Protein AF-0000000085126526 (afdb_homodimer)

Solvent-accessible surface area (backbone atoms only — not comparable to full-atom values): 27287 Å² total; per-residue (Å²): 122,74,72,61,59,59,47,51,52,52,48,44,52,49,48,51,52,45,8,57,72,58,48,49,35,45,37,68,60,49,13,65,73,69,71,46,51,54,66,55,38,50,50,44,50,48,51,34,29,74,71,35,51,24,44,75,53,95,70,28,30,23,40,29,60,59,55,62,46,70,43,78,54,63,91,76,66,72,54,81,79,45,44,65,54,34,48,38,26,20,53,54,52,51,72,74,61,58,66,60,30,27,36,34,47,40,66,52,75,41,51,51,56,30,49,64,60,50,54,80,50,48,67,41,34,38,36,35,37,24,55,67,52,49,56,52,37,66,71,57,42,94,55,51,41,32,35,16,15,15,33,48,54,85,90,45,57,43,32,22,55,72,48,15,44,50,39,51,68,72,45,83,29,49,30,28,40,38,57,38,42,20,45,46,97,84,44,24,34,13,18,78,48,64,55,50,13,58,44,49,29,52,40,47,72,59,20,77,34,21,33,40,34,34,62,56,61,38,62,82,55,88,54,24,68,36,44,51,58,78,67,40,43,29,37,24,23,30,65,80,41,51,67,70,57,53,54,53,37,47,73,58,45,26,47,75,42,80,45,79,91,40,20,29,35,23,35,57,118,124,73,73,61,60,60,47,52,54,52,47,43,51,48,49,51,51,43,8,56,72,58,50,49,36,43,38,68,60,50,14,66,73,69,70,45,52,54,64,56,40,49,50,44,49,49,51,35,30,74,69,31,50,24,43,74,53,96,70,28,30,24,41,28,60,56,51,63,44,70,41,77,52,61,92,75,64,72,48,83,79,43,44,64,56,36,47,37,24,20,54,54,51,51,74,75,60,58,66,58,31,28,35,34,46,41,68,50,75,42,52,52,57,30,50,64,59,50,54,81,49,48,67,42,34,38,37,36,38,25,56,65,51,50,56,51,37,65,73,56,42,93,54,53,41,32,36,17,16,16,33,48,55,84,88,45,57,43,33,23,54,71,48,15,44,50,39,51,67,73,45,82,29,51,31,28,40,37,56,39,43,22,45,46,99,83,45,24,34,12,19,78,48,62,56,52,14,57,42,48,29,50,39,45,73,60,20,76,35,20,34,40,33,34,63,57,60,39,64,82,55,86,55,26,69,36,44,52,59,78,68,40,42,29,36,24,23,31,63,80,40,51,66,67,57,53,55,55,37,48,74,59,46,25,47,75,41,82,43,79,91,41,20,29,34,24,35,58,118

Structure (mmCIF, N/CA/C/O backbone):
data_AF-0000000085126526-model_v1
#
loop_
_entity.id
_entity.type
_entity.pdbx_description
1 polymer 'Transcriptional regulator, DeoR family'
#
loop_
_atom_site.group_PDB
_atom_site.id
_atom_site.type_symbol
_atom_site.label_atom_id
_atom_site.label_alt_id
_atom_site.label_comp_id
_atom_site.label_asym_id
_atom_site.label_entity_id
_atom_site.label_seq_id
_atom_site.pdbx_PDB_ins_code
_atom_site.Cartn_x
_atom_site.Cartn_y
_atom_site.Cartn_z
_atom_site.occupancy
_atom_site.B_iso_or_equiv
_atom_site.auth_seq_id
_atom_site.auth_comp_id
_atom_site.auth_asym_id
_atom_site.auth_atom_id
_atom_site.pdbx_PDB_model_num
ATOM 1 N N . MET A 1 1 ? 32.844 -8.203 0.486 1 24.31 1 MET A N 1
ATOM 2 C CA . MET A 1 1 ? 32 -7.805 1.613 1 24.31 1 MET A CA 1
ATOM 3 C C . MET A 1 1 ? 30.531 -7.953 1.274 1 24.31 1 MET A C 1
ATOM 5 O O . MET A 1 1 ? 29.688 -7.988 2.17 1 24.31 1 MET A O 1
ATOM 9 N N . GLN A 1 2 ? 30.094 -7.852 0.016 1 31.05 2 GLN A N 1
ATOM 10 C CA . GLN A 1 2 ? 28.781 -7.949 -0.604 1 31.05 2 GLN A CA 1
ATOM 11 C C . GLN A 1 2 ? 28.25 -9.375 -0.544 1 31.05 2 GLN A C 1
ATOM 13 O O . GLN A 1 2 ? 27.031 -9.594 -0.431 1 31.05 2 GLN A O 1
ATOM 18 N N . ASP A 1 3 ? 29.031 -10.336 -0.645 1 39.25 3 ASP A N 1
ATOM 19 C CA . ASP A 1 3 ? 28.797 -11.773 -0.696 1 39.25 3 ASP A CA 1
ATOM 20 C C . ASP A 1 3 ? 28.297 -12.297 0.651 1 39.25 3 ASP A C 1
ATOM 22 O O . ASP A 1 3 ? 27.469 -13.211 0.702 1 39.25 3 ASP A O 1
ATOM 26 N N . GLN A 1 4 ? 28.766 -11.727 1.764 1 40.75 4 GLN A N 1
ATOM 27 C CA . GLN A 1 4 ? 28.516 -12.156 3.139 1 40.75 4 GLN A CA 1
ATOM 28 C C . GLN A 1 4 ? 27.125 -11.75 3.607 1 40.75 4 GLN A C 1
ATOM 30 O O . GLN A 1 4 ? 26.531 -12.414 4.465 1 40.75 4 GLN A O 1
ATOM 35 N N . GLY A 1 5 ? 26.562 -10.625 3.238 1 40.97 5 GLY A N 1
ATOM 36 C CA . GLY A 1 5 ? 25.281 -10.031 3.559 1 40.97 5 GLY A CA 1
ATOM 37 C C . GLY A 1 5 ? 24.109 -10.836 3.027 1 40.97 5 GLY A C 1
ATOM 38 O O . GLY A 1 5 ? 23.078 -10.969 3.703 1 40.97 5 GLY A O 1
ATOM 39 N N . ASN A 1 6 ? 24.203 -11.359 1.768 1 45.81 6 ASN A N 1
ATOM 40 C CA . ASN A 1 6 ? 23.281 -12.281 1.109 1 45.81 6 ASN A CA 1
ATOM 41 C C . ASN A 1 6 ? 23.188 -13.609 1.852 1 45.81 6 ASN A C 1
ATOM 43 O O . ASN A 1 6 ? 22.125 -14.227 1.898 1 45.81 6 ASN A O 1
ATOM 47 N N . SER A 1 7 ? 24.266 -13.891 2.578 1 58.59 7 SER A N 1
ATOM 48 C CA . SER A 1 7 ? 24.328 -15.188 3.246 1 58.59 7 SER A CA 1
ATOM 49 C C . SER A 1 7 ? 23.547 -15.18 4.551 1 58.59 7 SER A C 1
ATOM 51 O O . SER A 1 7 ? 22.844 -16.141 4.863 1 58.59 7 SER A O 1
ATOM 53 N N . SER A 1 8 ? 23.594 -14.031 5.215 1 60.97 8 SER A N 1
ATOM 54 C CA . SER A 1 8 ? 22.906 -13.953 6.5 1 60.97 8 SER A CA 1
ATOM 55 C C . SER A 1 8 ? 21.391 -13.891 6.312 1 60.97 8 SER A C 1
ATOM 57 O O . SER A 1 8 ? 20.641 -14.555 7.031 1 60.97 8 SER A O 1
ATOM 59 N N . LEU A 1 9 ? 20.984 -13.195 5.344 1 53.06 9 LEU A N 1
ATOM 60 C CA . LEU A 1 9 ? 19.547 -13.109 5.082 1 53.06 9 LEU A CA 1
ATOM 61 C C . LEU A 1 9 ? 19 -14.445 4.613 1 53.06 9 LEU A C 1
ATOM 63 O O . LEU A 1 9 ? 17.922 -14.867 5.047 1 53.06 9 LEU A O 1
ATOM 67 N N . LYS A 1 10 ? 19.734 -15.055 3.729 1 58.5 10 LYS A N 1
ATOM 68 C CA . LYS A 1 10 ? 19.359 -16.406 3.303 1 58.5 10 LYS A CA 1
ATOM 69 C C . LYS A 1 10 ? 19.266 -17.344 4.492 1 58.5 10 LYS A C 1
ATOM 71 O O . LYS A 1 10 ? 18.328 -18.141 4.594 1 58.5 10 LYS A O 1
ATOM 76 N N . ARG A 1 11 ? 20.281 -17.281 5.352 1 68.81 11 ARG A N 1
ATOM 77 C CA . ARG A 1 11 ? 20.297 -18.125 6.543 1 68.81 11 ARG A CA 1
ATOM 78 C C . ARG A 1 11 ? 19.109 -17.812 7.453 1 68.81 11 ARG A C 1
ATOM 80 O O . ARG A 1 11 ? 18.438 -18.719 7.934 1 68.81 11 ARG A O 1
ATOM 87 N N . ARG A 1 12 ? 18.781 -16.609 7.582 1 64.75 12 ARG A N 1
ATOM 88 C CA . ARG A 1 12 ? 17.672 -16.219 8.445 1 64.75 12 ARG A CA 1
ATOM 89 C C . ARG A 1 12 ? 16.344 -16.719 7.883 1 64.75 12 ARG A C 1
ATOM 91 O O . ARG A 1 12 ? 15.484 -17.203 8.633 1 64.75 12 ARG A O 1
ATOM 98 N N . LEU A 1 13 ? 16.281 -16.656 6.668 1 56.81 13 LEU A N 1
ATOM 99 C CA . LEU A 1 13 ? 15.062 -17.156 6.035 1 56.81 13 LEU A CA 1
ATOM 100 C C . LEU A 1 13 ? 14.961 -18.672 6.199 1 56.81 13 LEU A C 1
ATOM 102 O O . LEU A 1 13 ? 13.875 -19.203 6.453 1 56.81 13 LEU A O 1
ATOM 106 N N . GLN A 1 14 ? 16.062 -19.297 6.098 1 63.78 14 GLN A N 1
ATOM 107 C CA . GLN A 1 14 ? 16.094 -20.75 6.297 1 63.78 14 GLN A CA 1
ATOM 108 C C . GLN A 1 14 ? 15.781 -21.109 7.746 1 63.78 14 GLN A C 1
ATOM 110 O O . GLN A 1 14 ? 15.102 -22.109 8.008 1 63.78 14 GLN A O 1
ATOM 115 N N . ILE A 1 15 ? 16.219 -20.344 8.664 1 69.81 15 ILE A N 1
ATOM 116 C CA . ILE A 1 15 ? 15.977 -20.578 10.086 1 69.81 15 ILE A CA 1
ATOM 117 C C . ILE A 1 15 ? 14.477 -20.453 10.367 1 69.81 15 ILE A C 1
ATOM 119 O O . ILE A 1 15 ? 13.906 -21.297 11.078 1 69.81 15 ILE A O 1
ATOM 123 N N . VAL A 1 16 ? 13.914 -19.422 9.766 1 61.84 16 VAL A N 1
ATOM 124 C CA . VAL A 1 16 ? 12.484 -19.234 9.977 1 61.84 16 VAL A CA 1
ATOM 125 C C . VAL A 1 16 ? 11.719 -20.438 9.406 1 61.84 16 VAL A C 1
ATOM 127 O O . VAL A 1 16 ? 10.797 -20.938 10.039 1 61.84 16 VAL A O 1
ATOM 130 N N . GLU A 1 17 ? 12.133 -20.844 8.266 1 59.5 17 GLU A N 1
ATOM 131 C CA . GLU A 1 17 ? 11.492 -22 7.648 1 59.5 17 GLU A CA 1
ATOM 132 C C . GLU A 1 17 ? 11.664 -23.25 8.508 1 59.5 17 GLU A C 1
ATOM 134 O O . GLU A 1 17 ? 10.734 -24.031 8.664 1 59.5 17 GLU A O 1
ATOM 139 N N . LEU A 1 18 ? 12.82 -23.375 9.047 1 64.31 18 LEU A N 1
ATOM 140 C CA . LEU A 1 18 ? 13.102 -24.531 9.906 1 64.31 18 LEU A CA 1
ATOM 141 C C . LEU A 1 18 ? 12.289 -24.453 11.195 1 64.31 18 LEU A C 1
ATOM 143 O O . LEU A 1 18 ? 11.758 -25.453 11.656 1 64.31 18 LEU A O 1
ATOM 147 N N . ALA A 1 19 ? 12.172 -23.266 11.727 1 64.94 19 ALA A N 1
ATOM 148 C CA . ALA A 1 19 ? 11.398 -23.078 12.953 1 64.94 19 ALA A CA 1
ATOM 149 C C . ALA A 1 19 ? 9.914 -23.359 12.719 1 64.94 19 ALA A C 1
ATOM 151 O O . ALA A 1 19 ? 9.25 -23.953 13.578 1 64.94 19 ALA A O 1
ATOM 152 N N . ARG A 1 20 ? 9.508 -22.906 11.609 1 56.38 20 ARG A N 1
ATOM 153 C CA . ARG A 1 20 ? 8.125 -23.141 11.227 1 56.38 20 ARG A CA 1
ATOM 154 C C . ARG A 1 20 ? 7.855 -24.625 11.031 1 56.38 20 ARG A C 1
ATOM 156 O O . ARG A 1 20 ? 6.832 -25.156 11.484 1 56.38 20 ARG A O 1
ATOM 163 N N . LYS A 1 21 ? 8.68 -25.25 10.438 1 56.81 21 LYS A N 1
ATOM 164 C CA . LYS A 1 21 ? 8.539 -26.672 10.133 1 56.81 21 LYS A CA 1
ATOM 165 C C . LYS A 1 21 ? 8.711 -27.531 11.391 1 56.81 21 LYS A C 1
ATOM 167 O O . LYS A 1 21 ? 8.016 -28.516 11.578 1 56.81 21 LYS A O 1
ATOM 172 N N . THR A 1 22 ? 9.602 -27.141 12.195 1 62.28 22 THR A N 1
ATOM 173 C CA . THR A 1 22 ? 9.969 -28.016 13.305 1 62.28 22 THR A CA 1
ATOM 174 C C . THR A 1 22 ? 9.43 -27.469 14.625 1 62.28 22 THR A C 1
ATOM 176 O O . THR A 1 22 ? 9.625 -28.094 15.68 1 62.28 22 THR A O 1
ATOM 179 N N . ASP A 1 23 ? 8.602 -26.297 14.461 1 57.25 23 ASP A N 1
ATOM 180 C CA . ASP A 1 23 ? 8.023 -25.594 15.602 1 57.25 23 ASP A CA 1
ATOM 181 C C . ASP A 1 23 ? 9.109 -25.031 16.516 1 57.25 23 ASP A C 1
ATOM 183 O O . ASP A 1 23 ? 8.898 -24.016 17.188 1 57.25 23 ASP A O 1
ATOM 187 N N . GLU A 1 24 ? 10.219 -25.766 16.547 1 64.62 24 GLU A N 1
ATOM 188 C CA . GLU A 1 24 ? 11.305 -25.328 17.422 1 64.62 24 GLU A CA 1
ATOM 189 C C . GLU A 1 24 ? 12.664 -25.562 16.766 1 64.62 24 GLU A C 1
ATOM 191 O O . GLU A 1 24 ? 12.859 -26.562 16.062 1 64.62 24 GLU A O 1
ATOM 196 N N . VAL A 1 25 ? 13.508 -24.438 16.75 1 75.69 25 VAL A N 1
ATOM 197 C CA . VAL A 1 25 ? 14.875 -24.578 16.266 1 75.69 25 VAL A CA 1
ATOM 198 C C . VAL A 1 25 ? 15.852 -24.312 17.422 1 75.69 25 VAL A C 1
ATOM 200 O O . VAL A 1 25 ? 15.57 -23.516 18.312 1 75.69 25 VAL A O 1
ATOM 203 N N . ARG A 1 26 ? 16.969 -25.125 17.484 1 76.69 26 ARG A N 1
ATOM 204 C CA . ARG A 1 26 ? 17.984 -25.016 18.516 1 76.69 26 ARG A CA 1
ATOM 205 C C . ARG A 1 26 ? 19.234 -24.328 17.969 1 76.69 26 ARG A C 1
ATOM 207 O O . ARG A 1 26 ? 19.656 -24.609 16.844 1 76.69 26 ARG A O 1
ATOM 214 N N . VAL A 1 27 ? 19.734 -23.438 18.719 1 78.56 27 VAL A N 1
ATOM 215 C CA . VAL A 1 27 ? 20.906 -22.641 18.359 1 78.56 27 VAL A CA 1
ATOM 216 C C . VAL A 1 27 ? 22.047 -23.547 17.922 1 78.56 27 VAL A C 1
ATOM 218 O O . VAL A 1 27 ? 22.656 -23.312 16.875 1 78.56 27 VAL A O 1
ATOM 221 N N . GLU A 1 28 ? 22.312 -24.625 18.656 1 78.62 28 GLU A N 1
ATOM 222 C CA . GLU A 1 28 ? 23.422 -25.531 18.344 1 78.62 28 GLU A CA 1
ATOM 223 C C . GLU A 1 28 ? 23.188 -26.25 17.016 1 78.62 28 GLU A C 1
ATOM 225 O O . GLU A 1 28 ? 24.094 -26.391 16.203 1 78.62 28 GLU A O 1
ATOM 230 N N . ALA A 1 29 ? 21.984 -26.734 16.766 1 79.69 29 ALA A N 1
ATOM 231 C CA . ALA A 1 29 ? 21.641 -27.422 15.531 1 79.69 29 ALA A CA 1
ATOM 232 C C . ALA A 1 29 ? 21.766 -26.5 14.328 1 79.69 29 ALA A C 1
ATOM 234 O O . ALA A 1 29 ? 22.266 -26.906 13.273 1 79.69 29 ALA A O 1
ATOM 235 N N . LEU A 1 30 ? 21.375 -25.328 14.453 1 79.69 30 LEU A N 1
ATOM 236 C CA . LEU A 1 30 ? 21.469 -24.344 13.383 1 79.69 30 LEU A CA 1
ATOM 237 C C . LEU A 1 30 ? 22.922 -24 13.07 1 79.69 30 LEU A C 1
ATOM 239 O O . LEU A 1 30 ? 23.281 -23.812 11.906 1 79.69 30 LEU A O 1
ATOM 243 N N . SER A 1 31 ? 23.688 -23.891 14.148 1 82.06 31 SER A N 1
ATOM 244 C CA . SER A 1 31 ? 25.109 -23.625 13.984 1 82.06 31 SER A CA 1
ATOM 245 C C . SER A 1 31 ? 25.781 -24.688 13.133 1 82.06 31 SER A C 1
ATOM 247 O O . SER A 1 31 ? 26.562 -24.391 12.234 1 82.06 31 SER A O 1
ATOM 249 N N . VAL A 1 32 ? 25.469 -25.938 13.352 1 80.88 32 VAL A N 1
ATOM 250 C CA . VAL A 1 32 ? 26 -27.062 12.602 1 80.88 32 VAL A CA 1
ATOM 251 C C . VAL A 1 32 ? 25.469 -27.031 11.172 1 80.88 32 VAL A C 1
ATOM 253 O O . VAL A 1 32 ? 26.219 -27.203 10.211 1 80.88 32 VAL A O 1
ATOM 256 N N . LEU A 1 33 ? 24.203 -26.781 11.102 1 79.69 33 LEU A N 1
ATOM 257 C CA . LEU A 1 33 ? 23.531 -26.859 9.812 1 79.69 33 LEU A CA 1
ATOM 258 C C . LEU A 1 33 ? 24.062 -25.797 8.859 1 79.69 33 LEU A C 1
ATOM 260 O O . LEU A 1 33 ? 24.234 -26.062 7.668 1 79.69 33 LEU A O 1
ATOM 264 N N . PHE A 1 34 ? 24.359 -24.609 9.352 1 79.19 34 PHE A N 1
ATOM 265 C CA . PHE A 1 34 ? 24.703 -23.5 8.484 1 79.19 34 PHE A CA 1
ATOM 266 C C . PHE A 1 34 ? 26.219 -23.234 8.523 1 79.19 34 PHE A C 1
ATOM 268 O O . PHE A 1 34 ? 26.719 -22.375 7.809 1 79.19 34 PHE A O 1
ATOM 275 N N . GLY A 1 35 ? 26.875 -23.969 9.352 1 81.38 35 GLY A N 1
ATOM 276 C CA . GLY A 1 35 ? 28.312 -23.859 9.445 1 81.38 35 GLY A CA 1
ATOM 277 C C . GLY A 1 35 ? 28.781 -22.516 9.977 1 81.38 35 GLY A C 1
ATOM 278 O O . GLY A 1 35 ? 29.766 -21.953 9.492 1 81.38 35 GLY A O 1
ATOM 279 N N . VAL A 1 36 ? 27.984 -21.984 10.828 1 81.56 36 VAL A N 1
ATOM 280 C CA . VAL A 1 36 ? 28.359 -20.703 11.422 1 81.56 36 VAL A CA 1
ATOM 281 C C . VAL A 1 36 ? 28.375 -20.828 12.945 1 81.56 36 VAL A C 1
ATOM 283 O O . VAL A 1 36 ? 27.906 -21.828 13.492 1 81.56 36 VAL A O 1
ATOM 286 N N . SER A 1 37 ? 28.938 -19.828 13.633 1 80.5 37 SER A N 1
ATOM 287 C CA . SER A 1 37 ? 29.047 -19.859 15.086 1 80.5 37 SER A CA 1
ATOM 288 C C . SER A 1 37 ? 27.688 -19.734 15.758 1 80.5 37 SER A C 1
ATOM 290 O O . SER A 1 37 ? 26.734 -19.219 15.164 1 80.5 37 SER A O 1
ATOM 292 N N . THR A 1 38 ? 27.719 -20.266 16.969 1 80.12 38 THR A N 1
ATOM 293 C CA . THR A 1 38 ? 26.484 -20.109 17.75 1 80.12 38 THR A CA 1
ATOM 294 C C . THR A 1 38 ? 26.188 -18.641 18 1 80.12 38 THR A C 1
ATOM 296 O O . THR A 1 38 ? 25.031 -18.25 18.156 1 80.12 38 THR A O 1
ATOM 299 N N . VAL A 1 39 ? 27.172 -17.797 17.938 1 78.06 39 VAL A N 1
ATOM 300 C CA . VAL A 1 39 ? 26.984 -16.375 18.141 1 78.06 39 VAL A CA 1
ATOM 301 C C . VAL A 1 39 ? 26.25 -15.773 16.938 1 78.06 39 VAL A C 1
ATOM 303 O O . VAL A 1 39 ? 25.312 -14.984 17.109 1 78.06 39 VAL A O 1
ATOM 306 N N . THR A 1 40 ? 26.562 -16.281 15.758 1 75.19 40 THR A N 1
ATOM 307 C CA . THR A 1 40 ? 25.922 -15.82 14.531 1 75.19 40 THR A CA 1
ATOM 308 C C . THR A 1 40 ? 24.453 -16.234 14.5 1 75.19 40 THR A C 1
ATOM 310 O O . THR A 1 40 ? 23.594 -15.453 14.125 1 75.19 40 THR A O 1
ATOM 313 N N . ILE A 1 41 ? 24.219 -17.516 14.922 1 77.94 41 ILE A N 1
ATOM 314 C CA . ILE A 1 41 ? 22.859 -18.016 14.938 1 77.94 41 ILE A CA 1
ATOM 315 C C . ILE A 1 41 ? 22.031 -17.25 15.969 1 77.94 41 ILE A C 1
ATOM 317 O O . ILE A 1 41 ? 20.891 -16.875 15.703 1 77.94 41 ILE A O 1
ATOM 321 N N . ARG A 1 42 ? 22.641 -16.938 17.125 1 71.88 42 ARG A N 1
ATOM 322 C CA . ARG A 1 42 ? 21.922 -16.203 18.156 1 71.88 42 ARG A CA 1
ATOM 323 C C . ARG A 1 42 ? 21.594 -14.789 17.688 1 71.88 42 ARG A C 1
ATOM 325 O O . ARG A 1 42 ? 20.516 -14.273 17.969 1 71.88 42 ARG A O 1
ATOM 332 N N . ASN A 1 43 ? 22.484 -14.289 16.891 1 71.44 43 ASN A N 1
ATOM 333 C CA . ASN A 1 43 ? 22.219 -12.969 16.328 1 71.44 43 ASN A CA 1
ATOM 334 C C . ASN A 1 43 ? 21.094 -13.016 15.305 1 71.44 43 ASN A C 1
ATOM 336 O O . ASN A 1 43 ? 20.234 -12.125 15.266 1 71.44 43 ASN A O 1
ATOM 340 N N . ASP A 1 44 ? 21.156 -14.117 14.523 1 71.06 44 ASP A N 1
ATOM 341 C CA . ASP A 1 44 ? 20.078 -14.305 13.555 1 71.06 44 ASP A CA 1
ATOM 342 C C . ASP A 1 44 ? 18.734 -14.492 14.242 1 71.06 44 ASP A C 1
ATOM 344 O O . ASP A 1 44 ? 17.734 -13.875 13.859 1 71.06 44 ASP A O 1
ATOM 348 N N . LEU A 1 45 ? 18.719 -15.312 15.305 1 71.44 45 LEU A N 1
ATOM 349 C CA . LEU A 1 45 ? 17.469 -15.602 16.016 1 71.44 45 LEU A CA 1
ATOM 350 C C . LEU A 1 45 ? 16.984 -14.367 16.766 1 71.44 45 LEU A C 1
ATOM 352 O O . LEU A 1 45 ? 15.773 -14.133 16.859 1 71.44 45 LEU A O 1
ATOM 356 N N . HIS A 1 46 ? 17.906 -13.547 17.234 1 66.12 46 HIS A N 1
ATOM 357 C CA . HIS A 1 46 ? 17.531 -12.289 17.875 1 66.12 46 HIS A CA 1
ATOM 358 C C . HIS A 1 46 ? 16.859 -11.336 16.875 1 66.12 46 HIS A C 1
ATOM 360 O O . HIS A 1 46 ? 15.844 -10.727 17.188 1 66.12 46 HIS A O 1
ATOM 366 N N . TYR A 1 47 ? 17.516 -11.32 15.797 1 60.53 47 TYR A N 1
ATOM 367 C CA . TYR A 1 47 ? 16.938 -10.539 14.719 1 60.53 47 TYR A CA 1
ATOM 368 C C . TYR A 1 47 ? 15.539 -11.047 14.375 1 60.53 47 TYR A C 1
ATOM 370 O O . TYR A 1 47 ? 14.594 -10.258 14.281 1 60.53 47 TYR A O 1
ATOM 378 N N . LEU A 1 48 ? 15.398 -12.352 14.234 1 62.78 48 LEU A N 1
ATOM 379 C CA . LEU A 1 48 ? 14.133 -12.969 13.844 1 62.78 48 LEU A CA 1
ATOM 380 C C . LEU A 1 48 ? 13.078 -12.789 14.938 1 62.78 48 LEU A C 1
ATOM 382 O O . LEU A 1 48 ? 11.891 -12.633 14.648 1 62.78 48 LEU A O 1
ATOM 386 N N . GLU A 1 49 ? 13.539 -12.758 16.172 1 61.47 49 GLU A N 1
ATOM 387 C CA . GLU A 1 49 ? 12.625 -12.539 17.281 1 61.47 49 GLU A CA 1
ATOM 388 C C . GLU A 1 49 ? 12.133 -11.094 17.328 1 61.47 49 GLU A C 1
ATOM 390 O O . GLU A 1 49 ? 10.945 -10.844 17.531 1 61.47 49 GLU A O 1
ATOM 395 N N . GLN A 1 50 ? 13 -10.312 17.047 1 57.72 50 GLN A N 1
ATOM 396 C CA . GLN A 1 50 ? 12.641 -8.898 17.016 1 57.72 50 GLN A CA 1
ATOM 397 C C . GLN A 1 50 ? 1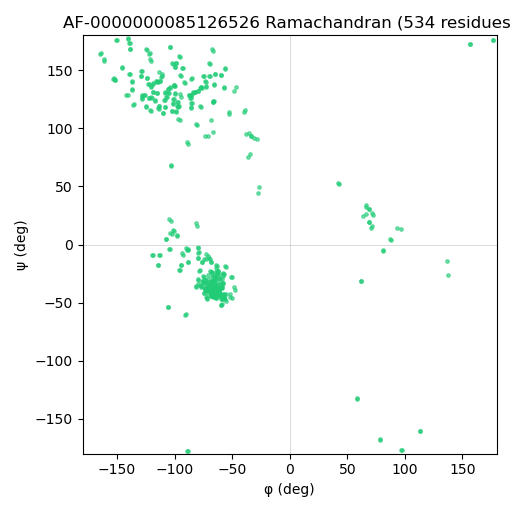1.633 -8.617 15.906 1 57.72 50 GLN A C 1
ATOM 399 O O . GLN A 1 50 ? 10.758 -7.762 16.047 1 57.72 50 GLN A O 1
ATOM 404 N N . GLN A 1 51 ? 11.805 -9.469 14.93 1 50.81 51 GLN A N 1
ATOM 405 C CA . GLN A 1 51 ? 10.898 -9.336 13.789 1 50.81 51 GLN A CA 1
ATOM 406 C C . GLN A 1 51 ? 9.625 -10.141 14 1 50.81 51 GLN A C 1
ATOM 408 O O . GLN A 1 51 ? 8.703 -10.086 13.18 1 50.81 51 GLN A O 1
ATOM 413 N N . GLY A 1 52 ? 9.57 -10.82 15.008 1 51.38 52 GLY A N 1
ATOM 414 C CA . GLY A 1 52 ? 8.383 -11.555 15.414 1 51.38 52 GLY A CA 1
ATOM 415 C C . GLY A 1 52 ? 8.305 -12.945 14.82 1 51.38 52 GLY A C 1
ATOM 416 O O . GLY A 1 52 ? 7.281 -13.625 14.945 1 51.38 52 GLY A O 1
ATOM 417 N N . TYR A 1 53 ? 9.219 -13.336 14.148 1 56.34 53 TYR A N 1
ATOM 418 C CA . TYR A 1 53 ? 9.133 -14.625 13.469 1 56.34 53 TYR A CA 1
ATOM 419 C C . TYR A 1 53 ? 9.305 -15.773 14.453 1 56.34 53 TYR A C 1
ATOM 421 O O . TYR A 1 53 ? 8.742 -16.859 14.258 1 56.34 53 TYR A O 1
ATOM 429 N N . VAL A 1 54 ? 10.148 -15.516 15.5 1 60.03 54 VAL A N 1
ATOM 430 C CA . VAL A 1 54 ? 10.445 -16.578 16.453 1 60.03 54 VAL A CA 1
ATOM 431 C C . VAL A 1 54 ? 10.406 -16.016 17.875 1 60.03 54 VAL A C 1
ATOM 433 O O . VAL A 1 54 ? 10.531 -14.805 18.078 1 60.03 54 VAL A O 1
ATOM 436 N N . VAL A 1 55 ? 9.914 -16.719 18.734 1 57.88 55 VAL A N 1
ATOM 437 C CA . VAL A 1 55 ? 10.055 -16.453 20.156 1 57.88 55 VAL A CA 1
ATOM 438 C C . VAL A 1 55 ? 11.203 -17.297 20.719 1 57.88 55 VAL A C 1
ATOM 440 O O . VAL A 1 55 ? 11.25 -18.516 20.516 1 57.88 55 VAL A O 1
ATOM 443 N N . ARG A 1 56 ? 12.156 -16.453 21.219 1 60.5 56 ARG A N 1
ATOM 444 C CA . ARG A 1 56 ? 13.328 -17.156 21.734 1 60.5 56 ARG A CA 1
ATOM 445 C C . ARG A 1 56 ? 13.109 -17.578 23.172 1 60.5 56 ARG A C 1
ATOM 447 O O . ARG A 1 56 ? 12.477 -16.859 23.953 1 60.5 56 ARG A O 1
ATOM 454 N N . ALA A 1 57 ? 13.344 -18.875 23.469 1 54.62 57 ALA A N 1
ATOM 455 C CA . ALA A 1 57 ? 13.359 -19.406 24.828 1 54.62 57 ALA A CA 1
ATOM 456 C C . ALA A 1 57 ? 14.523 -20.375 25.016 1 54.62 57 ALA A C 1
ATOM 458 O O . ALA A 1 57 ? 14.625 -21.391 24.312 1 54.62 57 ALA A O 1
ATOM 459 N N . PHE A 1 58 ? 15.312 -20.25 26.172 1 50.84 58 PHE A N 1
ATOM 460 C CA . PHE A 1 58 ? 16.312 -21.172 26.672 1 50.84 58 PHE A CA 1
ATOM 461 C C . PHE A 1 58 ? 17.172 -21.703 25.531 1 50.84 58 PHE A C 1
ATOM 463 O O . PHE A 1 58 ? 17.312 -22.922 25.359 1 50.84 58 PHE A O 1
ATOM 470 N N . GLY A 1 59 ? 17.812 -20.953 24.641 1 51.12 59 GLY A N 1
ATOM 471 C CA . GLY A 1 59 ? 18.703 -21.422 23.578 1 51.12 59 GLY A CA 1
ATOM 472 C C . GLY A 1 59 ? 17.953 -21.922 22.359 1 51.12 59 GLY A C 1
ATOM 473 O O . GLY A 1 59 ? 18.562 -22.453 21.422 1 51.12 59 GLY A O 1
ATOM 474 N N . LYS A 1 60 ? 16.578 -21.984 22.406 1 51.5 60 LYS A N 1
ATOM 475 C CA . LYS A 1 60 ? 15.703 -22.406 21.312 1 51.5 60 LYS A CA 1
ATOM 476 C C . LYS A 1 60 ? 14.859 -21.25 20.812 1 51.5 60 LYS A C 1
ATOM 478 O O . LYS A 1 60 ? 14.773 -20.203 21.453 1 51.5 60 LYS A O 1
ATOM 483 N N . ALA A 1 61 ? 14.602 -21.344 19.547 1 53.81 61 ALA A N 1
ATOM 484 C CA . ALA A 1 61 ? 13.633 -20.391 19 1 53.81 61 ALA A CA 1
ATOM 485 C C . ALA A 1 61 ? 12.445 -21.125 18.375 1 53.81 61 ALA A C 1
ATOM 487 O O . ALA A 1 61 ? 12.609 -22.172 17.766 1 53.81 61 ALA A O 1
ATOM 488 N N . ARG A 1 62 ? 11.188 -20.75 18.812 1 50.25 62 ARG A N 1
ATOM 489 C CA . ARG A 1 62 ? 9.945 -21.281 18.266 1 50.25 62 ARG A CA 1
ATOM 490 C C . ARG A 1 62 ? 9.312 -20.297 17.281 1 50.25 62 ARG A C 1
ATOM 492 O O . ARG A 1 62 ? 9.445 -19.078 17.453 1 50.25 62 ARG A O 1
ATOM 499 N N . TYR A 1 63 ? 8.922 -21 16.281 1 46.25 63 TYR A N 1
ATOM 500 C CA . TYR A 1 63 ? 8.172 -20.172 15.344 1 46.25 63 TYR A CA 1
ATOM 501 C C . TYR A 1 63 ? 7.039 -19.422 16.047 1 46.25 63 TYR A C 1
ATOM 503 O O . TYR A 1 63 ? 6.352 -20 16.906 1 46.25 63 TYR A O 1
ATOM 511 N N . ASN A 1 64 ? 7.094 -18.156 16.125 1 42.34 64 ASN A N 1
ATOM 512 C CA . ASN A 1 64 ? 6.016 -17.359 16.688 1 42.34 64 ASN A CA 1
ATOM 513 C C . ASN A 1 64 ? 4.816 -17.281 15.75 1 42.34 64 ASN A C 1
ATOM 515 O O . ASN A 1 64 ? 4.867 -16.609 14.719 1 42.34 64 ASN A O 1
ATOM 519 N N . PRO A 1 65 ? 3.857 -18.188 15.93 1 36.31 65 PRO A N 1
ATOM 520 C CA . PRO A 1 65 ? 2.678 -18.141 15.062 1 36.31 65 PRO A CA 1
ATOM 521 C C . PRO A 1 65 ? 1.952 -16.797 15.125 1 36.31 65 PRO A C 1
ATOM 523 O O . PRO A 1 65 ? 1.113 -16.5 14.273 1 36.31 65 PRO A O 1
ATOM 526 N N . ALA A 1 66 ? 2.086 -16.156 16.141 1 35.16 66 ALA A N 1
ATOM 527 C CA . ALA A 1 66 ? 1.272 -14.961 16.359 1 35.16 66 ALA A CA 1
ATOM 528 C C . ALA A 1 66 ? 1.556 -13.898 15.297 1 35.16 66 ALA A C 1
ATOM 530 O O . ALA A 1 66 ? 0.68 -13.094 14.969 1 35.16 66 ALA A O 1
ATOM 531 N N . LEU A 1 67 ? 2.76 -13.75 14.969 1 33.53 67 LEU A N 1
ATOM 532 C CA . LEU A 1 67 ? 2.975 -12.758 13.922 1 33.53 67 LEU A CA 1
ATOM 533 C C . LEU A 1 67 ? 2.225 -13.141 12.648 1 33.53 67 LEU A C 1
ATOM 535 O O . LEU A 1 67 ? 1.774 -12.266 11.898 1 33.53 67 LEU A O 1
ATOM 539 N N . LEU A 1 68 ? 2.355 -14.383 12.258 1 30.27 68 LEU A N 1
ATOM 540 C CA . LEU A 1 68 ? 1.532 -14.859 11.148 1 30.27 68 LEU A CA 1
ATOM 541 C C . LEU A 1 68 ? 0.05 -14.75 11.492 1 30.27 68 LEU A C 1
ATOM 543 O O . LEU A 1 68 ? -0.8 -14.773 10.594 1 30.27 68 LEU A O 1
ATOM 547 N N . LYS A 1 69 ? -0.254 -14.891 12.688 1 29 69 LYS A N 1
ATOM 548 C CA . LYS A 1 69 ? -1.672 -14.844 13.039 1 29 69 LYS A CA 1
ATOM 549 C C . LYS A 1 69 ? -2.23 -13.43 12.898 1 29 69 LYS A C 1
ATOM 551 O O . LYS A 1 69 ? -3.447 -13.242 12.836 1 29 69 LYS A O 1
ATOM 556 N N . THR A 1 70 ? -1.515 -12.492 13.328 1 28.33 70 THR A N 1
ATOM 557 C CA . THR A 1 70 ? -2.129 -11.188 13.109 1 28.33 70 THR A CA 1
ATOM 558 C C . THR A 1 70 ? -2.105 -10.82 11.633 1 28.33 70 THR A C 1
ATOM 560 O O . THR A 1 70 ? -2.459 -9.703 11.258 1 28.33 70 THR A O 1
ATOM 563 N N . ALA A 1 71 ? -1.183 -11.289 10.758 1 30.19 71 ALA A N 1
ATOM 564 C CA . ALA A 1 71 ? -1.779 -11.281 9.422 1 30.19 71 ALA A CA 1
ATOM 565 C C . ALA A 1 71 ? -3.164 -11.922 9.438 1 30.19 71 ALA A C 1
ATOM 567 O O . ALA A 1 71 ? -3.389 -12.914 10.141 1 30.19 71 ALA A O 1
ATOM 568 N N . ALA A 1 72 ? -4.215 -11.32 8.852 1 29.03 72 ALA A N 1
ATOM 569 C CA . ALA A 1 72 ? -5.578 -11.836 8.867 1 29.03 72 ALA A CA 1
ATOM 570 C C . ALA A 1 72 ? -5.59 -13.359 8.781 1 29.03 72 ALA A C 1
ATOM 572 O O . ALA A 1 72 ? -5.223 -13.93 7.746 1 29.03 72 ALA A O 1
ATOM 573 N N . GLU A 1 73 ? -5.312 -14.094 9.719 1 28.41 73 GLU A N 1
ATOM 574 C CA . GLU A 1 73 ? -6.016 -15.367 9.633 1 28.41 73 GLU A CA 1
ATOM 575 C C . GLU A 1 73 ? -7.371 -15.203 8.953 1 28.41 73 GLU A C 1
ATOM 577 O O . GLU A 1 73 ? -8.172 -14.359 9.344 1 28.41 73 GLU A O 1
ATOM 582 N N . ILE A 1 74 ? -7.422 -15.375 7.707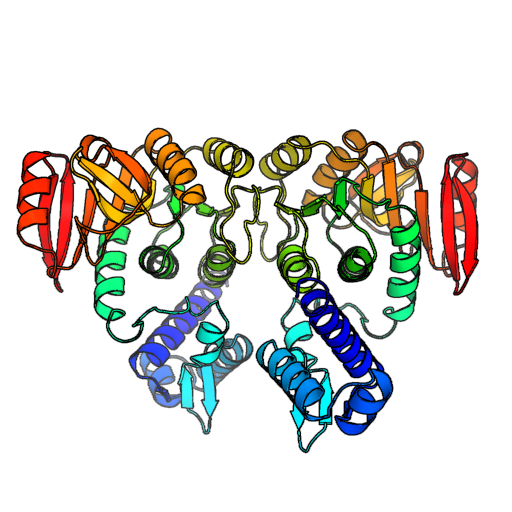 1 27.08 74 ILE A N 1
ATOM 583 C CA . ILE A 1 74 ? -8.797 -15.531 7.25 1 27.08 74 ILE A CA 1
ATOM 584 C C . ILE A 1 74 ? -9.609 -16.281 8.312 1 27.08 74 ILE A C 1
ATOM 586 O O . ILE A 1 74 ? -9.25 -17.391 8.711 1 27.08 74 ILE A O 1
ATOM 590 N N . PRO A 1 75 ? -10.328 -15.711 9.203 1 28.67 75 PRO A N 1
ATOM 591 C CA . PRO A 1 75 ? -11.422 -16.406 9.898 1 28.67 75 PRO A CA 1
ATOM 592 C C . PRO A 1 75 ? -12.188 -17.344 8.977 1 28.67 75 PRO A C 1
ATOM 594 O O . PRO A 1 75 ? -12.648 -16.938 7.91 1 28.67 75 PRO A O 1
ATOM 597 N N . GLY A 1 76 ? -11.828 -18.797 8.922 1 29.42 76 GLY A N 1
ATOM 598 C CA . GLY A 1 76 ? -12.375 -20.047 8.406 1 29.42 76 GLY A CA 1
ATOM 599 C C . GLY A 1 76 ? -11.336 -20.922 7.727 1 29.42 76 GLY A C 1
ATOM 600 O O . GLY A 1 76 ? -11.656 -21.984 7.184 1 29.42 76 GLY A O 1
ATOM 601 N N . ALA A 1 77 ? -10.25 -20.359 7.184 1 31.94 77 ALA A N 1
ATOM 602 C CA . ALA A 1 77 ? -9.539 -21.344 6.367 1 31.94 77 ALA A CA 1
ATOM 603 C C . ALA A 1 77 ? -8.906 -22.438 7.238 1 31.94 77 ALA A C 1
ATOM 605 O O . ALA A 1 77 ? -8.273 -22.141 8.25 1 31.94 77 ALA A O 1
ATOM 606 N N . PRO A 1 78 ? -9.328 -23.578 7.297 1 33.16 78 PRO A N 1
ATOM 607 C CA . PRO A 1 78 ? -8.602 -24.812 7.59 1 33.16 78 PRO A CA 1
ATOM 608 C C . PRO A 1 78 ? -7.121 -24.719 7.215 1 33.16 78 PRO A C 1
ATOM 610 O O . PRO A 1 78 ? -6.762 -24.953 6.059 1 33.16 78 PRO A O 1
ATOM 613 N N . ALA A 1 79 ? -6.352 -23.844 7.5 1 37.69 79 ALA A N 1
ATOM 614 C CA . ALA A 1 79 ? -5.016 -23.469 7.047 1 37.69 79 ALA A CA 1
ATOM 615 C C . ALA A 1 79 ? -4.035 -24.625 7.176 1 37.69 79 ALA A C 1
ATOM 617 O O . ALA A 1 79 ? -3.189 -24.828 6.305 1 37.69 79 ALA A O 1
ATOM 618 N N . ALA A 1 80 ? -4.008 -25.266 8.32 1 39.53 80 ALA A N 1
ATOM 619 C CA . ALA A 1 80 ? -2.994 -26.297 8.547 1 39.53 80 ALA A CA 1
ATOM 620 C C . ALA A 1 80 ? -3.039 -27.359 7.461 1 39.53 80 ALA A C 1
ATOM 622 O O . ALA A 1 80 ? -1.996 -27.859 7.023 1 39.53 80 ALA A O 1
ATOM 623 N N . ALA A 1 81 ? -4.215 -27.766 7.086 1 43.69 81 ALA A N 1
ATOM 624 C CA . ALA A 1 81 ? -4.355 -28.969 6.254 1 43.69 81 ALA A CA 1
ATOM 625 C C . ALA A 1 81 ? -4.031 -28.656 4.793 1 43.69 81 ALA A C 1
ATOM 627 O O . ALA A 1 81 ? -3.59 -29.531 4.051 1 43.69 81 ALA A O 1
ATOM 628 N N . GLN A 1 82 ? -4.141 -27.438 4.398 1 57.41 82 GLN A N 1
ATOM 629 C CA . GLN A 1 82 ? -3.93 -27.156 2.982 1 57.41 82 GLN A CA 1
ATOM 630 C C . GLN A 1 82 ? -2.553 -26.547 2.738 1 57.41 82 GLN A C 1
ATOM 632 O O . GLN A 1 82 ? -2.18 -26.281 1.593 1 57.41 82 GLN A O 1
ATOM 637 N N . GLY A 1 83 ? -1.795 -26.578 3.781 1 66.25 83 GLY A N 1
ATOM 638 C CA . GLY A 1 83 ? -0.478 -25.969 3.754 1 66.25 83 GLY A CA 1
ATOM 639 C C . GLY A 1 83 ? 0.473 -26.641 2.779 1 66.25 83 GLY A C 1
ATOM 640 O O . GLY A 1 83 ? 0.97 -26 1.851 1 66.25 83 GLY A O 1
ATOM 641 N N . PRO A 1 84 ? 0.489 -27.984 2.834 1 66.75 84 PRO A N 1
ATOM 642 C CA . PRO A 1 84 ? 1.414 -28.672 1.931 1 66.75 84 PRO A CA 1
ATOM 643 C C . PRO A 1 84 ? 0.976 -28.594 0.47 1 66.75 84 PRO A C 1
ATOM 645 O O . PRO A 1 84 ? 1.812 -28.438 -0.421 1 66.75 84 PRO A O 1
ATOM 648 N N . ALA A 1 85 ? -0.322 -28.703 0.279 1 78 85 ALA A N 1
ATOM 649 C CA . ALA A 1 85 ? -0.835 -28.625 -1.087 1 78 85 ALA A CA 1
ATOM 650 C C . ALA A 1 85 ? -0.6 -27.25 -1.682 1 78 85 ALA A C 1
ATOM 652 O O . ALA A 1 85 ? -0.213 -27.125 -2.846 1 78 85 ALA A O 1
ATOM 653 N N . GLN A 1 86 ? -0.792 -26.203 -0.849 1 81.5 86 GLN A N 1
ATOM 654 C CA . GLN A 1 86 ? -0.557 -24.844 -1.313 1 81.5 86 GLN A CA 1
ATOM 655 C C . GLN A 1 86 ? 0.915 -24.625 -1.648 1 81.5 86 GLN A C 1
ATOM 657 O O . GLN A 1 86 ? 1.239 -23.969 -2.646 1 81.5 86 GLN A O 1
ATOM 662 N N . ALA A 1 87 ? 1.735 -25.219 -0.89 1 79.38 87 ALA A N 1
ATOM 663 C CA . ALA A 1 87 ? 3.172 -25.062 -1.105 1 79.38 87 ALA A CA 1
ATOM 664 C C . ALA A 1 87 ? 3.604 -25.734 -2.408 1 79.38 87 ALA A C 1
ATOM 666 O O . ALA A 1 87 ? 4.449 -25.203 -3.133 1 79.38 87 ALA A O 1
ATOM 667 N N . GLN A 1 88 ? 3.045 -26.859 -2.678 1 79.75 88 GLN A N 1
ATOM 668 C CA . GLN A 1 88 ? 3.377 -27.578 -3.9 1 79.75 88 GLN A CA 1
ATOM 669 C C . GLN A 1 88 ? 2.932 -26.812 -5.137 1 79.75 88 GLN A C 1
ATOM 671 O O . GLN A 1 88 ? 3.678 -26.703 -6.113 1 79.75 88 GLN A O 1
ATOM 676 N N . VAL A 1 89 ? 1.754 -26.281 -5.051 1 86.75 89 VAL A N 1
ATOM 677 C CA . VAL A 1 89 ? 1.247 -25.484 -6.168 1 86.75 89 VAL A CA 1
ATOM 678 C C . VAL A 1 89 ? 2.115 -24.25 -6.355 1 86.75 89 VAL A C 1
ATOM 680 O O . VAL A 1 89 ? 2.451 -23.875 -7.484 1 86.75 89 VAL A O 1
ATOM 683 N N . ALA A 1 90 ? 2.523 -23.656 -5.23 1 88.19 90 ALA A N 1
ATOM 684 C CA . ALA A 1 90 ? 3.381 -22.469 -5.281 1 88.19 90 ALA A CA 1
ATOM 685 C C . ALA A 1 90 ? 4.719 -22.797 -5.938 1 88.19 90 ALA A C 1
ATOM 687 O O . ALA A 1 90 ? 5.242 -22 -6.719 1 88.19 90 ALA A O 1
ATOM 688 N N . GLN A 1 91 ? 5.238 -23.953 -5.652 1 83.62 91 GLN A N 1
ATOM 689 C CA . GLN A 1 91 ? 6.492 -24.375 -6.258 1 83.62 91 GLN A CA 1
ATOM 690 C C . GLN A 1 91 ? 6.344 -24.531 -7.77 1 83.62 91 GLN A C 1
ATOM 692 O O . GLN A 1 91 ? 7.25 -24.188 -8.531 1 83.62 91 GLN A O 1
ATOM 697 N N . GLY A 1 92 ? 5.258 -25.125 -8.156 1 86.81 92 GLY A N 1
ATOM 698 C CA . GLY A 1 92 ? 4.977 -25.234 -9.578 1 86.81 92 GLY A CA 1
ATOM 699 C C . GLY A 1 92 ? 4.914 -23.875 -10.273 1 86.81 92 GLY A C 1
ATOM 700 O O . GLY A 1 92 ? 5.438 -23.719 -11.375 1 86.81 92 GLY A O 1
ATOM 701 N N . ALA A 1 93 ? 4.266 -22.953 -9.609 1 92 93 ALA A N 1
ATOM 702 C CA . ALA A 1 93 ? 4.141 -21.594 -10.148 1 92 93 ALA A CA 1
ATOM 703 C C . ALA A 1 93 ? 5.508 -20.953 -10.336 1 92 93 ALA A C 1
ATOM 705 O O . ALA A 1 93 ? 5.738 -20.234 -11.312 1 92 93 ALA A O 1
ATOM 706 N N . LEU A 1 94 ? 6.445 -21.219 -9.391 1 89.06 94 LEU A N 1
ATOM 707 C CA . LEU A 1 94 ? 7.789 -20.672 -9.461 1 89.06 94 LEU A CA 1
ATOM 708 C C . LEU A 1 94 ? 8.477 -21.078 -10.766 1 89.06 94 LEU A C 1
ATOM 710 O O . LEU A 1 94 ? 9.25 -20.297 -11.328 1 89.06 94 LEU A O 1
ATOM 714 N N . GLY A 1 95 ? 8.164 -22.25 -11.242 1 90.5 95 GLY A N 1
ATOM 715 C CA . GLY A 1 95 ? 8.766 -22.766 -12.461 1 90.5 95 GLY A CA 1
ATOM 716 C C . GLY A 1 95 ? 8.445 -21.938 -13.688 1 90.5 95 GLY A C 1
ATOM 717 O O . GLY A 1 95 ? 9.172 -21.984 -14.68 1 90.5 95 GLY A O 1
ATOM 718 N N . TRP A 1 96 ? 7.414 -21.125 -13.617 1 93.06 96 TRP A N 1
ATOM 719 C CA . TRP A 1 96 ? 6.988 -20.297 -14.734 1 93.06 96 TRP A CA 1
ATOM 720 C C . TRP A 1 96 ? 7.715 -18.953 -14.727 1 93.06 96 TRP A C 1
ATOM 722 O O . TRP A 1 96 ? 7.672 -18.219 -15.719 1 93.06 96 TRP A O 1
ATOM 732 N N . ILE A 1 97 ? 8.359 -18.594 -13.617 1 95.69 97 ILE A N 1
ATOM 733 C CA . ILE A 1 97 ? 8.953 -17.266 -13.453 1 95.69 97 ILE A CA 1
ATOM 734 C C . ILE A 1 97 ? 10.445 -17.328 -13.789 1 95.69 97 ILE A C 1
ATOM 736 O O . ILE A 1 97 ? 11.203 -18.047 -13.133 1 95.69 97 ILE A O 1
ATOM 740 N N . GLU A 1 98 ? 10.875 -16.547 -14.727 1 95.81 98 GLU A N 1
ATOM 741 C CA . GLU A 1 98 ? 12.273 -16.484 -15.148 1 95.81 98 GLU A CA 1
ATOM 742 C C . GLU A 1 98 ? 13.016 -15.352 -14.445 1 95.81 98 GLU A C 1
ATOM 744 O O . GLU A 1 98 ? 12.391 -14.438 -13.898 1 95.81 98 GLU A O 1
ATOM 749 N N . ASP A 1 99 ? 14.367 -15.469 -14.477 1 93.81 99 ASP A N 1
ATOM 750 C CA . ASP A 1 99 ? 15.164 -14.344 -14.008 1 93.81 99 ASP A CA 1
ATOM 751 C C . ASP A 1 99 ? 14.883 -13.086 -14.82 1 93.81 99 ASP A C 1
ATOM 753 O O . ASP A 1 99 ? 14.508 -13.172 -15.992 1 93.81 99 ASP A O 1
ATOM 757 N N . ASP A 1 100 ? 14.945 -11.93 -14.148 1 96 100 ASP A N 1
ATOM 758 C CA . ASP A 1 100 ? 14.805 -10.602 -14.75 1 96 100 ASP A CA 1
ATOM 759 C C . ASP A 1 100 ? 13.375 -10.375 -15.234 1 96 100 ASP A C 1
ATOM 761 O O . ASP A 1 100 ? 13.141 -9.547 -16.125 1 96 100 ASP A O 1
ATOM 765 N N . ALA A 1 101 ? 12.43 -11.195 -14.672 1 97.44 101 ALA A N 1
ATOM 766 C CA . ALA A 1 101 ? 11.039 -11.078 -15.102 1 97.44 101 ALA A CA 1
ATOM 767 C C . ALA A 1 101 ? 10.305 -10 -14.312 1 97.44 101 ALA A C 1
ATOM 769 O O . ALA A 1 101 ? 10.555 -9.82 -13.117 1 97.44 101 ALA A O 1
ATOM 770 N N . SER A 1 102 ? 9.438 -9.289 -14.984 1 98.25 102 SER A N 1
ATOM 771 C CA . SER A 1 102 ? 8.422 -8.477 -14.336 1 98.25 102 SER A CA 1
ATOM 772 C C . SER A 1 102 ? 7.18 -9.297 -14 1 98.25 102 SER A C 1
ATOM 774 O O . SER A 1 102 ? 6.512 -9.812 -14.898 1 98.25 102 SER A O 1
ATOM 776 N N . VAL A 1 103 ? 6.883 -9.383 -12.711 1 98.62 103 VAL A N 1
ATOM 777 C CA . VAL A 1 103 ? 5.895 -10.344 -12.234 1 98.62 103 VAL A CA 1
ATOM 778 C C . VAL A 1 103 ? 4.777 -9.617 -11.492 1 98.62 103 VAL A C 1
ATOM 780 O O . VAL A 1 103 ? 5.039 -8.781 -10.625 1 98.62 103 VAL A O 1
ATOM 783 N N . PHE A 1 104 ? 3.58 -9.883 -11.93 1 98.69 104 PHE A N 1
ATOM 784 C CA . PHE A 1 104 ? 2.434 -9.508 -11.117 1 98.69 104 PHE A CA 1
ATOM 785 C C . PHE A 1 104 ? 1.903 -10.703 -10.336 1 98.69 104 PHE A C 1
ATOM 787 O O . PHE A 1 104 ? 1.678 -11.773 -10.906 1 98.69 104 PHE A O 1
ATOM 794 N N . LEU A 1 105 ? 1.694 -10.562 -8.977 1 98.19 105 LEU A N 1
ATOM 795 C CA . LEU A 1 105 ? 1.057 -11.578 -8.148 1 98.19 105 LEU A CA 1
ATOM 796 C C . LEU A 1 105 ? -0.282 -11.086 -7.609 1 98.19 105 LEU A C 1
ATOM 798 O O . LEU A 1 105 ? -0.334 -10.086 -6.887 1 98.19 105 LEU A O 1
ATOM 802 N N . GLY A 1 106 ? -1.343 -11.766 -8.008 1 97.69 106 GLY A N 1
ATOM 803 C CA . GLY A 1 106 ? -2.635 -11.492 -7.402 1 97.69 106 GLY A CA 1
ATOM 804 C C . GLY A 1 106 ? -2.705 -11.883 -5.938 1 97.69 106 GLY A C 1
ATOM 805 O O . GLY A 1 106 ? -1.83 -12.586 -5.438 1 97.69 106 GLY A O 1
ATOM 806 N N . SER A 1 107 ? -3.707 -11.422 -5.328 1 94.69 107 SER A N 1
ATOM 807 C CA . SER A 1 107 ? -3.906 -11.734 -3.916 1 94.69 107 SER A CA 1
ATOM 808 C C . SER A 1 107 ? -4.383 -13.172 -3.73 1 94.69 107 SER A C 1
ATOM 810 O O . SER A 1 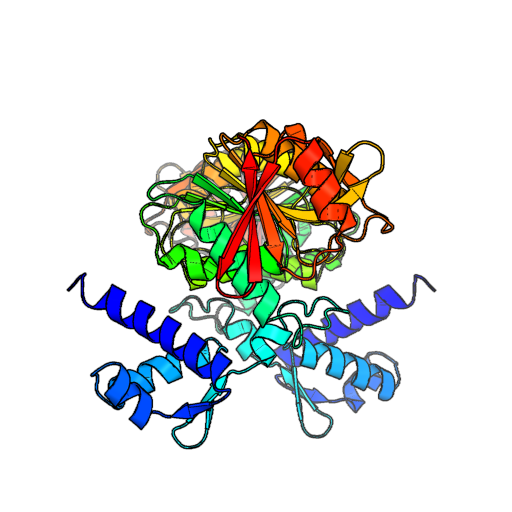107 ? -5.102 -13.711 -4.578 1 94.69 107 SER A O 1
ATOM 812 N N . GLY A 1 108 ? -3.912 -13.789 -2.592 1 90.88 108 GLY A N 1
ATOM 813 C CA . GLY A 1 108 ? -4.387 -15.125 -2.27 1 90.88 108 GLY A CA 1
ATOM 814 C C . GLY A 1 108 ? -3.428 -15.898 -1.384 1 90.88 108 GLY A C 1
ATOM 815 O O . GLY A 1 108 ? -2.283 -15.484 -1.187 1 90.88 108 GLY A O 1
ATOM 816 N N . ARG A 1 109 ? -3.895 -17.031 -0.958 1 86.75 109 ARG A N 1
ATOM 817 C CA . ARG A 1 109 ? -3.096 -17.859 -0.062 1 86.75 109 ARG A CA 1
ATOM 818 C C . ARG A 1 109 ? -1.966 -18.547 -0.817 1 86.75 109 ARG A C 1
ATOM 820 O O . ARG A 1 109 ? -0.836 -18.625 -0.328 1 86.75 109 ARG A O 1
ATOM 827 N N . ILE A 1 110 ? -2.244 -19.031 -1.969 1 89.06 110 ILE A N 1
ATOM 828 C CA . ILE A 1 110 ? -1.242 -19.75 -2.746 1 89.06 110 ILE A CA 1
ATOM 829 C C . ILE A 1 110 ? -0.196 -18.781 -3.275 1 89.06 110 ILE A C 1
ATOM 831 O O . ILE A 1 110 ? 1.007 -19.016 -3.154 1 89.06 110 ILE A O 1
ATOM 835 N N . THR A 1 111 ? -0.677 -17.672 -3.824 1 94.12 111 THR A N 1
ATOM 836 C CA . THR A 1 111 ? 0.248 -16.672 -4.367 1 94.12 111 THR A CA 1
ATOM 837 C C . THR A 1 111 ? 1.14 -16.109 -3.266 1 94.12 111 THR A C 1
ATOM 839 O O . THR A 1 111 ? 2.305 -15.789 -3.508 1 94.12 111 THR A O 1
ATOM 842 N N . HIS A 1 112 ? 0.581 -15.984 -2.076 1 91.31 112 HIS A N 1
ATOM 843 C CA . HIS A 1 112 ? 1.38 -15.523 -0.947 1 91.31 112 HIS A CA 1
ATOM 844 C C . HIS A 1 112 ? 2.562 -16.453 -0.69 1 91.31 112 HIS A C 1
ATOM 846 O O . HIS A 1 112 ? 3.66 -15.984 -0.368 1 91.31 112 HIS A O 1
ATOM 852 N N . ARG A 1 113 ? 2.375 -17.672 -0.906 1 86.81 113 ARG A N 1
ATOM 853 C CA . ARG A 1 113 ? 3.416 -18.672 -0.673 1 86.81 113 ARG A CA 1
ATOM 854 C C . ARG A 1 113 ? 4.461 -18.641 -1.784 1 86.81 113 ARG A C 1
ATOM 856 O O . ARG A 1 113 ? 5.555 -19.188 -1.632 1 86.81 113 ARG A O 1
ATOM 863 N N . VAL A 1 114 ? 4.145 -18 -2.871 1 90.44 114 VAL A N 1
ATOM 864 C CA . VAL A 1 114 ? 5.094 -17.859 -3.971 1 90.44 114 VAL A CA 1
ATOM 865 C C . VAL A 1 114 ? 6.152 -16.812 -3.609 1 90.44 114 VAL A C 1
ATOM 867 O O . VAL A 1 114 ? 7.293 -16.891 -4.074 1 90.44 114 VAL A O 1
ATOM 870 N N . LEU A 1 115 ? 5.832 -15.82 -2.738 1 89.19 115 LEU A N 1
ATOM 871 C CA . LEU A 1 115 ? 6.66 -14.656 -2.471 1 89.19 115 LEU A CA 1
ATOM 872 C C . LEU A 1 115 ? 8.031 -15.07 -1.946 1 89.19 115 LEU A C 1
ATOM 874 O O . LEU A 1 115 ? 9.055 -14.711 -2.527 1 89.19 115 LEU A O 1
ATOM 878 N N . PRO A 1 116 ? 8.094 -15.914 -0.923 1 80.75 116 PRO A N 1
ATOM 879 C CA . PRO A 1 116 ? 9.422 -16.297 -0.436 1 80.75 116 PRO A CA 1
ATOM 880 C C . PRO A 1 116 ? 10.227 -17.078 -1.469 1 80.75 116 PRO A C 1
ATOM 882 O O . PRO A 1 116 ? 11.461 -17 -1.487 1 80.75 116 PRO A O 1
ATOM 885 N N . LEU A 1 117 ? 9.547 -17.828 -2.338 1 83.06 117 LEU A N 1
ATOM 886 C CA . LEU A 1 117 ? 10.211 -18.656 -3.34 1 83.06 117 LEU A CA 1
ATOM 887 C C . LEU A 1 117 ? 10.883 -17.797 -4.398 1 83.06 117 LEU A C 1
ATOM 889 O O . LEU A 1 117 ? 11.859 -18.219 -5.02 1 83.06 117 LEU A O 1
ATOM 893 N N . LEU A 1 118 ? 10.414 -16.547 -4.551 1 88.81 118 LEU A N 1
ATOM 894 C CA . LEU A 1 118 ? 10.961 -15.641 -5.555 1 88.81 118 LEU A CA 1
ATOM 895 C C . LEU A 1 118 ? 12.383 -15.234 -5.199 1 88.81 118 LEU A C 1
ATOM 897 O O . LEU A 1 118 ? 13.109 -14.695 -6.043 1 88.81 118 LEU A O 1
ATOM 901 N N . ALA A 1 119 ? 12.766 -15.484 -3.979 1 79.25 119 ALA A N 1
ATOM 902 C CA . ALA A 1 119 ? 14.117 -15.141 -3.547 1 79.25 119 ALA A CA 1
ATOM 903 C C . ALA A 1 119 ? 15.164 -15.922 -4.336 1 79.25 119 ALA A C 1
ATOM 905 O O . ALA A 1 119 ? 16.328 -15.523 -4.398 1 79.25 119 ALA A O 1
ATOM 906 N N . SER A 1 120 ? 14.719 -17.062 -4.891 1 79.75 120 SER A N 1
ATOM 907 C CA . SER A 1 120 ? 15.633 -17.906 -5.656 1 79.75 120 SER A CA 1
ATOM 908 C C . SER A 1 120 ? 15.836 -17.359 -7.062 1 79.75 120 SER A C 1
ATOM 910 O O . SER A 1 120 ? 16.703 -17.828 -7.801 1 79.75 120 SER A O 1
ATOM 912 N N . ARG A 1 121 ? 15.086 -16.328 -7.449 1 84.38 121 ARG A N 1
ATOM 913 C CA . ARG A 1 121 ? 15.211 -15.688 -8.758 1 84.38 121 ARG A CA 1
ATOM 914 C C . ARG A 1 121 ? 15.992 -14.383 -8.656 1 84.38 121 ARG A C 1
ATOM 916 O O . ARG A 1 121 ? 16.031 -13.758 -7.598 1 84.38 121 ARG A O 1
ATOM 923 N N . GLN A 1 122 ? 16.578 -14.031 -9.773 1 86.81 122 GLN A N 1
ATOM 924 C CA . GLN A 1 122 ? 17.359 -12.797 -9.836 1 86.81 122 GLN A CA 1
ATOM 925 C C . GLN A 1 122 ? 16.672 -11.75 -10.703 1 86.81 122 GLN A C 1
ATOM 927 O O . GLN A 1 122 ? 15.992 -12.094 -11.68 1 86.81 122 GLN A O 1
ATOM 932 N N . GLY A 1 123 ? 16.797 -10.516 -10.336 1 91 123 GLY A N 1
ATOM 933 C CA . GLY A 1 123 ? 16.375 -9.406 -11.18 1 91 123 GLY A CA 1
ATOM 934 C C . GLY A 1 123 ? 14.875 -9.273 -11.305 1 91 123 GLY A C 1
ATOM 935 O O . GLY A 1 123 ? 14.367 -8.773 -12.312 1 91 123 GLY A O 1
ATOM 936 N N . ILE A 1 124 ? 14.164 -9.727 -10.32 1 94.75 124 ILE A N 1
ATOM 937 C CA . ILE A 1 124 ? 12.703 -9.703 -10.383 1 94.75 124 ILE A CA 1
ATOM 938 C C . ILE A 1 124 ? 12.203 -8.289 -10.102 1 94.75 124 ILE A C 1
ATOM 940 O O . ILE A 1 124 ? 12.711 -7.605 -9.211 1 94.75 124 ILE A O 1
ATOM 944 N N . ALA A 1 125 ? 11.273 -7.879 -10.906 1 96.94 125 ALA A N 1
ATOM 945 C CA . ALA A 1 125 ? 10.445 -6.715 -10.594 1 96.94 125 ALA A CA 1
ATOM 946 C C . ALA A 1 125 ? 9.023 -7.137 -10.234 1 96.94 125 ALA A C 1
ATOM 948 O O . ALA A 1 125 ? 8.305 -7.695 -11.07 1 96.94 125 ALA A O 1
ATOM 949 N N . LEU A 1 126 ? 8.641 -6.832 -9.062 1 97.5 126 LEU A N 1
ATOM 950 C CA . LEU A 1 126 ? 7.398 -7.371 -8.523 1 97.5 126 LEU A CA 1
ATOM 951 C C . LEU A 1 126 ? 6.324 -6.289 -8.461 1 97.5 126 LEU A C 1
ATOM 953 O O . LEU A 1 126 ? 6.574 -5.184 -7.973 1 97.5 126 LEU A O 1
ATOM 957 N N . THR A 1 127 ? 5.191 -6.551 -9.031 1 98.5 127 THR A N 1
ATOM 958 C CA . THR A 1 127 ? 4.012 -5.703 -8.906 1 98.5 127 THR A CA 1
ATOM 959 C C . THR A 1 127 ? 2.953 -6.367 -8.039 1 98.5 127 THR A C 1
ATOM 961 O O . THR A 1 127 ? 2.559 -7.508 -8.289 1 98.5 127 THR A O 1
ATOM 964 N N . LEU A 1 128 ? 2.527 -5.656 -6.977 1 97.94 128 LEU A N 1
ATOM 965 C CA . LEU A 1 128 ? 1.557 -6.18 -6.02 1 97.94 128 LEU A CA 1
ATOM 966 C C . LEU A 1 128 ? 0.41 -5.195 -5.816 1 97.94 128 LEU A C 1
ATOM 968 O O . LEU A 1 128 ? 0.59 -3.984 -5.969 1 97.94 128 LEU A O 1
ATOM 972 N N . HIS A 1 129 ? -0.771 -5.82 -5.523 1 97.69 129 HIS A N 1
ATOM 973 C CA . HIS A 1 129 ? -1.901 -4.973 -5.16 1 97.69 129 HIS A CA 1
ATOM 974 C C . HIS A 1 129 ? -2.387 -5.277 -3.748 1 97.69 129 HIS A C 1
ATOM 976 O O . HIS A 1 129 ? -3.256 -4.578 -3.223 1 97.69 129 HIS A O 1
ATOM 982 N N . ASP A 1 130 ? -1.899 -6.305 -3.137 1 96.19 130 ASP A N 1
ATOM 983 C CA . ASP A 1 130 ? -2.266 -6.723 -1.786 1 96.19 130 ASP A CA 1
ATOM 984 C C . ASP A 1 130 ? -1.231 -6.254 -0.766 1 96.19 130 ASP A C 1
ATOM 986 O O . ASP A 1 130 ? -0.092 -6.723 -0.769 1 96.19 130 ASP A O 1
ATOM 990 N N . LEU A 1 131 ? -1.663 -5.371 0.104 1 92.88 131 LEU A N 1
ATOM 991 C CA . LEU A 1 131 ? -0.738 -4.723 1.029 1 92.88 131 LEU A CA 1
ATOM 992 C C . LEU A 1 131 ? -0.135 -5.738 1.994 1 92.88 131 LEU A C 1
ATOM 994 O O . LEU A 1 131 ? 0.989 -5.559 2.469 1 92.88 131 LEU A O 1
ATOM 998 N N . ALA A 1 132 ? -0.812 -6.809 2.293 1 87.56 132 ALA A N 1
ATOM 999 C CA . ALA A 1 132 ? -0.251 -7.871 3.123 1 87.56 132 ALA A CA 1
ATOM 1000 C C . ALA A 1 132 ? 0.889 -8.586 2.404 1 87.56 132 ALA A C 1
ATOM 1002 O O . ALA A 1 132 ? 1.883 -8.969 3.027 1 87.56 132 ALA A O 1
ATOM 1003 N N . MET A 1 133 ? 0.729 -8.719 1.169 1 92.75 133 MET A N 1
ATOM 1004 C CA . MET A 1 133 ? 1.774 -9.359 0.374 1 92.75 133 MET A CA 1
ATOM 1005 C C . MET A 1 133 ? 2.98 -8.438 0.22 1 92.75 133 MET A C 1
ATOM 1007 O O . MET A 1 133 ? 4.117 -8.906 0.146 1 92.75 133 MET A O 1
ATOM 1011 N N . VAL A 1 134 ? 2.715 -7.102 0.166 1 93.12 134 VAL A N 1
ATOM 1012 C CA . VAL A 1 134 ? 3.807 -6.137 0.107 1 93.12 134 VAL A CA 1
ATOM 1013 C C . VAL A 1 134 ? 4.684 -6.27 1.35 1 93.12 134 VAL A C 1
ATOM 1015 O O . VAL A 1 134 ? 5.914 -6.293 1.251 1 93.12 134 VAL A O 1
ATOM 1018 N N . ALA A 1 135 ? 4.059 -6.398 2.469 1 82.38 135 ALA A N 1
ATOM 1019 C CA . ALA A 1 135 ? 4.789 -6.543 3.727 1 82.38 135 ALA A CA 1
ATOM 1020 C C . ALA A 1 135 ? 5.66 -7.797 3.713 1 82.38 135 ALA A C 1
ATOM 1022 O O . ALA A 1 135 ? 6.832 -7.75 4.098 1 82.38 135 ALA A O 1
ATOM 1023 N N . THR A 1 136 ? 5.102 -8.859 3.209 1 81.5 136 THR A N 1
ATOM 1024 C CA . THR A 1 136 ? 5.832 -10.117 3.115 1 81.5 136 THR A CA 1
ATOM 1025 C C . THR A 1 136 ? 6.98 -10 2.119 1 81.5 136 THR A C 1
ATOM 1027 O O . THR A 1 136 ? 8.102 -10.438 2.402 1 81.5 136 THR A O 1
ATOM 1030 N N . ALA A 1 137 ? 6.695 -9.406 0.985 1 88.12 137 ALA A N 1
ATOM 1031 C CA . ALA A 1 137 ? 7.711 -9.258 -0.055 1 88.12 137 ALA A CA 1
ATOM 1032 C C . ALA A 1 137 ? 8.914 -8.484 0.464 1 88.12 137 ALA A C 1
ATOM 1034 O O . ALA A 1 137 ? 10.062 -8.859 0.209 1 88.12 137 ALA A O 1
ATOM 1035 N N . ARG A 1 138 ? 8.641 -7.383 1.181 1 80.12 138 ARG A N 1
ATOM 1036 C CA . ARG A 1 138 ? 9.703 -6.531 1.69 1 80.12 138 ARG A CA 1
ATOM 1037 C C . ARG A 1 138 ? 10.586 -7.289 2.68 1 80.12 138 ARG A C 1
ATOM 1039 O O . ARG A 1 138 ? 11.773 -6.98 2.828 1 80.12 138 ARG A O 1
ATOM 1046 N N . GLN A 1 139 ? 9.992 -8.219 3.219 1 70 139 GLN A N 1
ATOM 1047 C CA . GLN A 1 139 ? 10.703 -9.008 4.223 1 70 139 GLN A CA 1
ATOM 1048 C C . GLN A 1 139 ? 11.633 -10.023 3.568 1 70 139 GLN A C 1
ATOM 1050 O O . GLN A 1 139 ? 12.711 -10.312 4.086 1 70 139 GLN A O 1
ATOM 1055 N N . PHE A 1 140 ? 11.258 -10.5 2.377 1 68.88 140 PHE A N 1
ATOM 1056 C CA . PHE A 1 140 ? 11.938 -11.672 1.854 1 68.88 140 PHE A CA 1
ATOM 1057 C C . PHE A 1 140 ? 12.719 -11.328 0.59 1 68.88 140 PHE A C 1
ATOM 1059 O O . PHE A 1 140 ? 13.602 -12.086 0.173 1 68.88 140 PHE A O 1
ATOM 1066 N N . LEU A 1 141 ? 12.359 -10.227 0.036 1 77.5 141 LEU A N 1
ATOM 1067 C CA . LEU A 1 141 ? 12.883 -10 -1.306 1 77.5 141 LEU A CA 1
ATOM 1068 C C . LEU A 1 141 ? 13.672 -8.695 -1.366 1 77.5 141 LEU A C 1
ATOM 1070 O O . LEU A 1 141 ? 13.32 -7.719 -0.7 1 77.5 141 LEU A O 1
ATOM 1074 N N . ASP A 1 142 ? 14.734 -8.773 -2.02 1 77.62 142 ASP A N 1
ATOM 1075 C CA . ASP A 1 142 ? 15.492 -7.574 -2.387 1 77.62 142 ASP A CA 1
ATOM 1076 C C . ASP A 1 142 ? 15.281 -7.223 -3.857 1 77.62 142 ASP A C 1
ATOM 1078 O O . ASP A 1 142 ? 16.172 -7.41 -4.68 1 77.62 142 ASP A O 1
ATOM 1082 N N . CYS A 1 143 ? 14.148 -6.828 -4.195 1 83.81 143 CYS A N 1
ATOM 1083 C CA . CYS A 1 143 ? 13.805 -6.496 -5.574 1 83.81 143 CYS A CA 1
ATOM 1084 C C . CYS A 1 143 ? 12.945 -5.242 -5.637 1 83.81 143 CYS A C 1
ATOM 1086 O O . CYS A 1 143 ? 12.516 -4.723 -4.605 1 83.81 143 CYS A O 1
ATOM 1088 N N . ALA A 1 144 ? 12.82 -4.789 -6.816 1 90.12 144 ALA A N 1
ATOM 1089 C CA . ALA A 1 144 ? 11.914 -3.666 -7.039 1 90.12 144 ALA A CA 1
ATOM 1090 C C . ALA A 1 144 ? 10.469 -4.078 -6.797 1 90.12 144 ALA A C 1
ATOM 1092 O O . ALA A 1 144 ? 10.008 -5.086 -7.332 1 90.12 144 ALA A O 1
ATOM 1093 N N . ILE A 1 145 ? 9.828 -3.348 -5.871 1 95.62 145 ILE A N 1
ATOM 1094 C CA . ILE A 1 145 ? 8.43 -3.629 -5.578 1 95.62 145 ILE A CA 1
ATOM 1095 C C . ILE A 1 145 ? 7.562 -2.447 -6.016 1 95.62 145 ILE A C 1
ATOM 1097 O O . ILE A 1 145 ? 7.773 -1.317 -5.566 1 95.62 145 ILE A O 1
ATOM 1101 N N . HIS A 1 146 ? 6.68 -2.748 -6.918 1 97.69 146 HIS A N 1
ATOM 1102 C CA . HIS A 1 146 ? 5.676 -1.798 -7.383 1 97.69 146 HIS A CA 1
ATOM 1103 C C . HIS A 1 146 ? 4.297 -2.129 -6.816 1 97.69 146 HIS A C 1
ATOM 1105 O O . HIS A 1 146 ? 3.865 -3.283 -6.859 1 97.69 146 HIS A O 1
ATOM 1111 N N . VAL A 1 147 ? 3.652 -1.106 -6.258 1 98.12 147 VAL A N 1
ATOM 1112 C CA . VAL A 1 147 ? 2.287 -1.263 -5.77 1 98.12 147 VAL A CA 1
ATOM 1113 C C . VAL A 1 147 ? 1.314 -0.567 -6.719 1 98.12 147 VAL A C 1
ATOM 1115 O O . VAL A 1 147 ? 1.534 0.581 -7.113 1 98.12 147 VAL A O 1
ATOM 1118 N N . THR A 1 148 ? 0.253 -1.217 -7.055 1 98.12 148 THR A N 1
ATOM 1119 C CA . THR A 1 148 ? -0.638 -0.75 -8.109 1 98.12 148 THR A CA 1
ATOM 1120 C C . THR A 1 148 ? -1.339 0.542 -7.695 1 98.12 148 THR A C 1
ATOM 1122 O O . THR A 1 148 ? -1.696 1.36 -8.547 1 98.12 148 THR A O 1
ATOM 1125 N N . GLY A 1 149 ? -1.543 0.775 -6.492 1 97.88 149 GLY A N 1
ATOM 1126 C CA . GLY A 1 149 ? -2.484 1.782 -6.031 1 97.88 149 GLY A CA 1
ATOM 1127 C C . GLY A 1 149 ? -3.928 1.32 -6.086 1 97.88 149 GLY A C 1
ATOM 1128 O O . GLY A 1 149 ? -4.199 0.126 -6.234 1 97.88 149 GLY A O 1
ATOM 1129 N N . GLY A 1 150 ? -4.809 2.367 -5.91 1 97.5 150 GLY A N 1
ATOM 1130 C CA . GLY A 1 150 ? -6.227 2.045 -5.934 1 97.5 150 GLY A CA 1
ATOM 1131 C C . GLY A 1 150 ? -6.902 2.244 -4.59 1 97.5 150 GLY A C 1
ATOM 1132 O O . GLY A 1 150 ? -6.434 3.029 -3.764 1 97.5 150 GLY A O 1
ATOM 1133 N N . THR A 1 151 ? -8.055 1.574 -4.5 1 96 151 THR A N 1
ATOM 1134 C CA . THR A 1 151 ? -8.891 1.787 -3.326 1 96 151 THR A CA 1
ATOM 1135 C C . THR A 1 151 ? -8.945 0.528 -2.463 1 96 151 THR A C 1
ATOM 1137 O O . THR A 1 151 ? -8.969 -0.588 -2.986 1 96 151 THR A O 1
ATOM 1140 N N . LEU A 1 152 ? -8.914 0.803 -1.132 1 92.44 152 LEU A N 1
ATOM 1141 C CA . LEU A 1 152 ? -9.148 -0.292 -0.196 1 92.44 152 LEU A CA 1
ATOM 1142 C C . LEU A 1 152 ? -10.641 -0.483 0.056 1 92.44 152 LEU A C 1
ATOM 1144 O O . LEU A 1 152 ? -11.359 0.483 0.323 1 92.44 152 LEU A O 1
ATOM 1148 N N . ALA A 1 153 ? -11.047 -1.705 -0.162 1 78.88 153 ALA A N 1
ATOM 1149 C CA . ALA A 1 153 ? -12.453 -2.014 0.084 1 78.88 153 ALA A CA 1
ATOM 1150 C C . ALA A 1 153 ? -12.625 -2.762 1.403 1 78.88 153 ALA A C 1
ATOM 1152 O O . ALA A 1 153 ? -12.172 -3.898 1.544 1 78.88 153 ALA A O 1
ATOM 1153 N N . GLY A 1 154 ? -13.32 -2.068 2.307 1 75.75 154 GLY A N 1
ATOM 1154 C CA . GLY A 1 154 ? -13.547 -2.725 3.582 1 75.75 154 GLY A CA 1
ATOM 1155 C C . GLY A 1 154 ? -12.266 -3.119 4.293 1 75.75 154 GLY A C 1
ATOM 1156 O O . GLY A 1 154 ? -11.336 -2.316 4.398 1 75.75 154 GLY A O 1
ATOM 1157 N N . ASP A 1 155 ? -12.234 -4.309 4.758 1 70.19 155 ASP A N 1
ATOM 1158 C CA . ASP A 1 155 ? -11.094 -4.793 5.527 1 70.19 155 ASP A CA 1
ATOM 1159 C C . ASP A 1 155 ? -10.133 -5.598 4.648 1 70.19 155 ASP A C 1
ATOM 1161 O O . ASP A 1 155 ? -9.141 -6.141 5.137 1 70.19 155 ASP A O 1
ATOM 1165 N N . GLU A 1 156 ? -10.461 -5.543 3.387 1 80.38 156 GLU A N 1
ATOM 1166 C CA . GLU A 1 156 ? -9.602 -6.293 2.475 1 80.38 156 GLU A CA 1
ATOM 1167 C C . GLU A 1 156 ? -8.297 -5.551 2.207 1 80.38 156 GLU A C 1
ATOM 1169 O O . GLU A 1 156 ? -8.305 -4.344 1.954 1 80.38 156 GLU A O 1
ATOM 1174 N N . PRO A 1 157 ? -7.195 -6.281 2.242 1 85.56 157 PRO A N 1
ATOM 1175 C CA . PRO A 1 157 ? -5.906 -5.621 2.029 1 85.56 157 PRO A CA 1
ATOM 1176 C C . PRO A 1 157 ? -5.613 -5.367 0.553 1 85.56 157 PRO A C 1
ATOM 1178 O O . PRO A 1 157 ? -4.605 -4.73 0.221 1 85.56 157 PRO A O 1
ATOM 1181 N N . GLY A 1 158 ? -6.465 -5.793 -0.282 1 93.88 158 GLY A N 1
ATOM 1182 C CA . GLY A 1 158 ? -6.234 -5.664 -1.712 1 93.88 158 GLY A CA 1
ATOM 1183 C C . GLY A 1 158 ? -6.711 -4.34 -2.275 1 93.88 158 GLY A C 1
ATOM 1184 O O . GLY A 1 158 ? -7.828 -3.904 -1.995 1 93.88 158 GLY A O 1
ATOM 1185 N N . LEU A 1 159 ? -5.836 -3.717 -2.979 1 97.25 159 LEU A N 1
ATOM 1186 C CA . LEU A 1 159 ? -6.172 -2.508 -3.723 1 97.25 159 LEU A CA 1
ATOM 1187 C C . LEU A 1 159 ? -6.871 -2.854 -5.035 1 97.25 159 LEU A C 1
ATOM 1189 O O . LEU A 1 159 ? -6.398 -3.705 -5.789 1 97.25 159 LEU A O 1
ATOM 1193 N N . ILE A 1 160 ? -7.977 -2.164 -5.273 1 97.19 160 ILE A N 1
ATOM 1194 C CA . ILE A 1 160 ? -8.781 -2.494 -6.445 1 97.19 160 ILE A CA 1
ATOM 1195 C C . ILE A 1 160 ? -9.305 -1.212 -7.09 1 97.19 160 ILE A C 1
ATOM 1197 O O . ILE A 1 160 ? -8.969 -0.109 -6.652 1 97.19 160 ILE A O 1
ATOM 1201 N N . GLY A 1 161 ? -10.031 -1.385 -8.227 1 96.19 161 GLY A N 1
ATOM 1202 C CA . GLY A 1 161 ? -10.648 -0.262 -8.906 1 96.19 161 GLY A CA 1
ATOM 1203 C C . GLY A 1 161 ? -9.812 0.274 -10.055 1 96.19 161 GLY A C 1
ATOM 1204 O O . GLY A 1 161 ? -8.758 -0.273 -10.367 1 96.19 161 GLY A O 1
ATOM 1205 N N . PRO A 1 162 ? -10.305 1.339 -10.656 1 95.56 162 PRO A N 1
ATOM 1206 C CA . PRO A 1 162 ? -9.641 1.889 -11.836 1 95.56 162 PRO A CA 1
ATOM 1207 C C . PRO A 1 162 ? -8.195 2.309 -11.555 1 95.56 162 PRO A C 1
ATOM 1209 O O . PRO A 1 162 ? -7.332 2.172 -12.422 1 95.56 162 PRO A O 1
ATOM 1212 N N . GLY A 1 163 ? -7.973 2.838 -10.383 1 95.88 163 GLY A N 1
ATOM 1213 C CA . GLY A 1 163 ? -6.617 3.213 -10.023 1 95.88 163 GLY A CA 1
ATOM 1214 C C . GLY A 1 163 ? -5.66 2.035 -9.992 1 95.88 163 GLY A C 1
ATOM 1215 O O . GLY A 1 163 ? -4.52 2.143 -10.453 1 95.88 163 GLY A O 1
ATOM 1216 N N . ALA A 1 164 ? -6.105 0.939 -9.477 1 97.69 164 ALA A N 1
ATOM 1217 C CA . ALA A 1 164 ? -5.289 -0.269 -9.438 1 97.69 164 ALA A CA 1
ATOM 1218 C C . ALA A 1 164 ? -5.008 -0.786 -10.844 1 97.69 164 ALA A C 1
ATOM 1220 O O . ALA A 1 164 ? -3.887 -1.202 -11.148 1 97.69 164 ALA A O 1
ATOM 1221 N N . GLU A 1 165 ? -6.035 -0.735 -11.664 1 97.5 165 GLU A N 1
ATOM 1222 C CA . GLU A 1 165 ? -5.867 -1.176 -13.047 1 97.5 165 GLU A CA 1
ATOM 1223 C C . GLU A 1 165 ? -4.863 -0.297 -13.781 1 97.5 165 GLU A C 1
ATOM 1225 O O . GLU A 1 165 ? -4.016 -0.801 -14.523 1 97.5 165 GLU A O 1
ATOM 1230 N N . ALA A 1 166 ? -4.969 0.997 -13.555 1 96.75 166 ALA A N 1
ATOM 1231 C CA . ALA A 1 166 ? -4.035 1.927 -14.18 1 96.75 166 ALA A CA 1
ATOM 1232 C C . ALA A 1 166 ? -2.607 1.681 -13.703 1 96.75 166 ALA A C 1
ATOM 1234 O O . ALA A 1 166 ? -1.667 1.676 -14.5 1 96.75 166 ALA A O 1
ATOM 1235 N N . GLY A 1 167 ? -2.426 1.488 -12.406 1 97.25 167 GLY A N 1
ATOM 1236 C CA . GLY A 1 167 ? -1.116 1.188 -11.852 1 97.25 167 GLY A CA 1
ATOM 1237 C C . GLY A 1 167 ? -0.508 -0.085 -12.406 1 97.25 167 GLY A C 1
ATOM 1238 O O . GLY A 1 167 ? 0.701 -0.154 -12.633 1 97.25 167 GLY A O 1
ATOM 1239 N N . LEU A 1 168 ? -1.328 -1.04 -12.617 1 97.88 168 LEU A N 1
ATOM 1240 C CA . LEU A 1 168 ? -0.907 -2.309 -13.203 1 97.88 168 LEU A CA 1
ATOM 1241 C C . LEU A 1 168 ? -0.412 -2.113 -14.633 1 97.88 168 LEU A C 1
ATOM 1243 O O . LEU A 1 168 ? 0.627 -2.658 -15.016 1 97.88 168 LEU A O 1
ATOM 1247 N N . ARG A 1 169 ? -1.097 -1.298 -15.391 1 97 169 ARG A N 1
ATOM 1248 C CA . ARG A 1 169 ? -0.817 -1.121 -16.812 1 97 169 ARG A CA 1
ATOM 1249 C C . ARG A 1 169 ? 0.366 -0.182 -17.031 1 97 169 ARG A C 1
ATOM 1251 O O . ARG A 1 169 ? 0.891 -0.078 -18.141 1 97 169 ARG A O 1
ATOM 1258 N N . ALA A 1 170 ? 0.761 0.469 -15.953 1 94.69 170 ALA A N 1
ATOM 1259 C CA . ALA A 1 170 ? 1.813 1.478 -16.047 1 94.69 170 ALA A CA 1
ATOM 1260 C C . ALA A 1 170 ? 3.174 0.828 -16.297 1 94.69 170 ALA A C 1
ATOM 1262 O O . ALA A 1 170 ? 4.145 1.512 -16.625 1 94.69 170 ALA A O 1
ATOM 1263 N N . ARG A 1 171 ? 3.238 -0.487 -16.188 1 94 171 ARG A N 1
ATOM 1264 C CA . ARG A 1 171 ? 4.496 -1.197 -16.391 1 94 171 ARG A CA 1
ATOM 1265 C C . ARG A 1 171 ? 4.285 -2.479 -17.188 1 94 171 ARG A C 1
ATOM 1267 O O . ARG A 1 171 ? 3.242 -3.127 -17.062 1 94 171 ARG A O 1
ATOM 1274 N N . PRO A 1 172 ? 5.277 -2.758 -17.938 1 96.5 172 PRO A N 1
ATOM 1275 C CA . PRO A 1 172 ? 5.16 -4.051 -18.609 1 96.5 172 PRO A CA 1
ATOM 1276 C C . PRO A 1 172 ? 5.16 -5.227 -17.641 1 96.5 172 PRO A C 1
ATOM 1278 O O . PRO A 1 172 ? 5.812 -5.168 -16.594 1 96.5 172 PRO A O 1
ATOM 1281 N N . LEU A 1 173 ? 4.426 -6.223 -18.031 1 98.38 173 LEU A N 1
ATOM 1282 C CA . LEU A 1 173 ? 4.355 -7.449 -17.234 1 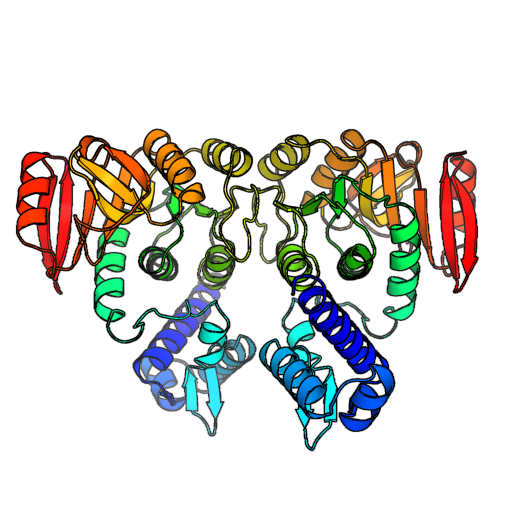98.38 173 LEU A CA 1
ATOM 1283 C C . LEU A 1 173 ? 4.719 -8.664 -18.078 1 98.38 173 LEU A C 1
ATOM 1285 O O . LEU A 1 173 ? 4.062 -8.945 -19.094 1 98.38 173 LEU A O 1
ATOM 1289 N N . ASP A 1 174 ? 5.809 -9.344 -17.641 1 98.5 174 ASP A N 1
ATOM 1290 C CA . ASP A 1 174 ? 6.172 -10.578 -18.328 1 98.5 174 ASP A CA 1
ATOM 1291 C C . ASP A 1 174 ? 5.207 -11.711 -17.984 1 98.5 174 ASP A C 1
ATOM 1293 O O . ASP A 1 174 ? 4.844 -12.516 -18.844 1 98.5 174 ASP A O 1
ATOM 1297 N N . ILE A 1 175 ? 4.793 -11.719 -16.703 1 98.38 175 ILE A N 1
ATOM 1298 C CA . ILE A 1 175 ? 3.943 -12.828 -16.281 1 98.38 175 ILE A CA 1
ATOM 1299 C C . ILE A 1 175 ? 3.035 -12.375 -15.133 1 98.38 175 ILE A C 1
ATOM 1301 O O . ILE A 1 175 ? 3.449 -11.602 -14.273 1 98.38 175 ILE A O 1
ATOM 1305 N N . CYS A 1 176 ? 1.807 -12.844 -15.156 1 98.69 176 CYS A N 1
ATOM 1306 C CA . CYS A 1 176 ? 0.91 -12.664 -14.023 1 98.69 176 CYS A CA 1
ATOM 1307 C C . CYS A 1 176 ? 0.446 -14.008 -13.477 1 98.69 176 CYS A C 1
ATOM 1309 O O . CYS A 1 176 ? 0.219 -14.953 -14.234 1 98.69 176 CYS A O 1
ATOM 1311 N N . LEU A 1 177 ? 0.473 -14.117 -12.117 1 98.38 177 LEU A N 1
ATOM 1312 C CA . LEU A 1 177 ? -0.064 -15.266 -11.391 1 98.38 177 LEU A CA 1
ATOM 1313 C C . LEU A 1 177 ? -1.256 -14.859 -10.531 1 98.38 177 LEU A C 1
ATOM 1315 O O . LEU A 1 177 ? -1.201 -13.852 -9.828 1 98.38 177 LEU A O 1
ATOM 1319 N N . PHE A 1 178 ? -2.336 -15.578 -10.641 1 97.31 178 PHE A N 1
ATOM 1320 C CA . PHE A 1 178 ? -3.512 -15.273 -9.836 1 97.31 178 PHE A CA 1
ATOM 1321 C C . PHE A 1 178 ? -4.258 -16.547 -9.461 1 97.31 178 PHE A C 1
ATOM 1323 O O . PHE A 1 178 ? -4.156 -17.562 -10.148 1 97.31 178 PHE A O 1
ATOM 1330 N N . GLU A 1 179 ? -4.949 -16.516 -8.344 1 93.69 179 GLU A N 1
ATOM 1331 C CA . GLU A 1 179 ? -5.688 -17.656 -7.832 1 93.69 179 GLU A CA 1
ATOM 1332 C C . GLU A 1 179 ? -7.125 -17.656 -8.336 1 93.69 179 GLU A C 1
ATOM 1334 O O . GLU A 1 179 ? -7.77 -16.609 -8.398 1 93.69 179 GLU A O 1
ATOM 1339 N N . ILE A 1 180 ? -7.598 -18.812 -8.688 1 91.44 180 ILE A N 1
ATOM 1340 C CA . ILE A 1 180 ? -8.984 -18.969 -9.125 1 91.44 180 ILE A CA 1
ATOM 1341 C C . ILE A 1 180 ? -9.703 -19.953 -8.211 1 91.44 180 ILE A C 1
ATOM 1343 O O . ILE A 1 180 ? -9.062 -20.75 -7.52 1 91.44 180 ILE A O 1
ATOM 1347 N N . CYS A 1 181 ? -11.008 -19.828 -8.219 1 87.12 181 CYS A N 1
ATOM 1348 C CA . CYS A 1 181 ? -11.797 -20.703 -7.359 1 87.12 181 CYS A CA 1
ATOM 1349 C C . CYS A 1 181 ? -12.633 -21.672 -8.18 1 87.12 181 CYS A C 1
ATOM 1351 O O . CYS A 1 181 ? -13.258 -22.578 -7.633 1 87.12 181 CYS A O 1
ATOM 1353 N N . GLY A 1 182 ? -12.633 -21.422 -9.469 1 85 182 GLY A N 1
ATOM 1354 C CA . GLY A 1 182 ? -13.438 -22.312 -10.297 1 85 182 GLY A CA 1
ATOM 1355 C C . GLY A 1 182 ? -13.445 -21.906 -11.758 1 85 182 GLY A C 1
ATOM 1356 O O . GLY A 1 182 ? -12.789 -20.938 -12.148 1 85 182 GLY A O 1
ATOM 1357 N N . ILE A 1 183 ? -14.109 -22.766 -12.531 1 84.88 183 ILE A N 1
ATOM 1358 C CA . ILE A 1 183 ? -14.375 -22.531 -13.945 1 84.88 183 ILE A CA 1
ATOM 1359 C C . ILE A 1 183 ? -15.867 -22.656 -14.219 1 84.88 183 ILE A C 1
ATOM 1361 O O . ILE A 1 183 ? -16.5 -23.625 -13.781 1 84.88 183 ILE A O 1
ATOM 1365 N N . ASP A 1 184 ? -16.422 -21.625 -14.883 1 86.19 184 ASP A N 1
ATOM 1366 C CA . ASP A 1 184 ? -17.875 -21.703 -15.086 1 86.19 184 ASP A CA 1
ATOM 1367 C C . ASP A 1 184 ? -18.203 -22.422 -16.391 1 86.19 184 ASP A C 1
ATOM 1369 O O . ASP A 1 184 ? -17.297 -22.922 -17.078 1 86.19 184 ASP A O 1
ATOM 1373 N N . ASP A 1 185 ? -19.547 -22.469 -16.656 1 82.56 185 ASP A N 1
ATOM 1374 C CA . ASP A 1 185 ? -20.047 -23.25 -17.797 1 82.56 185 ASP A CA 1
ATOM 1375 C C . ASP A 1 185 ? -19.656 -22.609 -19.125 1 82.56 185 ASP A C 1
ATOM 1377 O O . ASP A 1 185 ? -19.766 -23.234 -20.172 1 82.56 185 ASP A O 1
ATOM 1381 N N . ARG A 1 186 ? -19.203 -21.422 -19.062 1 86.19 186 ARG A N 1
ATOM 1382 C CA . ARG A 1 186 ? -18.766 -20.719 -20.266 1 86.19 186 ARG A CA 1
ATOM 1383 C C . ARG A 1 186 ? -17.25 -20.75 -20.391 1 86.19 186 ARG A C 1
ATOM 1385 O O . ARG A 1 186 ? -16.672 -19.969 -21.156 1 86.19 186 ARG A O 1
ATOM 1392 N N . ASN A 1 187 ? -16.562 -21.594 -19.562 1 83.25 187 ASN A N 1
ATOM 1393 C CA . ASN A 1 187 ? -15.109 -21.797 -19.578 1 83.25 187 ASN A CA 1
ATOM 1394 C C . ASN A 1 187 ? -14.359 -20.578 -19.094 1 83.25 187 ASN A C 1
ATOM 1396 O O . ASN A 1 187 ? -13.25 -20.281 -19.562 1 83.25 187 ASN A O 1
ATOM 1400 N N . ARG A 1 188 ? -14.977 -19.891 -18.25 1 91.31 188 ARG A N 1
ATOM 1401 C CA . ARG A 1 188 ? -14.289 -18.734 -17.688 1 91.31 188 ARG A CA 1
ATOM 1402 C C . ARG A 1 188 ? -13.719 -19.062 -16.297 1 91.31 188 ARG A C 1
ATOM 1404 O O . ARG A 1 188 ? -14.375 -19.734 -15.5 1 91.31 188 ARG A O 1
ATOM 1411 N N . LEU A 1 189 ? -12.516 -18.625 -16.062 1 92.44 189 LEU A N 1
ATOM 1412 C CA . LEU A 1 189 ? -11.906 -18.75 -14.742 1 92.44 189 LEU A CA 1
ATOM 1413 C C . LEU A 1 189 ? -12.547 -17.766 -13.758 1 92.44 189 LEU A C 1
ATOM 1415 O O . LEU A 1 189 ? -12.758 -16.594 -14.086 1 92.44 189 LEU A O 1
ATOM 1419 N N . LEU A 1 190 ? -12.836 -18.266 -12.555 1 92.56 190 LEU A N 1
ATOM 1420 C CA . LEU A 1 190 ? -13.547 -17.469 -11.562 1 92.56 190 LEU A CA 1
ATOM 1421 C C . LEU A 1 190 ? -12.664 -17.203 -10.352 1 92.56 190 LEU A C 1
ATOM 1423 O O . LEU A 1 190 ? -11.891 -18.062 -9.938 1 92.56 190 LEU A O 1
ATOM 1427 N N . CYS A 1 191 ? -12.758 -15.984 -9.836 1 92.81 191 CYS A N 1
ATOM 1428 C CA . CYS A 1 191 ? -12.156 -15.727 -8.531 1 92.81 191 CYS A CA 1
ATOM 1429 C C . CYS A 1 191 ? -13.195 -15.219 -7.539 1 92.81 191 CYS A C 1
ATOM 1431 O O . CYS A 1 191 ? -14.297 -14.836 -7.934 1 92.81 191 CYS A O 1
ATOM 1433 N N . ARG A 1 192 ? -12.93 -15.234 -6.297 1 86.31 192 ARG A N 1
ATOM 1434 C CA . ARG A 1 192 ? -13.906 -15 -5.238 1 86.31 192 ARG A CA 1
ATOM 1435 C C . ARG A 1 192 ? -14.203 -13.516 -5.078 1 86.31 192 ARG A C 1
ATOM 1437 O O . ARG A 1 192 ? -15.336 -13.133 -4.789 1 86.31 192 ARG A O 1
ATOM 1444 N N . ASP A 1 193 ? -13.242 -12.641 -5.273 1 88.25 193 ASP A N 1
ATOM 1445 C CA . ASP A 1 193 ? -13.383 -11.211 -5.027 1 88.25 193 ASP A CA 1
ATOM 1446 C C . ASP A 1 193 ? -13.703 -10.461 -6.32 1 88.25 193 ASP A C 1
ATOM 1448 O O . ASP A 1 193 ? -12.898 -10.453 -7.254 1 88.25 193 ASP A O 1
ATOM 1452 N N . PRO A 1 194 ? -14.914 -9.773 -6.375 1 88.44 194 PRO A N 1
ATOM 1453 C CA . PRO A 1 194 ? -15.289 -9.086 -7.613 1 88.44 194 PRO A CA 1
ATOM 1454 C C . PRO A 1 194 ? -14.344 -7.941 -7.961 1 88.44 194 PRO A C 1
ATOM 1456 O O . PRO A 1 194 ? -14.086 -7.68 -9.141 1 88.44 194 PRO A O 1
ATOM 1459 N N . GLY A 1 195 ? -13.859 -7.227 -6.953 1 88.25 195 GLY A N 1
ATOM 1460 C CA . GLY A 1 195 ? -12.906 -6.164 -7.234 1 88.25 195 GLY A CA 1
ATOM 1461 C C . GLY A 1 195 ? -11.594 -6.672 -7.801 1 88.25 195 GLY A C 1
ATOM 1462 O O . GLY A 1 195 ? -11.031 -6.062 -8.711 1 88.25 195 GLY A O 1
ATOM 1463 N N . ALA A 1 196 ? -11.219 -7.797 -7.367 1 94.69 196 ALA A N 1
ATOM 1464 C CA . ALA A 1 196 ? -9.977 -8.391 -7.859 1 94.69 196 ALA A CA 1
ATOM 1465 C C . ALA A 1 196 ? -10.172 -8.977 -9.258 1 94.69 196 ALA A C 1
ATOM 1467 O O . ALA A 1 196 ? -9.234 -8.984 -10.062 1 94.69 196 ALA A O 1
ATOM 1468 N N . ALA A 1 197 ? -11.375 -9.43 -9.5 1 96.5 197 ALA A N 1
ATOM 1469 C CA . ALA A 1 197 ? -11.625 -10.07 -10.789 1 96.5 197 ALA A CA 1
ATOM 1470 C C . ALA A 1 197 ? -11.297 -9.133 -11.945 1 96.5 197 ALA A C 1
ATOM 1472 O O . ALA A 1 197 ? -10.633 -9.531 -12.906 1 96.5 197 ALA A O 1
ATOM 1473 N N . ARG A 1 198 ? -11.734 -7.934 -11.844 1 96.38 198 ARG A N 1
ATOM 1474 C CA . ARG A 1 198 ? -11.461 -6.961 -12.898 1 96.38 198 ARG A CA 1
ATOM 1475 C C . ARG A 1 198 ? -9.961 -6.688 -13.008 1 96.38 198 ARG A C 1
ATOM 1477 O O . ARG A 1 198 ? -9.43 -6.559 -14.109 1 96.38 198 ARG A O 1
ATOM 1484 N N . LEU A 1 199 ? -9.336 -6.562 -11.93 1 98 199 LEU A N 1
ATOM 1485 C CA . LEU A 1 199 ? -7.898 -6.328 -11.906 1 98 199 LEU A CA 1
ATOM 1486 C C . LEU A 1 199 ? -7.148 -7.5 -12.531 1 98 199 LEU A C 1
ATOM 1488 O O . LEU A 1 199 ? -6.223 -7.301 -13.32 1 98 199 LEU A O 1
ATOM 1492 N N . TYR A 1 200 ? -7.547 -8.734 -12.234 1 98.44 200 TYR A N 1
ATOM 1493 C CA . TYR A 1 200 ? -6.895 -9.914 -12.797 1 98.44 200 TYR A CA 1
ATOM 1494 C C . TYR A 1 200 ? -7.148 -10.016 -14.297 1 98.44 200 TYR A C 1
ATOM 1496 O O . TYR A 1 200 ? -6.27 -10.438 -15.055 1 98.44 200 TYR A O 1
ATOM 1504 N N . SER A 1 201 ? -8.352 -9.625 -14.68 1 98.31 201 SER A N 1
ATOM 1505 C CA . SER A 1 201 ? -8.617 -9.562 -16.109 1 98.31 201 SER A CA 1
ATOM 1506 C C . SER A 1 201 ? -7.648 -8.617 -16.812 1 98.31 201 SER A C 1
ATOM 1508 O O . SER A 1 201 ? -7.086 -8.961 -17.859 1 98.31 201 SER A O 1
ATOM 1510 N N . ALA A 1 202 ? -7.445 -7.473 -16.219 1 98.25 202 ALA A N 1
ATOM 1511 C CA . ALA A 1 202 ? -6.5 -6.508 -16.766 1 98.25 202 ALA A CA 1
ATOM 1512 C C . ALA A 1 202 ? -5.082 -7.078 -16.781 1 98.25 202 ALA A C 1
ATOM 1514 O O . ALA A 1 202 ? -4.328 -6.848 -17.734 1 98.25 202 ALA A O 1
ATOM 1515 N N . ALA A 1 203 ? -4.699 -7.824 -15.781 1 98.69 203 ALA A N 1
ATOM 1516 C CA . ALA A 1 203 ? -3.373 -8.43 -15.703 1 98.69 203 ALA A CA 1
ATOM 1517 C C . ALA A 1 203 ? -3.17 -9.453 -16.812 1 98.69 203 ALA A C 1
ATOM 1519 O O . ALA A 1 203 ? -2.117 -9.484 -17.453 1 98.69 203 ALA A O 1
ATOM 1520 N N . VAL A 1 204 ? -4.195 -10.25 -16.984 1 98.31 204 VAL A N 1
ATOM 1521 C CA . VAL A 1 204 ? -4.137 -11.273 -18.016 1 98.31 204 VAL A CA 1
ATOM 1522 C C . VAL A 1 204 ? -3.947 -10.625 -19.391 1 98.31 204 VAL A C 1
ATOM 1524 O O . VAL A 1 204 ? -3.115 -11.062 -20.188 1 98.31 204 VAL A O 1
ATOM 1527 N N . GLU A 1 205 ? -4.664 -9.555 -19.641 1 97.88 205 GLU A N 1
ATOM 1528 C CA . GLU A 1 205 ? -4.605 -8.844 -20.922 1 97.88 205 GLU A CA 1
ATOM 1529 C C . GLU A 1 205 ? -3.254 -8.164 -21.109 1 97.88 205 GLU A C 1
ATOM 1531 O O . GLU A 1 205 ? -2.752 -8.062 -22.234 1 97.88 205 GLU A O 1
ATOM 1536 N N . HIS A 1 206 ? -2.662 -7.75 -20.047 1 98.38 206 HIS A N 1
ATOM 1537 C CA . HIS A 1 206 ? -1.499 -6.871 -20.094 1 98.38 206 HIS A CA 1
ATOM 1538 C C . HIS A 1 206 ? -0.202 -7.668 -20.031 1 98.38 206 HIS A C 1
ATOM 1540 O O . HIS A 1 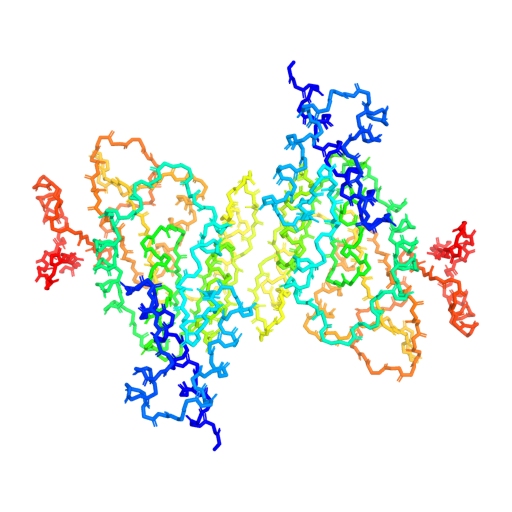206 ? 0.861 -7.168 -20.406 1 98.38 206 HIS A O 1
ATOM 1546 N N . SER A 1 207 ? -0.242 -8.914 -19.594 1 98.31 207 SER A N 1
ATOM 1547 C CA . SER A 1 207 ? 0.966 -9.711 -19.375 1 98.31 207 SER A CA 1
ATOM 1548 C C . SER A 1 207 ? 1.3 -10.539 -20.609 1 98.31 207 SER A C 1
ATOM 1550 O O . SER A 1 207 ? 0.412 -10.891 -21.391 1 98.31 207 SER A O 1
ATOM 1552 N N . THR A 1 208 ? 2.586 -10.828 -20.797 1 97.69 208 THR A N 1
ATOM 1553 C CA . THR A 1 208 ? 3.016 -11.742 -21.844 1 97.69 208 THR A CA 1
ATOM 1554 C C . THR A 1 208 ? 2.529 -13.156 -21.578 1 97.69 208 THR A C 1
ATOM 1556 O O . THR A 1 208 ? 2.117 -13.867 -22.5 1 97.69 208 THR A O 1
ATOM 1559 N N . LYS A 1 209 ? 2.566 -13.586 -20.328 1 96.44 209 LYS A N 1
ATOM 1560 C CA . LYS A 1 209 ? 2.076 -14.891 -19.891 1 96.44 209 LYS A CA 1
ATOM 1561 C C . LYS A 1 209 ? 1.13 -14.75 -18.703 1 96.44 209 LYS A C 1
ATOM 1563 O O . LYS A 1 209 ? 1.324 -13.891 -17.844 1 96.44 209 LYS A O 1
ATOM 1568 N N . ALA A 1 210 ? 0.168 -15.609 -18.703 1 97.31 210 ALA A N 1
ATOM 1569 C CA . ALA A 1 210 ? -0.776 -15.672 -17.578 1 97.31 210 ALA A CA 1
ATOM 1570 C C . ALA A 1 210 ? -0.901 -17.094 -17.047 1 97.31 210 ALA A C 1
ATOM 1572 O O . ALA A 1 210 ? -1.126 -18.031 -17.812 1 97.31 210 ALA A O 1
ATOM 1573 N N . VAL A 1 211 ? -0.739 -17.25 -15.672 1 95.81 211 VAL A N 1
ATOM 1574 C CA . VAL A 1 211 ? -0.813 -18.562 -15.039 1 95.81 211 VAL A CA 1
ATOM 1575 C C . VAL A 1 211 ? -1.795 -18.516 -13.867 1 95.81 211 VAL A C 1
ATOM 1577 O O . VAL A 1 211 ? -1.664 -17.672 -12.977 1 95.81 211 VAL A O 1
ATOM 1580 N N . ALA A 1 212 ? -2.729 -19.391 -13.906 1 94.75 212 ALA A N 1
ATOM 1581 C CA . ALA A 1 212 ? -3.697 -19.5 -12.82 1 94.75 212 ALA A CA 1
ATOM 1582 C C . ALA A 1 212 ? -3.271 -20.562 -11.805 1 94.75 212 ALA A C 1
ATOM 1584 O O . ALA A 1 212 ? -2.65 -21.562 -12.172 1 94.75 212 ALA A O 1
ATOM 1585 N N . LEU A 1 213 ? -3.578 -20.281 -10.562 1 93 213 LEU A N 1
ATOM 1586 C CA . LEU A 1 213 ? -3.305 -21.219 -9.477 1 93 213 LEU A CA 1
ATOM 1587 C C . LEU A 1 213 ? -4.598 -21.641 -8.797 1 93 213 LEU A C 1
ATOM 1589 O O . LEU A 1 213 ? -5.496 -20.828 -8.586 1 93 213 LEU A O 1
ATOM 1593 N N . ALA A 1 214 ? -4.664 -22.906 -8.492 1 88.75 214 ALA A N 1
ATOM 1594 C CA . ALA A 1 214 ? -5.852 -23.406 -7.801 1 88.75 214 ALA A CA 1
ATOM 1595 C C . ALA A 1 214 ? -5.527 -24.656 -6.98 1 88.75 214 ALA A C 1
ATOM 1597 O O . ALA A 1 214 ? -4.668 -25.453 -7.367 1 88.75 214 ALA A O 1
ATOM 1598 N N . LEU A 1 215 ? -6.145 -24.781 -5.793 1 78.25 215 LEU A N 1
ATOM 1599 C CA . LEU A 1 215 ? -6.09 -26.062 -5.086 1 78.25 215 LEU A CA 1
ATOM 1600 C C . LEU A 1 215 ? -7.254 -26.953 -5.492 1 78.25 215 LEU A C 1
ATOM 1602 O O . LEU A 1 215 ? -7.055 -28.125 -5.84 1 78.25 215 LEU A O 1
ATOM 1606 N N . ASP A 1 216 ? -8.438 -26.344 -5.188 1 71.75 216 ASP A N 1
ATOM 1607 C CA . ASP A 1 216 ? -9.664 -27.047 -5.539 1 71.75 216 ASP A CA 1
ATOM 1608 C C . ASP A 1 216 ? -10.531 -26.219 -6.488 1 71.75 216 ASP A C 1
ATOM 1610 O O . ASP A 1 216 ? -10.641 -25 -6.332 1 71.75 216 ASP A O 1
ATOM 1614 N N . LEU A 1 217 ? -10.672 -26.812 -7.723 1 68 217 LEU A N 1
ATOM 1615 C CA . LEU A 1 217 ? -11.539 -26.125 -8.68 1 68 217 LEU A CA 1
ATOM 1616 C C . LEU A 1 217 ? -12.984 -26.609 -8.531 1 68 217 LEU A C 1
ATOM 1618 O O . LEU A 1 217 ? -13.258 -27.797 -8.602 1 68 217 LEU A O 1
ATOM 1622 N N . ASP A 1 218 ? -13.703 -25.859 -7.555 1 59.28 218 ASP A N 1
ATOM 1623 C CA . ASP A 1 218 ? -15.102 -26.25 -7.422 1 59.28 218 ASP A CA 1
ATOM 1624 C C . ASP A 1 218 ? -15.961 -25.594 -8.508 1 59.28 218 ASP A C 1
ATOM 1626 O O . ASP A 1 218 ? -15.992 -24.375 -8.617 1 59.28 218 ASP A O 1
ATOM 1630 N N . SER A 1 219 ? -16.359 -26.391 -9.578 1 56.25 219 SER A N 1
ATOM 1631 C CA . SER A 1 219 ? -17.234 -25.922 -10.656 1 56.25 219 SER A CA 1
ATOM 1632 C C . SER A 1 219 ? -18.484 -25.266 -10.102 1 56.25 219 SER A C 1
ATOM 1634 O O . SER A 1 219 ? -19.188 -24.531 -10.82 1 56.25 219 SER A O 1
ATOM 1636 N N . THR A 1 220 ? -18.938 -25.625 -8.945 1 53.56 220 THR A N 1
ATOM 1637 C CA . THR A 1 220 ? -20.25 -25.219 -8.477 1 53.56 220 THR A CA 1
ATOM 1638 C C . THR A 1 220 ? -20.188 -23.906 -7.723 1 53.56 220 THR A C 1
ATOM 1640 O O . THR A 1 220 ? -21.203 -23.375 -7.293 1 53.56 220 THR A O 1
ATOM 1643 N N . THR A 1 221 ? -19 -23.406 -7.562 1 59.09 221 THR A N 1
ATOM 1644 C CA . THR A 1 221 ? -18.938 -22.391 -6.527 1 59.09 221 THR A CA 1
ATOM 1645 C C . THR A 1 221 ? -19.078 -20.984 -7.141 1 59.09 221 THR A C 1
ATOM 1647 O O . THR A 1 221 ? -18.719 -20.781 -8.297 1 59.09 221 THR A O 1
ATOM 1650 N N . GLY A 1 222 ? -19.938 -20.125 -6.68 1 75.88 222 GLY A N 1
ATOM 1651 C CA . GLY A 1 222 ? -20.125 -18.703 -6.902 1 75.88 222 GLY A CA 1
ATOM 1652 C C . GLY A 1 222 ? -18.812 -17.938 -6.98 1 75.88 222 GLY A C 1
ATOM 1653 O O . GLY A 1 222 ? -17.797 -18.375 -6.422 1 75.88 222 GLY A O 1
ATOM 1654 N N . GLY A 1 223 ? -18.484 -17.359 -8.203 1 89.25 223 GLY A N 1
ATOM 1655 C CA . GLY A 1 223 ? -17.344 -16.484 -8.406 1 89.25 223 GLY A CA 1
ATOM 1656 C C . GLY A 1 223 ? -17.578 -15.453 -9.5 1 89.25 223 GLY A C 1
ATOM 1657 O O . GLY A 1 223 ? -18.672 -15.375 -10.062 1 89.25 223 GLY A O 1
ATOM 1658 N N . HIS A 1 224 ? -16.562 -14.664 -9.57 1 94.38 224 HIS A N 1
ATOM 1659 C CA . HIS A 1 224 ? -16.578 -13.594 -10.57 1 94.38 224 HIS A CA 1
ATOM 1660 C C . HIS A 1 224 ? -15.602 -13.883 -11.695 1 94.38 224 HIS A C 1
ATOM 1662 O O . HIS A 1 224 ? -14.438 -14.211 -11.445 1 94.38 224 HIS A O 1
ATOM 1668 N N . PRO A 1 225 ? -16.062 -13.773 -12.945 1 95.25 225 PRO A N 1
ATOM 1669 C CA . PRO A 1 225 ? -15.227 -14.148 -14.086 1 95.25 225 PRO A CA 1
ATOM 1670 C C . PRO A 1 225 ? -14.008 -13.242 -14.242 1 95.25 225 PRO A C 1
ATOM 1672 O O . PRO A 1 225 ? -14.109 -12.023 -14.086 1 95.25 225 PRO A O 1
ATOM 1675 N N . VAL A 1 226 ? -12.891 -13.875 -14.531 1 97.31 226 VAL A N 1
ATOM 1676 C CA . VAL A 1 226 ? -11.633 -13.172 -14.773 1 97.31 226 VAL A CA 1
ATOM 1677 C C . VAL A 1 226 ? -11.312 -13.18 -16.266 1 97.31 226 VAL A C 1
ATOM 1679 O O . VAL A 1 226 ? -11.117 -12.125 -16.875 1 97.31 226 VAL A O 1
ATOM 1682 N N . CYS A 1 227 ? -11.289 -14.312 -16.844 1 96.56 227 CYS A N 1
ATOM 1683 C CA . CYS A 1 227 ? -10.93 -14.484 -18.25 1 96.56 227 CYS A CA 1
ATOM 1684 C C . CYS A 1 227 ? -11.352 -15.859 -18.75 1 96.56 227 CYS A C 1
ATOM 1686 O O . CYS A 1 227 ? -11.719 -16.734 -17.969 1 96.56 227 CYS A O 1
ATOM 1688 N N . ASP A 1 228 ? -11.344 -15.906 -20.094 1 93 228 ASP A N 1
ATOM 1689 C CA . ASP A 1 228 ? -11.547 -17.203 -20.703 1 93 228 ASP A CA 1
ATOM 1690 C C . ASP A 1 228 ? -10.344 -18.125 -20.469 1 93 228 ASP A C 1
ATOM 1692 O O . ASP A 1 228 ? -9.203 -17.656 -20.5 1 93 228 ASP A O 1
ATOM 1696 N N . ILE A 1 229 ? -10.625 -19.422 -20.297 1 88.81 229 ILE A N 1
ATOM 1697 C CA . ILE A 1 229 ? -9.57 -20.391 -20.031 1 88.81 229 ILE A CA 1
ATOM 1698 C C . ILE A 1 229 ? -8.555 -20.375 -21.156 1 88.81 229 ILE A C 1
ATOM 1700 O O . ILE A 1 229 ? -7.371 -20.656 -20.953 1 88.81 229 ILE A O 1
ATOM 1704 N N . ALA A 1 230 ? -8.914 -19.969 -22.359 1 87 230 ALA A N 1
ATOM 1705 C CA . ALA A 1 230 ? -8.047 -19.938 -23.547 1 87 230 ALA A CA 1
ATOM 1706 C C . ALA A 1 230 ? -7.023 -18.812 -23.453 1 87 230 ALA A C 1
ATOM 1708 O O . ALA A 1 230 ? -6.047 -18.797 -24.203 1 87 230 ALA A O 1
ATOM 1709 N N . GLN A 1 231 ? -7.199 -17.922 -22.516 1 92.62 231 GLN A N 1
ATOM 1710 C CA . GLN A 1 231 ? -6.355 -16.734 -22.422 1 92.62 231 GLN A CA 1
ATOM 1711 C C . GLN A 1 231 ? -5.176 -16.969 -21.5 1 92.62 231 GLN A C 1
ATOM 1713 O O . GLN A 1 231 ? -4.273 -16.141 -21.391 1 92.62 231 GLN A O 1
ATOM 1718 N N . ILE A 1 232 ? -5.203 -18.125 -20.781 1 93.25 232 ILE A N 1
ATOM 1719 C CA . ILE A 1 232 ? -4.078 -18.359 -19.891 1 93.25 232 ILE A CA 1
ATOM 1720 C C . ILE A 1 232 ? -3.072 -19.297 -20.547 1 93.25 232 ILE A C 1
ATOM 1722 O O . ILE A 1 232 ? -3.434 -20.078 -21.422 1 93.25 232 ILE A O 1
ATOM 1726 N N . ASP A 1 233 ? -1.858 -19.203 -20.094 1 90.5 233 ASP A N 1
ATOM 1727 C CA . ASP A 1 233 ? -0.766 -20.016 -20.609 1 90.5 233 ASP A CA 1
ATOM 1728 C C . ASP A 1 233 ? -0.549 -21.25 -19.766 1 90.5 233 ASP A C 1
ATOM 1730 O O . ASP A 1 233 ? 0.023 -22.25 -20.234 1 90.5 233 ASP A O 1
ATOM 1734 N N . GLY A 1 234 ? -1.027 -21.188 -18.5 1 88.69 234 GLY A N 1
ATOM 1735 C CA . GLY A 1 234 ? -0.83 -22.328 -17.609 1 88.69 234 GLY A CA 1
ATOM 1736 C C . GLY A 1 234 ? -1.759 -22.328 -16.422 1 88.69 234 GLY A C 1
ATOM 1737 O O . GLY A 1 234 ? -2.314 -21.281 -16.062 1 88.69 234 GLY A O 1
ATOM 1738 N N . LEU A 1 235 ? -1.892 -23.484 -15.922 1 89.56 235 LEU A N 1
ATOM 1739 C CA . LEU A 1 235 ? -2.633 -23.703 -14.68 1 89.56 235 LEU A CA 1
ATOM 1740 C C . LEU A 1 235 ? -1.871 -24.641 -13.75 1 89.56 235 LEU A C 1
ATOM 1742 O O . LEU A 1 235 ? -1.472 -25.734 -14.156 1 89.56 235 LEU A O 1
ATOM 1746 N N . CYS A 1 236 ? -1.559 -24.125 -12.555 1 88.56 236 CYS A N 1
ATOM 1747 C CA . CYS A 1 236 ? -0.948 -24.969 -11.531 1 88.56 236 CYS A CA 1
ATOM 1748 C C . CYS A 1 236 ? -1.979 -25.406 -10.5 1 88.56 236 CYS A C 1
ATOM 1750 O O . CYS A 1 236 ? -2.652 -24.562 -9.898 1 88.56 236 CYS A O 1
ATOM 1752 N N . THR A 1 237 ? -2.139 -26.656 -10.352 1 86.81 237 THR A N 1
ATOM 1753 C CA . THR A 1 237 ? -3.092 -27.203 -9.383 1 86.81 237 THR A CA 1
ATOM 1754 C C . THR A 1 237 ? -2.508 -28.406 -8.664 1 86.81 237 THR A C 1
ATOM 1756 O O . THR A 1 237 ? -1.367 -28.797 -8.914 1 86.81 237 THR A O 1
ATOM 1759 N N . HIS A 1 238 ? -3.346 -28.812 -7.656 1 77.88 238 HIS A N 1
ATOM 1760 C CA . HIS A 1 238 ? -2.959 -30 -6.918 1 77.88 238 HIS A CA 1
ATOM 1761 C C . HIS A 1 238 ? -3.717 -31.234 -7.422 1 77.88 238 HIS A C 1
ATOM 1763 O O . HIS A 1 238 ? -4.801 -31.109 -7.996 1 77.88 238 HIS A O 1
ATOM 1769 N N . GLN A 1 239 ? -3.146 -32.375 -7.281 1 66.25 239 GLN A N 1
ATOM 1770 C CA . GLN A 1 239 ? -3.604 -33.656 -7.828 1 66.25 239 GLN A CA 1
ATOM 1771 C C . GLN A 1 239 ? -5.027 -33.969 -7.375 1 66.25 239 GLN A C 1
ATOM 1773 O O . GLN A 1 239 ? -5.73 -34.75 -8.016 1 66.25 239 GLN A O 1
ATOM 1778 N N . ASP A 1 240 ? -5.438 -33.312 -6.352 1 63.25 240 ASP A N 1
ATOM 1779 C CA . ASP A 1 240 ? -6.75 -33.688 -5.832 1 63.25 240 ASP A CA 1
ATOM 1780 C C . ASP A 1 240 ? -7.863 -33.031 -6.641 1 63.25 240 ASP A C 1
ATOM 1782 O O . ASP A 1 240 ? -9.039 -33.094 -6.258 1 63.25 240 ASP A O 1
ATOM 1786 N N . MET A 1 241 ? -7.512 -32.594 -7.801 1 65 241 MET A N 1
ATOM 1787 C CA . MET A 1 241 ? -8.539 -31.938 -8.609 1 65 241 MET A CA 1
ATOM 1788 C C . MET A 1 241 ? -9.523 -32.969 -9.164 1 65 241 MET A C 1
ATOM 1790 O O . MET A 1 241 ? -9.133 -34.062 -9.523 1 65 241 MET A O 1
ATOM 1794 N N . GLU A 1 242 ? -10.758 -32.469 -9.117 1 62.88 242 GLU A N 1
ATOM 1795 C CA . GLU A 1 242 ? -11.812 -33.344 -9.641 1 62.88 242 GLU A CA 1
ATOM 1796 C C . GLU A 1 242 ? -11.539 -33.75 -11.086 1 62.88 242 GLU A C 1
ATOM 1798 O O . GLU A 1 242 ? -11.094 -32.906 -11.891 1 62.88 242 GLU A O 1
ATOM 1803 N N . PRO A 1 243 ? -11.719 -35 -11.375 1 60.94 243 PRO A N 1
ATOM 1804 C CA . PRO A 1 243 ? -11.484 -35.5 -12.727 1 60.94 243 PRO A CA 1
ATOM 1805 C C . PRO A 1 243 ? -12.148 -34.656 -13.805 1 60.94 243 PRO A C 1
ATOM 1807 O O . PRO A 1 243 ? -11.578 -34.438 -14.875 1 60.94 243 PRO A O 1
ATOM 1810 N N . GLY A 1 244 ? -13.289 -34.156 -13.531 1 62.81 244 GLY A N 1
ATOM 1811 C CA . GLY A 1 244 ? -13.992 -33.344 -14.492 1 62.81 244 GLY A CA 1
ATOM 1812 C C . GLY A 1 244 ? -13.234 -32.094 -14.867 1 62.81 244 GLY A C 1
ATOM 1813 O O . GLY A 1 244 ? -13.266 -31.641 -16.016 1 62.81 244 GLY A O 1
ATOM 1814 N N . ALA A 1 245 ? -12.5 -31.672 -13.969 1 63.97 245 ALA A N 1
ATOM 1815 C CA . ALA A 1 245 ? -11.734 -30.469 -14.234 1 63.97 245 ALA A CA 1
ATOM 1816 C C . ALA A 1 245 ? -10.578 -30.75 -15.18 1 63.97 245 ALA A C 1
ATOM 1818 O O . ALA A 1 245 ? -10.258 -29.922 -16.047 1 63.97 245 ALA A O 1
ATOM 1819 N N . PHE A 1 246 ? -10.102 -31.969 -15.07 1 66.12 246 PHE A N 1
ATOM 1820 C CA . PHE A 1 246 ? -9.008 -32.375 -15.953 1 66.12 246 PHE A CA 1
ATOM 1821 C C . PHE A 1 246 ? -9.484 -32.438 -17.391 1 66.12 246 PHE A C 1
ATOM 1823 O O . PHE A 1 246 ? -8.789 -32 -18.312 1 66.12 246 PHE A O 1
ATOM 1830 N N . ASP A 1 247 ? -10.617 -32.969 -17.5 1 69.06 247 ASP A N 1
ATOM 1831 C CA . ASP A 1 247 ? -11.18 -33.125 -18.844 1 69.06 247 ASP A CA 1
ATOM 1832 C C . ASP A 1 247 ? -11.453 -31.766 -19.469 1 69.06 247 ASP A C 1
ATOM 1834 O O . ASP A 1 247 ? -11.219 -31.578 -20.672 1 69.06 247 ASP A O 1
ATOM 1838 N N . LEU A 1 248 ? -11.906 -30.953 -18.719 1 67.44 248 LEU A N 1
ATOM 1839 C CA . LEU A 1 248 ? -12.188 -29.594 -19.188 1 67.44 248 LEU A CA 1
ATOM 1840 C C . LEU A 1 248 ? -10.906 -28.906 -19.641 1 67.44 248 LEU A C 1
ATOM 1842 O O . LEU A 1 248 ? -10.891 -28.25 -20.688 1 67.44 248 LEU A O 1
ATOM 1846 N N . LEU A 1 249 ? -9.906 -29.094 -18.938 1 72.25 249 LEU A N 1
ATOM 1847 C CA . LEU A 1 249 ? -8.648 -28.422 -19.25 1 72.25 249 LEU A CA 1
ATOM 1848 C C . LEU A 1 249 ? -8.031 -29 -20.516 1 72.25 249 LEU A C 1
ATOM 1850 O O . LEU A 1 249 ? -7.461 -28.25 -21.328 1 72.25 249 LEU A O 1
ATOM 1854 N N . ALA A 1 250 ? -8.219 -30.297 -20.656 1 69.88 250 ALA A N 1
ATOM 1855 C CA . ALA A 1 250 ? -7.719 -30.938 -21.875 1 69.88 250 ALA A CA 1
ATOM 1856 C C . ALA A 1 250 ? -8.461 -30.438 -23.109 1 69.88 250 ALA A C 1
ATOM 1858 O O . ALA A 1 250 ? -7.859 -30.234 -24.156 1 69.88 250 ALA A O 1
ATOM 1859 N N . HIS A 1 251 ? -9.625 -30.141 -22.938 1 71.94 251 HIS A N 1
ATOM 1860 C CA . HIS A 1 251 ? -10.445 -29.625 -24.016 1 71.94 251 HIS A CA 1
ATOM 1861 C C . HIS A 1 251 ? -9.984 -28.234 -24.453 1 71.94 251 HIS A C 1
ATOM 1863 O O . HIS A 1 251 ? -10.133 -27.859 -25.625 1 71.94 251 HIS A O 1
ATOM 1869 N N . HIS A 1 252 ? -9.375 -27.625 -23.625 1 70.38 252 HIS A N 1
ATOM 1870 C CA . HIS A 1 252 ? -8.938 -26.25 -23.922 1 70.38 252 HIS A CA 1
ATOM 1871 C C . HIS A 1 252 ? -7.445 -26.203 -24.219 1 70.38 252 HIS A C 1
ATOM 1873 O O . HIS A 1 252 ? -6.809 -25.172 -24.062 1 70.38 252 HIS A O 1
ATOM 1879 N N . ARG A 1 253 ? -6.938 -27.266 -24.578 1 69.69 253 ARG A N 1
ATOM 1880 C CA . ARG A 1 253 ? -5.566 -27.391 -25.047 1 69.69 253 ARG A CA 1
ATOM 1881 C C . ARG A 1 253 ? -4.566 -27.047 -23.953 1 69.69 253 ARG A C 1
ATOM 1883 O O . ARG A 1 253 ? -3.549 -26.406 -24.219 1 69.69 253 ARG A O 1
ATOM 1890 N N . LEU A 1 254 ? -5.051 -27.219 -22.797 1 70.19 254 LEU A N 1
ATOM 1891 C CA . LEU A 1 254 ? -4.105 -27.172 -21.688 1 70.19 254 LEU A CA 1
ATOM 1892 C C . LEU A 1 254 ? -3.643 -28.562 -21.297 1 70.19 254 LEU A C 1
ATOM 1894 O O . LEU A 1 254 ? -4.445 -29.391 -20.844 1 70.19 254 LEU A O 1
ATOM 1898 N N . GLN A 1 255 ? -2.377 -28.859 -21.641 1 70.44 255 GLN A N 1
ATOM 1899 C CA . GLN A 1 255 ? -1.833 -30.188 -21.375 1 70.44 255 GLN A CA 1
ATOM 1900 C C . GLN A 1 255 ? -1.346 -30.297 -19.938 1 70.44 255 GLN A C 1
ATOM 1902 O O . GLN A 1 255 ? -0.663 -29.406 -19.422 1 70.44 255 GLN A O 1
ATOM 1907 N N . ALA A 1 256 ? -1.792 -31.359 -19.359 1 71.62 256 ALA A N 1
ATOM 1908 C CA . ALA A 1 256 ? -1.45 -31.594 -17.969 1 71.62 256 ALA A CA 1
ATOM 1909 C C . ALA A 1 256 ? -0.096 -32.281 -17.844 1 71.62 256 ALA A C 1
ATOM 1911 O O . ALA A 1 256 ? 0.218 -33.188 -18.609 1 71.62 256 ALA A O 1
ATOM 1912 N N . THR A 1 257 ? 0.753 -31.641 -17.156 1 71.38 257 THR A N 1
ATOM 1913 C CA . THR A 1 257 ? 1.983 -32.281 -16.734 1 71.38 257 THR A CA 1
ATOM 1914 C C . THR A 1 257 ? 1.984 -32.531 -15.227 1 71.38 257 THR A C 1
ATOM 1916 O O . THR A 1 257 ? 1.829 -31.594 -14.445 1 71.38 257 THR A O 1
ATOM 1919 N N . ARG A 1 258 ? 1.946 -33.875 -14.945 1 68.69 258 ARG A N 1
ATOM 1920 C CA . ARG A 1 258 ? 2.02 -34.219 -13.531 1 68.69 258 ARG A CA 1
ATOM 1921 C C . ARG A 1 258 ? 3.449 -34.125 -13.016 1 68.69 258 ARG A C 1
ATOM 1923 O O . ARG A 1 258 ? 4.383 -34.625 -13.656 1 68.69 258 ARG A O 1
ATOM 1930 N N . LYS A 1 259 ? 3.559 -33.25 -12.055 1 68 259 LYS A N 1
ATOM 1931 C CA . LYS A 1 259 ? 4.875 -33.062 -11.445 1 68 259 LYS A CA 1
ATOM 1932 C C . LYS A 1 259 ? 4.938 -33.75 -10.07 1 68 259 LYS A C 1
ATOM 1934 O O . LYS A 1 259 ? 3.955 -34.344 -9.625 1 68 259 LYS A O 1
ATOM 1939 N N . ALA A 1 260 ? 6.141 -33.812 -9.555 1 60.06 260 ALA A N 1
ATOM 1940 C CA . ALA A 1 260 ? 6.336 -34.469 -8.266 1 60.06 260 ALA A CA 1
ATOM 1941 C C . ALA A 1 260 ? 5.465 -33.844 -7.188 1 60.06 260 ALA A C 1
ATOM 1943 O O . ALA A 1 260 ? 5.012 -32.719 -7.336 1 60.06 260 ALA A O 1
ATOM 1944 N N . GLU A 1 261 ? 5.109 -34.625 -6.223 1 60.78 261 GLU A N 1
ATOM 1945 C CA . GLU A 1 261 ? 4.43 -34.219 -4.992 1 60.78 261 GLU A CA 1
ATOM 1946 C C . GLU A 1 261 ? 2.986 -33.812 -5.266 1 60.78 261 GLU A C 1
ATOM 1948 O O . GLU A 1 261 ? 2.42 -32.969 -4.543 1 60.78 261 GLU A O 1
ATOM 1953 N N . GLY A 1 262 ? 2.545 -34.188 -6.48 1 58.38 262 GLY A N 1
ATOM 1954 C CA . GLY A 1 262 ? 1.121 -34.031 -6.73 1 58.38 262 GLY A CA 1
ATOM 1955 C C . GLY A 1 262 ? 0.786 -32.75 -7.445 1 58.38 262 GLY A C 1
ATOM 1956 O O . GLY A 1 262 ? -0.384 -32.375 -7.547 1 58.38 262 GLY A O 1
ATOM 1957 N N . ARG A 1 263 ? 1.803 -32.156 -7.945 1 65.75 263 ARG A N 1
ATOM 1958 C CA . ARG A 1 263 ? 1.604 -30.922 -8.695 1 65.75 263 ARG A CA 1
ATOM 1959 C C . ARG A 1 263 ? 1.243 -31.219 -10.148 1 65.75 263 ARG A C 1
ATOM 1961 O O . ARG A 1 263 ? 1.806 -32.125 -10.766 1 65.75 263 ARG A O 1
ATOM 1968 N N . ILE A 1 264 ? 0.183 -30.547 -10.586 1 67.25 264 ILE A N 1
ATOM 1969 C CA . ILE A 1 264 ? -0.154 -30.656 -12 1 67.25 264 ILE A CA 1
ATOM 1970 C C . ILE A 1 264 ? -0.068 -29.266 -12.656 1 67.25 264 ILE A C 1
ATOM 1972 O O . ILE A 1 264 ? -0.51 -28.281 -12.078 1 67.25 264 ILE A O 1
ATOM 1976 N N . GLU A 1 265 ? 0.604 -29.297 -13.734 1 72.31 265 GLU A N 1
ATOM 1977 C CA . GLU A 1 265 ? 0.722 -28.078 -14.516 1 72.31 265 GLU A CA 1
ATOM 1978 C C . GLU A 1 265 ? 0.087 -28.234 -15.898 1 72.31 265 GLU A C 1
ATOM 1980 O O . GLU A 1 265 ? 0.238 -29.281 -16.531 1 72.31 265 GLU A O 1
ATOM 1985 N N . PHE A 1 266 ? -0.821 -27.328 -16.094 1 72.19 266 PHE A N 1
ATOM 1986 C CA . PHE A 1 266 ? -1.381 -27.281 -17.453 1 72.19 266 PHE A CA 1
ATOM 1987 C C . PHE A 1 266 ? -0.748 -26.141 -18.25 1 72.19 266 PHE A C 1
ATOM 1989 O O . PHE A 1 266 ? -0.552 -25.047 -17.734 1 72.19 266 PHE A O 1
ATOM 1996 N N . ALA A 1 267 ? -0.179 -26.5 -19.438 1 74.19 267 ALA A N 1
ATOM 1997 C CA . ALA A 1 267 ? 0.396 -25.5 -20.328 1 74.19 267 ALA A CA 1
ATOM 1998 C C . ALA A 1 267 ? -0.238 -25.562 -21.719 1 74.19 267 ALA A C 1
ATOM 2000 O O . ALA A 1 267 ? -0.688 -26.625 -22.156 1 74.19 267 ALA A O 1
ATOM 2001 N N . ARG A 1 268 ? -0.375 -24.281 -22.25 1 68.94 268 ARG A N 1
ATOM 2002 C CA . ARG A 1 268 ? -0.926 -24.219 -23.594 1 68.94 268 ARG A CA 1
ATOM 2003 C C . ARG A 1 268 ? 0.024 -24.859 -24.609 1 68.94 268 ARG A C 1
ATOM 2005 O O . ARG A 1 268 ? 1.237 -24.656 -24.547 1 68.94 268 ARG A O 1
ATOM 2012 N N . THR A 1 269 ? -0.45 -25.828 -25.344 1 57.69 269 THR A N 1
ATOM 2013 C CA . THR A 1 269 ? 0.284 -26.406 -26.453 1 57.69 269 THR A CA 1
ATOM 2014 C C . THR A 1 269 ? 0.062 -25.609 -27.734 1 57.69 269 THR A C 1
ATOM 2016 O O . THR A 1 269 ? -1.007 -25.016 -27.938 1 57.69 269 THR A O 1
ATOM 2019 N N . MET B 1 1 ? -29.531 -0.312 15.891 1 25.31 1 MET B N 1
ATOM 2020 C CA . MET B 1 1 ? -28.406 -1.249 16.016 1 25.31 1 MET B CA 1
ATOM 2021 C C . MET B 1 1 ? -27.125 -0.646 15.469 1 25.31 1 MET B C 1
ATOM 2023 O O . MET B 1 1 ? -26.031 -1.102 15.805 1 25.31 1 MET B O 1
ATOM 2027 N N . GLN B 1 2 ? -27.141 0.275 14.492 1 31.89 2 GLN B N 1
ATOM 2028 C CA . GLN B 1 2 ? -26.109 1.009 13.773 1 31.89 2 GLN B CA 1
ATOM 2029 C C . GLN B 1 2 ? -25.406 2.018 14.688 1 31.89 2 GLN B C 1
ATOM 2031 O O . GLN B 1 2 ? -24.219 2.268 14.539 1 31.89 2 GLN B O 1
ATOM 2036 N N . ASP B 1 3 ? -26.062 2.621 15.57 1 39.44 3 ASP B N 1
ATOM 2037 C CA . ASP B 1 3 ? -25.688 3.664 16.516 1 39.44 3 ASP B CA 1
ATOM 2038 C C . ASP B 1 3 ? -24.719 3.121 17.578 1 39.44 3 ASP B C 1
ATOM 2040 O O . ASP B 1 3 ? -23.828 3.832 18.031 1 39.44 3 ASP B O 1
ATOM 2044 N N . GLN B 1 4 ? -24.859 1.863 17.984 1 41.22 4 GLN B N 1
ATOM 2045 C CA . GLN B 1 4 ? -24.141 1.202 19.078 1 41.22 4 GLN B CA 1
ATOM 2046 C C . GLN B 1 4 ? -22.734 0.825 18.656 1 41.22 4 GLN B C 1
ATOM 2048 O O . GLN B 1 4 ? -21.828 0.748 19.5 1 41.22 4 GLN B O 1
ATOM 2053 N N . GLY B 1 5 ? -22.438 0.412 17.453 1 41.38 5 GLY B N 1
ATOM 2054 C CA . GLY B 1 5 ? -21.188 0.003 16.828 1 41.38 5 GLY B CA 1
ATOM 2055 C C . GLY B 1 5 ? -20.172 1.127 16.734 1 41.38 5 GLY B C 1
ATOM 2056 O O . GLY B 1 5 ? -18.969 0.911 16.953 1 41.38 5 GLY B O 1
ATOM 2057 N N . ASN B 1 6 ? -20.625 2.367 16.375 1 46 6 ASN B N 1
ATOM 2058 C CA . ASN B 1 6 ? -19.859 3.615 16.359 1 46 6 ASN B CA 1
ATOM 2059 C C . ASN B 1 6 ? -19.406 4.004 17.766 1 46 6 ASN B C 1
ATOM 2061 O O . ASN B 1 6 ? -18.312 4.574 17.922 1 46 6 ASN B O 1
ATOM 2065 N N . SER B 1 7 ? -20.141 3.492 18.734 1 58.47 7 SER B N 1
ATOM 2066 C CA . SER B 1 7 ? -19.859 3.885 20.109 1 58.47 7 SER B CA 1
ATOM 2067 C C . SER B 1 7 ? -18.688 3.082 20.688 1 58.47 7 SER B C 1
ATOM 2069 O O . SER B 1 7 ? -17.828 3.633 21.375 1 58.47 7 SER B O 1
ATOM 2071 N N . SER B 1 8 ? -18.641 1.822 20.297 1 60.84 8 SER B N 1
ATOM 2072 C CA . SER B 1 8 ? -17.594 0.969 20.828 1 60.84 8 SER B CA 1
ATOM 2073 C C . SER B 1 8 ? -16.234 1.312 20.219 1 60.84 8 SER B C 1
ATOM 2075 O O . SER B 1 8 ? -15.227 1.377 20.922 1 60.84 8 SER B O 1
ATOM 2077 N N . LEU B 1 9 ? -16.25 1.604 18.984 1 53.06 9 LEU B N 1
ATOM 2078 C CA . LEU B 1 9 ? -14.992 1.973 18.328 1 53.06 9 LEU B CA 1
ATOM 2079 C C . LEU B 1 9 ? -14.484 3.314 18.844 1 53.06 9 LEU B C 1
ATOM 2081 O O . LEU B 1 9 ? -13.289 3.475 19.094 1 53.06 9 LEU B O 1
ATOM 2085 N N . LYS B 1 10 ? -15.406 4.23 18.953 1 58.31 10 LYS B N 1
ATOM 2086 C CA . LYS B 1 10 ? -15.047 5.516 19.547 1 58.31 10 LYS B CA 1
ATOM 2087 C C . LYS B 1 10 ? -14.469 5.328 20.953 1 58.31 10 LYS B C 1
ATOM 2089 O O . LYS B 1 10 ? -13.461 5.957 21.297 1 58.31 10 LYS B O 1
ATOM 2094 N N . ARG B 1 11 ? -15.133 4.496 21.75 1 68.75 11 ARG B N 1
ATOM 2095 C CA . ARG B 1 11 ? -14.664 4.227 23.109 1 68.75 11 ARG B CA 1
ATOM 2096 C C . ARG B 1 11 ? -13.289 3.564 23.078 1 68.75 11 ARG B C 1
ATOM 2098 O O . ARG B 1 11 ? -12.398 3.957 23.844 1 68.75 11 ARG B O 1
ATOM 2105 N N . ARG B 1 12 ? -13.062 2.709 22.203 1 64.69 12 ARG B N 1
ATOM 2106 C CA . ARG B 1 12 ? -11.781 2.012 22.125 1 64.69 12 ARG B CA 1
ATOM 2107 C C . ARG B 1 12 ? -10.656 2.969 21.734 1 64.69 12 ARG B C 1
ATOM 2109 O O . ARG B 1 12 ? -9.562 2.914 22.281 1 64.69 12 ARG B O 1
ATOM 2116 N N . LEU B 1 13 ? -11.016 3.807 20.906 1 56.94 13 LEU B N 1
ATOM 2117 C CA . LEU B 1 13 ? -10.023 4.805 20.516 1 56.94 13 LEU B CA 1
ATOM 2118 C C . LEU B 1 13 ? -9.711 5.738 21.688 1 56.94 13 LEU B C 1
ATOM 2120 O O . LEU B 1 13 ? -8.547 6.098 21.891 1 56.94 13 LEU B O 1
ATOM 2124 N N . GLN B 1 14 ? -10.711 6.051 22.406 1 63.75 14 GLN B N 1
ATOM 2125 C CA . GLN B 1 14 ? -10.516 6.895 23.578 1 63.75 14 GLN B CA 1
ATOM 2126 C C . GLN B 1 14 ? -9.719 6.164 24.656 1 63.75 14 GLN B C 1
ATOM 2128 O O . GLN B 1 14 ? -8.883 6.77 25.328 1 63.75 14 GLN B O 1
ATOM 2133 N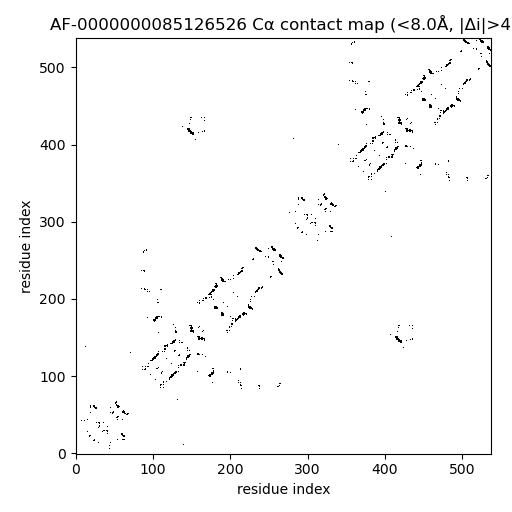 N . ILE B 1 15 ? -9.922 4.902 24.812 1 69.56 15 ILE B N 1
ATOM 2134 C CA . ILE B 1 15 ? -9.195 4.102 25.781 1 69.56 15 ILE B CA 1
ATOM 2135 C C . ILE B 1 15 ? -7.715 4.066 25.422 1 69.56 15 ILE B C 1
ATOM 2137 O O . ILE B 1 15 ? -6.855 4.227 26.297 1 69.56 15 ILE B O 1
ATOM 2141 N N . VAL B 1 16 ? -7.484 3.885 24.141 1 61.81 16 VAL B N 1
ATOM 2142 C CA . VAL B 1 16 ? -6.094 3.848 23.703 1 61.81 16 VAL B CA 1
ATOM 2143 C C . VAL B 1 16 ? -5.43 5.195 23.969 1 61.81 16 VAL B C 1
ATOM 2145 O O . VAL B 1 16 ? -4.297 5.246 24.453 1 61.81 16 VAL B O 1
ATOM 2148 N N . GLU B 1 17 ? -6.152 6.215 23.688 1 59.28 17 GLU B N 1
ATOM 2149 C CA . GLU B 1 17 ? -5.629 7.551 23.953 1 59.28 17 GLU B CA 1
ATOM 2150 C C . GLU B 1 17 ? -5.371 7.762 25.438 1 59.28 17 GLU B C 1
ATOM 2152 O O . GLU B 1 17 ? -4.355 8.344 25.812 1 59.28 17 GLU B O 1
ATOM 2157 N N . LEU B 1 18 ? -6.27 7.277 26.219 1 64.31 18 LEU B N 1
ATOM 2158 C CA . LEU B 1 18 ? -6.125 7.402 27.656 1 64.31 18 LEU B CA 1
ATOM 2159 C C . LEU B 1 18 ? -4.953 6.566 28.156 1 64.31 18 LEU B C 1
ATOM 2161 O O . LEU B 1 18 ? -4.188 7.012 29.016 1 64.31 18 LEU B O 1
ATOM 2165 N N . ALA B 1 19 ? -4.793 5.402 27.594 1 64.69 19 ALA B N 1
ATOM 2166 C CA . ALA B 1 19 ? -3.691 4.531 28 1 64.69 19 ALA B CA 1
ATOM 2167 C C . ALA B 1 19 ? -2.344 5.141 27.625 1 64.69 19 ALA B C 1
ATOM 2169 O O . ALA B 1 19 ? -1.372 5.031 28.375 1 64.69 19 ALA B O 1
ATOM 2170 N N . ARG B 1 20 ? -2.379 5.691 26.469 1 56.03 20 ARG B N 1
ATOM 2171 C CA . ARG B 1 20 ? -1.173 6.355 25.984 1 56.03 20 ARG B CA 1
ATOM 2172 C C . ARG B 1 20 ? -0.823 7.555 26.859 1 56.03 20 ARG B C 1
ATOM 2174 O O . ARG B 1 20 ? 0.343 7.762 27.203 1 56.03 20 ARG B O 1
ATOM 2181 N N . LYS B 1 21 ? -1.732 8.258 27.188 1 56.69 21 LYS B N 1
ATOM 2182 C CA . LYS B 1 21 ? -1.545 9.469 27.984 1 56.69 21 LYS B CA 1
ATOM 2183 C C . LYS B 1 21 ? -1.197 9.125 29.422 1 56.69 21 LYS B C 1
ATOM 2185 O O . LYS B 1 21 ? -0.374 9.805 30.047 1 56.69 21 LYS B O 1
ATOM 2190 N N . THR B 1 22 ? -1.794 8.141 29.922 1 62.03 22 THR B N 1
ATOM 2191 C CA . THR B 1 22 ? -1.68 7.887 31.344 1 62.03 22 THR B CA 1
ATOM 2192 C C . THR B 1 22 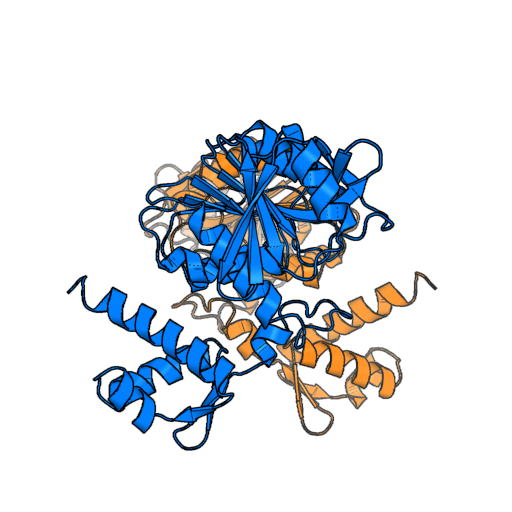? -0.803 6.668 31.609 1 62.03 22 THR B C 1
ATOM 2194 O O . THR B 1 22 ? -0.575 6.301 32.781 1 62.03 22 THR B O 1
ATOM 2197 N N . ASP B 1 23 ? -0.201 6.117 30.422 1 57 23 ASP B N 1
ATOM 2198 C CA . ASP B 1 23 ? 0.64 4.926 30.438 1 57 23 ASP B CA 1
ATOM 2199 C C . ASP B 1 23 ? -0.144 3.711 30.938 1 57 23 ASP B C 1
ATOM 2201 O O . ASP B 1 23 ? 0.157 2.576 30.562 1 57 23 ASP B O 1
ATOM 2205 N N . GLU B 1 24 ? -1.073 3.988 31.812 1 64.56 24 GLU B N 1
ATOM 2206 C CA . GLU B 1 24 ? -1.859 2.898 32.375 1 64.56 24 GLU B CA 1
ATOM 2207 C C . GLU B 1 24 ? -3.324 3.297 32.531 1 64.56 24 GLU B C 1
ATOM 2209 O O . GLU B 1 24 ? -3.627 4.441 32.875 1 64.56 24 GLU B O 1
ATOM 2214 N N . VAL B 1 25 ? -4.242 2.398 31.984 1 75.56 25 VAL B N 1
ATOM 2215 C CA . VAL B 1 25 ? -5.664 2.609 32.219 1 75.56 25 VAL B CA 1
ATOM 2216 C C . VAL B 1 25 ? -6.234 1.453 33.031 1 75.56 25 VAL B C 1
ATOM 2218 O O . VAL B 1 25 ? -5.77 0.316 32.906 1 75.56 25 VAL B O 1
ATOM 2221 N N . ARG B 1 26 ? -7.164 1.77 34 1 76.69 26 ARG B N 1
ATOM 2222 C CA . ARG B 1 26 ? -7.801 0.783 34.844 1 76.69 26 ARG B CA 1
ATOM 2223 C C . ARG B 1 26 ? -9.234 0.5 34.406 1 76.69 26 ARG B C 1
ATOM 2225 O O . ARG B 1 26 ? -9.961 1.419 34.031 1 76.69 26 ARG B O 1
ATOM 2232 N N . VAL B 1 27 ? -9.555 -0.726 34.375 1 78.44 27 VAL B N 1
ATOM 2233 C CA . VAL B 1 27 ? -10.852 -1.215 33.938 1 78.44 27 VAL B CA 1
ATOM 2234 C C . VAL B 1 27 ? -11.969 -0.465 34.656 1 78.44 27 VAL B C 1
ATOM 2236 O O . VAL B 1 27 ? -12.914 0.011 34.031 1 78.44 27 VAL B O 1
ATOM 2239 N N . GLU B 1 28 ? -11.867 -0.29 35.969 1 78.75 28 GLU B N 1
ATOM 2240 C CA . GLU B 1 28 ? -12.906 0.357 36.75 1 78.75 28 GLU B CA 1
ATOM 2241 C C . GLU B 1 28 ? -13.039 1.834 36.375 1 78.75 28 GLU B C 1
ATOM 2243 O O . GLU B 1 28 ? -14.156 2.352 36.25 1 78.75 28 GLU B O 1
ATOM 2248 N N . ALA B 1 29 ? -11.945 2.541 36.219 1 79.88 29 ALA B N 1
ATOM 2249 C CA . ALA B 1 29 ? -11.961 3.955 35.844 1 79.88 29 ALA B CA 1
ATOM 2250 C C . ALA B 1 29 ? -12.57 4.156 34.469 1 79.88 29 ALA B C 1
ATOM 2252 O O . ALA B 1 29 ? -13.336 5.098 34.25 1 79.88 29 ALA B O 1
ATOM 2253 N N . LEU B 1 30 ? -12.297 3.33 33.562 1 79.75 30 LEU B N 1
ATOM 2254 C CA . LEU B 1 30 ? -12.836 3.402 32.219 1 79.75 30 LEU B CA 1
ATOM 2255 C C . LEU B 1 30 ? -14.336 3.145 32.219 1 79.75 30 LEU B C 1
ATOM 2257 O O . LEU B 1 30 ? -15.078 3.785 31.469 1 79.75 30 LEU B O 1
ATOM 2261 N N . SER B 1 31 ? -14.727 2.168 33.031 1 82 31 SER B N 1
ATOM 2262 C CA . SER B 1 31 ? -16.156 1.862 33.156 1 82 31 SER B CA 1
ATOM 2263 C C . SER B 1 31 ? -16.938 3.088 33.594 1 82 31 SER B C 1
ATOM 2265 O O . SER B 1 31 ? -18 3.379 33.062 1 82 31 SER B O 1
ATOM 2267 N N . VAL B 1 32 ? -16.438 3.844 34.562 1 80.94 32 VAL B N 1
ATOM 2268 C CA . VAL B 1 32 ? -17.078 5.055 35.062 1 80.94 32 VAL B CA 1
ATOM 2269 C C . VAL B 1 32 ? -17.031 6.145 33.969 1 80.94 32 VAL B C 1
ATOM 2271 O O . VAL B 1 32 ? -18.031 6.809 33.719 1 80.94 32 VAL B O 1
ATOM 2274 N N . LEU B 1 33 ? -15.898 6.227 33.375 1 79.69 33 LEU B N 1
ATOM 2275 C CA . LEU B 1 33 ? -15.672 7.305 32.406 1 79.69 33 LEU B CA 1
ATOM 2276 C C . LEU B 1 33 ? -16.609 7.172 31.219 1 79.69 33 LEU B C 1
ATOM 2278 O O . LEU B 1 33 ? -17.125 8.172 30.719 1 79.69 33 LEU B O 1
ATOM 2282 N N . PHE B 1 34 ? -16.844 5.961 30.766 1 79.31 34 PHE B N 1
ATOM 2283 C CA . PHE B 1 34 ? -17.594 5.758 29.531 1 79.31 34 PHE B CA 1
ATOM 2284 C C . PHE B 1 34 ? -19.016 5.301 29.812 1 79.31 34 PHE B C 1
ATOM 2286 O O . PHE B 1 34 ? -19.812 5.125 28.891 1 79.31 34 PHE B O 1
ATOM 2293 N N . GLY B 1 35 ? -19.281 5.094 31.047 1 81.56 35 GLY B N 1
ATOM 2294 C CA . GLY B 1 35 ? -20.625 4.707 31.469 1 81.56 35 GLY B CA 1
ATOM 2295 C C . GLY B 1 35 ? -21.031 3.334 30.969 1 81.56 35 GLY B C 1
ATOM 2296 O O . GLY B 1 35 ? -22.172 3.135 30.562 1 81.56 35 GLY B O 1
ATOM 2297 N N . VAL B 1 36 ? -20.062 2.49 30.891 1 81.75 36 VAL B N 1
ATOM 2298 C CA . VAL B 1 36 ? -20.359 1.129 30.453 1 81.75 36 VAL B CA 1
ATOM 2299 C C . VAL B 1 36 ? -19.859 0.135 31.5 1 81.75 36 VAL B C 1
ATOM 2301 O O . VAL B 1 36 ? -19.125 0.507 32.406 1 81.75 36 VAL B O 1
ATOM 2304 N N . SER B 1 37 ? -20.266 -1.137 31.375 1 80.38 37 SER B N 1
ATOM 2305 C CA . SER B 1 37 ? -19.906 -2.164 32.344 1 80.38 37 SER B CA 1
ATOM 2306 C C . SER B 1 37 ? -18.422 -2.494 32.25 1 80.38 37 SER B C 1
ATOM 2308 O O . SER B 1 37 ? -17.781 -2.264 31.219 1 80.38 37 SER B O 1
ATOM 2310 N N . THR B 1 38 ? -17.969 -3.01 33.406 1 79.94 38 THR B N 1
ATOM 2311 C CA . THR B 1 38 ? -16.578 -3.455 33.406 1 79.94 38 THR B CA 1
ATOM 2312 C C . THR B 1 38 ? -16.375 -4.598 32.438 1 79.94 38 THR B C 1
ATOM 2314 O O . THR B 1 38 ? -15.273 -4.773 31.891 1 79.94 38 THR B O 1
ATOM 2317 N N . VAL B 1 39 ? -17.422 -5.285 32.062 1 78.06 39 VAL B N 1
ATOM 2318 C CA . VAL B 1 39 ? -17.328 -6.371 31.109 1 78.06 39 VAL B CA 1
ATOM 2319 C C . VAL B 1 39 ? -17.094 -5.801 29.703 1 78.06 39 VAL B C 1
ATOM 2321 O O . VAL B 1 39 ? -16.25 -6.297 28.953 1 78.06 39 VAL B O 1
ATOM 2324 N N . THR B 1 40 ? -17.734 -4.676 29.422 1 75.25 40 THR B N 1
ATOM 2325 C CA . THR B 1 40 ? -17.578 -4.008 28.141 1 75.25 40 THR B CA 1
ATOM 2326 C C . THR B 1 40 ? -16.172 -3.451 27.969 1 75.25 40 THR B C 1
ATOM 2328 O O . THR B 1 40 ? -15.562 -3.58 26.906 1 75.25 40 THR B O 1
ATOM 2331 N N . ILE B 1 41 ? -15.664 -2.84 29.094 1 77.88 41 ILE B N 1
ATOM 2332 C CA . ILE B 1 41 ? -14.328 -2.268 29.047 1 77.88 41 ILE B CA 1
ATOM 2333 C C . ILE B 1 41 ? -13.297 -3.383 28.891 1 77.88 41 ILE B C 1
ATOM 2335 O O . ILE B 1 41 ? -12.352 -3.258 28.109 1 77.88 41 ILE B O 1
ATOM 2339 N N . ARG B 1 42 ? -13.539 -4.527 29.578 1 71.56 42 ARG B N 1
ATOM 2340 C CA . ARG B 1 42 ? -12.609 -5.645 29.469 1 71.56 42 ARG B CA 1
ATOM 2341 C C . ARG B 1 42 ? -12.602 -6.223 28.062 1 71.56 42 ARG B C 1
ATOM 2343 O O . ARG B 1 42 ? -11.547 -6.598 27.547 1 71.56 42 ARG B O 1
ATOM 2350 N N . ASN B 1 43 ? -13.734 -6.152 27.469 1 71.38 43 ASN B N 1
ATOM 2351 C CA . ASN B 1 43 ? -13.812 -6.609 26.078 1 71.38 43 ASN B CA 1
ATOM 2352 C C . ASN B 1 43 ? -13.086 -5.656 25.141 1 71.38 43 ASN B C 1
ATOM 2354 O O . ASN B 1 43 ? -12.398 -6.094 24.219 1 71.38 43 ASN B O 1
ATOM 2358 N N . ASP B 1 44 ? -13.273 -4.355 25.453 1 71.19 44 ASP B N 1
ATOM 2359 C CA . ASP B 1 44 ? -12.57 -3.355 24.656 1 71.19 44 ASP B CA 1
ATOM 2360 C C . ASP B 1 44 ? -11.055 -3.494 24.828 1 71.19 44 ASP B C 1
ATOM 2362 O O . ASP B 1 44 ? -10.32 -3.473 23.828 1 71.19 44 ASP B O 1
ATOM 2366 N N . LEU B 1 45 ? -10.609 -3.684 26.078 1 71.5 45 LEU B N 1
ATOM 2367 C CA . LEU B 1 45 ? -9.18 -3.777 26.344 1 71.5 45 LEU B CA 1
ATOM 2368 C C . LEU B 1 45 ? -8.609 -5.074 25.781 1 71.5 45 LEU B C 1
ATOM 2370 O O . LEU B 1 45 ? -7.473 -5.098 25.312 1 71.5 45 LEU B O 1
ATOM 2374 N N . HIS B 1 46 ? -9.414 -6.133 25.766 1 65.69 46 HIS B N 1
ATOM 2375 C CA . HIS B 1 46 ? -9 -7.383 25.141 1 65.69 46 HIS B CA 1
ATOM 2376 C C . HIS B 1 46 ? -8.805 -7.215 23.641 1 65.69 46 HIS B C 1
ATOM 2378 O O . HIS B 1 46 ? -7.809 -7.684 23.078 1 65.69 46 HIS B O 1
ATOM 2384 N N . TYR B 1 47 ? -9.773 -6.555 23.141 1 60.31 47 TYR B N 1
ATOM 2385 C CA . TYR B 1 47 ? -9.656 -6.227 21.719 1 60.31 47 TYR B CA 1
ATOM 2386 C C . TYR B 1 47 ? -8.398 -5.406 21.453 1 60.31 47 TYR B C 1
ATOM 2388 O O . TYR B 1 47 ? -7.629 -5.719 20.547 1 60.31 47 TYR B O 1
ATOM 2396 N N . LEU B 1 48 ? -8.172 -4.402 22.266 1 62.78 48 LEU B N 1
ATOM 2397 C CA . LEU B 1 48 ? -7.039 -3.496 22.094 1 62.78 48 LEU B CA 1
ATOM 2398 C C . LEU B 1 48 ? -5.719 -4.219 22.328 1 62.78 48 LEU B C 1
ATOM 2400 O O . LEU B 1 48 ? -4.715 -3.924 21.672 1 62.78 48 LEU B O 1
ATOM 2404 N N . GLU B 1 49 ? -5.746 -5.199 23.219 1 61.5 49 GLU B N 1
ATOM 2405 C CA . GLU B 1 49 ? -4.551 -5.992 23.484 1 61.5 49 GLU B CA 1
ATOM 2406 C C . GLU B 1 49 ? -4.238 -6.926 22.328 1 61.5 49 GLU B C 1
ATOM 2408 O O . GLU B 1 49 ? -3.082 -7.051 21.922 1 61.5 49 GLU B O 1
ATOM 2413 N N . GLN B 1 50 ? -5.238 -7.41 21.859 1 57.53 50 GLN B N 1
ATOM 2414 C CA . GLN B 1 50 ? -5.07 -8.297 20.703 1 57.53 50 GLN B CA 1
ATOM 2415 C C . GLN B 1 50 ? -4.523 -7.531 19.5 1 57.53 50 GLN B C 1
ATOM 2417 O O . GLN B 1 50 ? -3.75 -8.078 18.719 1 57.53 50 GLN B O 1
ATOM 2422 N N . GLN B 1 51 ? -4.898 -6.277 19.547 1 50.56 51 GLN B N 1
ATOM 2423 C CA . GLN B 1 51 ? -4.445 -5.41 18.469 1 50.56 51 GLN B CA 1
ATOM 2424 C C . GLN B 1 51 ? -3.084 -4.797 18.797 1 50.56 51 GLN B C 1
ATOM 2426 O O . GLN B 1 51 ? -2.498 -4.098 17.969 1 50.56 51 GLN B O 1
ATOM 2431 N N . GLY B 1 52 ? -2.627 -5.043 19.906 1 51.03 52 GLY B N 1
ATOM 2432 C CA . GLY B 1 52 ? -1.297 -4.633 20.328 1 51.03 52 GLY B CA 1
ATOM 2433 C C . GLY B 1 52 ? -1.265 -3.238 20.922 1 51.03 52 GLY B C 1
ATOM 2434 O O . GLY B 1 52 ? -0.189 -2.688 21.172 1 51.03 52 GLY B O 1
ATOM 2435 N N . TYR B 1 53 ? -2.299 -2.656 21.062 1 56.03 53 TYR B N 1
ATOM 2436 C CA . TYR B 1 53 ? -2.303 -1.278 21.531 1 56.03 53 TYR B CA 1
ATOM 2437 C C . TYR B 1 53 ? -2.016 -1.219 23.031 1 56.03 53 TYR B C 1
ATOM 2439 O O . TYR B 1 53 ? -1.434 -0.247 23.516 1 56.03 53 TYR B O 1
ATOM 2447 N N . VAL B 1 54 ? -2.496 -2.297 23.766 1 59.78 54 VAL B N 1
ATOM 2448 C CA . VAL B 1 54 ? -2.344 -2.297 25.219 1 59.78 54 VAL B CA 1
ATOM 2449 C C . VAL B 1 54 ? -1.909 -3.682 25.688 1 59.78 54 VAL B C 1
ATOM 2451 O O . VAL B 1 54 ? -2.102 -4.676 24.984 1 59.78 54 VAL B O 1
ATOM 2454 N N . VAL B 1 55 ? -1.09 -3.727 26.562 1 57.72 55 VAL B N 1
ATOM 2455 C CA . VAL B 1 55 ? -0.787 -4.941 27.312 1 57.72 55 VAL B CA 1
ATOM 2456 C C . VAL B 1 55 ? -1.584 -4.957 28.625 1 57.72 55 VAL B C 1
ATOM 2458 O O . VAL B 1 55 ? -1.562 -3.986 29.375 1 57.72 55 VAL B O 1
ATOM 2461 N N . ARG B 1 56 ? -2.402 -6.051 28.609 1 59.88 56 ARG B N 1
ATOM 2462 C CA . ARG B 1 56 ? -3.252 -6.137 29.797 1 59.88 56 ARG B CA 1
ATOM 2463 C C . ARG B 1 56 ? -2.525 -6.832 30.938 1 59.88 56 ARG B C 1
ATOM 2465 O O . ARG B 1 56 ? -1.764 -7.777 30.719 1 59.88 56 ARG B O 1
ATOM 2472 N N . ALA B 1 57 ? -2.5 -6.191 32.125 1 54.28 57 ALA B N 1
ATOM 2473 C CA . ALA B 1 57 ? -2.012 -6.785 33.344 1 54.28 57 ALA B CA 1
ATOM 2474 C C . ALA B 1 57 ? -2.936 -6.453 34.531 1 54.28 57 ALA B C 1
ATOM 2476 O O . ALA B 1 57 ? -3.154 -5.281 34.844 1 54.28 57 ALA B O 1
ATOM 2477 N N . PHE B 1 58 ? -3.316 -7.504 35.375 1 50.44 58 PHE B N 1
ATOM 2478 C CA . PHE B 1 58 ? -3.992 -7.395 36.656 1 50.44 58 PHE B CA 1
ATOM 2479 C C . PHE B 1 58 ? -5.117 -6.367 36.594 1 50.44 58 PHE B C 1
ATOM 2481 O O . PHE B 1 58 ? -5.164 -5.438 37.406 1 50.44 58 PHE B O 1
ATOM 2488 N N . GLY B 1 59 ? -6.086 -6.355 35.688 1 50.88 59 GLY B N 1
ATOM 2489 C CA . GLY B 1 59 ? -7.207 -5.434 35.625 1 50.88 59 GLY B CA 1
ATOM 2490 C C . GLY B 1 59 ? -6.848 -4.098 35 1 50.88 59 GLY B C 1
ATOM 2491 O O . GLY B 1 59 ? -7.66 -3.172 35 1 50.88 59 GLY B O 1
ATOM 2492 N N . LYS B 1 60 ? -5.551 -3.844 34.688 1 51.25 60 LYS B N 1
ATOM 2493 C CA . LYS B 1 60 ? -5.023 -2.641 34.031 1 51.25 60 LYS B CA 1
ATOM 2494 C C . LYS B 1 60 ? -4.535 -2.934 32.625 1 51.25 60 LYS B C 1
ATOM 2496 O O . LYS B 1 60 ? -4.359 -4.094 32.25 1 51.25 60 LYS B O 1
ATOM 2501 N N . ALA B 1 61 ? -4.707 -1.942 31.828 1 52.84 61 ALA B N 1
ATOM 2502 C CA . ALA B 1 61 ? -4.082 -2.041 30.516 1 52.84 61 ALA B CA 1
ATOM 2503 C C . ALA B 1 61 ? -3.084 -0.907 30.297 1 52.84 61 ALA B C 1
ATOM 2505 O O . ALA B 1 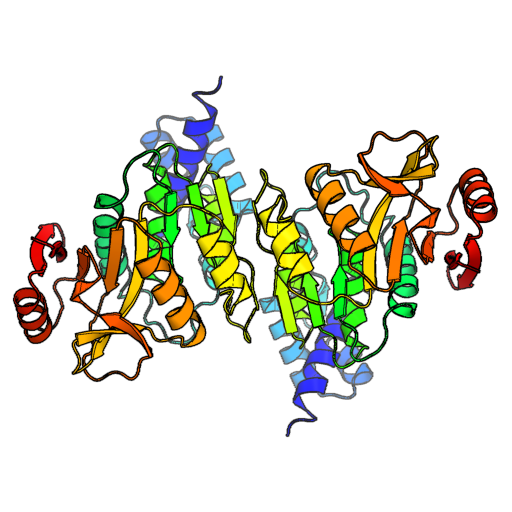61 ? -3.324 0.228 30.703 1 52.84 61 ALA B O 1
ATOM 2506 N N . ARG B 1 62 ? -1.814 -1.269 29.938 1 49.28 62 ARG B N 1
ATOM 2507 C CA . ARG B 1 62 ? -0.762 -0.315 29.594 1 49.28 62 ARG B CA 1
ATOM 2508 C C . ARG B 1 62 ? -0.599 -0.191 28.078 1 49.28 62 ARG B C 1
ATOM 2510 O O . ARG B 1 62 ? -0.798 -1.161 27.359 1 49.28 62 ARG B O 1
ATOM 2517 N N . TYR B 1 63 ? -0.485 1.069 27.859 1 45.19 63 TYR B N 1
ATOM 2518 C CA . TYR B 1 63 ? -0.171 1.284 26.438 1 45.19 63 TYR B CA 1
ATOM 2519 C C . TYR B 1 63 ? 1.036 0.456 26.016 1 45.19 63 TYR B C 1
ATOM 2521 O O . TYR B 1 63 ? 2.018 0.354 26.766 1 45.19 63 TYR B O 1
ATOM 2529 N N . ASN B 1 64 ? 0.861 -0.5 25.203 1 41.34 64 ASN B N 1
ATOM 2530 C CA . ASN B 1 64 ? 1.961 -1.292 24.656 1 41.34 64 ASN B CA 1
ATOM 2531 C C . ASN B 1 64 ? 2.795 -0.488 23.656 1 41.34 64 ASN B C 1
ATOM 2533 O O . ASN B 1 64 ? 2.354 -0.233 22.547 1 41.34 64 ASN B O 1
ATOM 2537 N N . PRO B 1 65 ? 3.85 0.13 24.141 1 35.66 65 PRO B N 1
ATOM 2538 C CA . PRO B 1 65 ? 4.695 0.884 23.219 1 35.66 65 PRO B CA 1
ATOM 2539 C C . PRO B 1 65 ? 5.254 0.016 22.094 1 35.66 65 PRO B C 1
ATOM 2541 O O . PRO B 1 65 ? 5.719 0.54 21.078 1 35.66 65 PRO B O 1
ATOM 2544 N N . ALA B 1 66 ? 5.387 -1.172 22.328 1 34.84 66 ALA B N 1
ATOM 2545 C CA . ALA B 1 66 ? 6.094 -2.041 21.391 1 34.84 66 ALA B CA 1
ATOM 2546 C C . ALA B 1 66 ? 5.371 -2.102 20.047 1 34.84 66 ALA B C 1
ATOM 2548 O O . ALA B 1 66 ? 5.996 -2.33 19.016 1 34.84 66 ALA B O 1
ATOM 2549 N N . LEU B 1 67 ? 4.117 -2.191 20.125 1 33.25 67 LEU B N 1
ATOM 2550 C CA . LEU B 1 67 ? 3.465 -2.191 18.812 1 33.25 67 LEU B CA 1
ATOM 2551 C C . LEU B 1 67 ? 3.828 -0.938 18.031 1 33.25 67 LEU B C 1
ATOM 2553 O O . LEU B 1 67 ? 3.902 -0.974 16.797 1 33.25 67 LEU B O 1
ATOM 2557 N N . LEU B 1 68 ? 3.746 0.174 18.703 1 30.53 68 LEU B N 1
ATOM 2558 C CA . LEU B 1 68 ? 4.254 1.388 18.078 1 30.53 68 LEU B CA 1
ATOM 2559 C C . LEU B 1 68 ? 5.742 1.257 17.766 1 30.53 68 LEU B C 1
ATOM 2561 O O . LEU B 1 68 ? 6.285 2.027 16.969 1 30.53 68 LEU B O 1
ATOM 2565 N N . LYS B 1 69 ? 6.406 0.508 18.516 1 29.14 69 LYS B N 1
ATOM 2566 C CA . LYS B 1 69 ? 7.84 0.397 18.266 1 29.14 69 LYS B CA 1
ATOM 2567 C C . LYS B 1 69 ? 8.117 -0.424 17.016 1 29.14 69 LYS B C 1
ATOM 2569 O O . LYS B 1 69 ? 9.211 -0.352 16.453 1 29.14 69 LYS B O 1
ATOM 2574 N N . THR B 1 70 ? 7.477 -1.5 16.875 1 28.53 70 THR B N 1
ATOM 2575 C CA . THR B 1 70 ? 7.809 -2.201 15.641 1 28.53 70 THR B CA 1
ATOM 2576 C C . THR B 1 70 ? 7.258 -1.457 14.43 1 28.53 70 THR B C 1
ATOM 2578 O O . THR B 1 70 ? 7.324 -1.955 13.305 1 28.53 70 THR B O 1
ATOM 2581 N N . ALA B 1 71 ? 6.137 -0.703 14.477 1 30.45 71 ALA B N 1
ATOM 2582 C CA . ALA B 1 71 ? 6.223 0.283 13.398 1 30.45 71 ALA B CA 1
ATOM 2583 C C . ALA B 1 71 ? 7.594 0.946 13.375 1 30.45 71 ALA B C 1
ATOM 2585 O O . ALA B 1 71 ? 8.203 1.173 14.422 1 30.45 71 ALA B O 1
ATOM 2586 N N . ALA B 1 72 ? 8.25 1.122 12.227 1 29.23 72 ALA B N 1
ATOM 2587 C CA . ALA B 1 72 ? 9.586 1.706 12.148 1 29.23 72 ALA B CA 1
ATOM 2588 C C . ALA B 1 72 ? 9.781 2.787 13.211 1 29.23 72 ALA B C 1
ATOM 2590 O O . ALA B 1 72 ? 9.109 3.824 13.172 1 29.23 72 ALA B O 1
ATOM 2591 N N . GLU B 1 73 ? 10.016 2.541 14.406 1 28.5 73 GLU B N 1
ATOM 2592 C CA . GLU B 1 73 ? 10.797 3.604 15.031 1 28.5 73 GLU B CA 1
ATOM 2593 C C . GLU B 1 73 ? 11.672 4.32 14.008 1 28.5 73 GLU B C 1
ATOM 2595 O O . GLU B 1 73 ? 12.43 3.684 13.281 1 28.5 73 GLU B O 1
ATOM 2600 N N . ILE B 1 74 ? 11.18 5.316 13.43 1 27.27 74 ILE B N 1
ATOM 2601 C CA . ILE B 1 74 ? 12.227 6.074 12.758 1 27.27 74 ILE B CA 1
ATOM 2602 C C . ILE B 1 74 ? 13.523 5.992 13.562 1 27.27 74 ILE B C 1
ATOM 2604 O O . ILE B 1 74 ? 13.547 6.336 14.75 1 27.27 74 ILE B O 1
ATOM 2608 N N . PRO B 1 75 ? 14.445 5.145 13.375 1 28.78 75 PRO B N 1
ATOM 2609 C CA . PRO B 1 75 ? 15.828 5.34 13.828 1 28.78 75 PRO B CA 1
ATOM 2610 C C . PRO B 1 75 ? 16.266 6.801 13.766 1 28.78 75 PRO B C 1
ATOM 2612 O O . PRO B 1 75 ? 16.156 7.438 12.711 1 28.78 75 PRO B O 1
ATOM 2615 N N . GLY B 1 76 ? 16.125 7.684 14.977 1 29.55 76 GLY B N 1
ATOM 2616 C CA . GLY B 1 76 ? 16.547 8.992 15.461 1 29.55 76 GLY B CA 1
ATOM 2617 C C . GLY B 1 76 ? 15.43 9.766 16.141 1 29.55 76 GLY B C 1
ATOM 2618 O O . GLY B 1 76 ? 15.586 10.945 16.438 1 29.55 76 GLY B O 1
ATOM 2619 N N . ALA B 1 77 ? 14.211 9.391 16.016 1 32 77 ALA B N 1
ATOM 2620 C CA . ALA B 1 77 ? 13.297 10.375 16.594 1 32 77 ALA B CA 1
ATOM 2621 C C . ALA B 1 77 ? 13.461 10.453 18.109 1 32 77 ALA B C 1
ATOM 2623 O O . ALA B 1 77 ? 13.375 9.43 18.797 1 32 77 ALA B O 1
ATOM 2624 N N . PRO B 1 78 ? 14.141 11.273 18.656 1 33.62 78 PRO B N 1
ATOM 2625 C CA . PRO B 1 78 ? 13.828 11.859 19.969 1 33.62 78 PRO B CA 1
ATOM 2626 C C . PRO B 1 78 ? 12.336 11.875 20.266 1 33.62 78 PRO B C 1
ATOM 2628 O O . PRO B 1 78 ? 11.633 12.805 19.859 1 33.62 78 PRO B O 1
ATOM 2631 N N . ALA B 1 79 ? 11.547 10.984 20.078 1 38.09 79 ALA B N 1
ATOM 2632 C CA . ALA B 1 79 ? 10.094 10.891 19.969 1 38.09 79 ALA B CA 1
ATOM 2633 C C . ALA B 1 79 ? 9.414 11.375 21.25 1 38.09 79 ALA B C 1
ATOM 2635 O O . ALA B 1 79 ? 8.375 12.047 21.188 1 38.09 79 ALA B O 1
ATOM 2636 N N . ALA B 1 80 ? 9.812 10.859 22.359 1 39.12 80 ALA B N 1
ATOM 2637 C CA . ALA B 1 80 ? 9.055 11.203 23.562 1 39.12 80 ALA B CA 1
ATOM 2638 C C . ALA B 1 80 ? 8.898 12.711 23.703 1 39.12 80 ALA B C 1
ATOM 2640 O O . ALA B 1 80 ? 7.836 13.203 24.109 1 39.12 80 ALA B O 1
ATOM 2641 N N . ALA B 1 81 ? 9.938 13.43 23.453 1 43.31 81 ALA B N 1
ATOM 2642 C CA . ALA B 1 81 ? 9.969 14.852 23.797 1 43.31 81 ALA B CA 1
ATOM 2643 C C . ALA B 1 81 ? 9.195 15.68 22.781 1 43.31 81 ALA B C 1
ATOM 2645 O O . ALA B 1 81 ? 8.664 16.75 23.109 1 43.31 81 ALA B O 1
ATOM 2646 N N . GLN B 1 82 ? 9.016 15.172 21.609 1 57.56 82 GLN B N 1
ATOM 2647 C CA . GLN B 1 82 ? 8.367 16.016 20.609 1 57.56 82 GLN B CA 1
ATOM 2648 C C . GLN B 1 82 ? 6.914 15.602 20.391 1 57.56 82 GLN B C 1
ATOM 2650 O O . GLN B 1 82 ? 6.195 16.219 19.609 1 57.56 82 GLN B O 1
ATOM 2655 N N . GLY B 1 83 ? 6.504 14.734 21.266 1 66 83 GLY B N 1
ATOM 2656 C CA . GLY B 1 83 ? 5.168 14.172 21.172 1 66 83 GLY B CA 1
ATOM 2657 C C . GLY B 1 83 ? 4.07 15.211 21.359 1 66 83 GLY B C 1
ATOM 2658 O O . GLY B 1 83 ? 3.246 15.406 20.453 1 66 83 GLY B O 1
ATOM 2659 N N . PRO B 1 84 ? 4.25 16.047 22.391 1 66.56 84 PRO B N 1
ATOM 2660 C CA . PRO B 1 84 ? 3.205 17.047 22.625 1 66.56 84 PRO B CA 1
ATOM 2661 C C . PRO B 1 84 ? 3.186 18.141 21.547 1 66.56 84 PRO B C 1
ATOM 2663 O O . PRO B 1 84 ? 2.113 18.578 21.125 1 66.56 84 PRO B O 1
ATOM 2666 N N . ALA B 1 85 ? 4.371 18.531 21.125 1 77.88 85 ALA B N 1
ATOM 2667 C CA . ALA B 1 85 ? 4.449 19.562 20.094 1 77.88 85 ALA B CA 1
ATOM 2668 C C . ALA B 1 85 ? 3.873 19.047 18.781 1 77.88 85 ALA B C 1
ATOM 2670 O O . ALA B 1 85 ? 3.154 19.781 18.078 1 77.88 85 ALA B O 1
ATOM 2671 N N . GLN B 1 86 ? 4.164 17.766 18.469 1 81.12 86 GLN B N 1
ATOM 2672 C CA . GLN B 1 86 ? 3.627 17.172 17.25 1 81.12 86 GLN B CA 1
ATOM 2673 C C . GLN B 1 86 ? 2.105 17.078 17.297 1 81.12 86 GLN B C 1
ATOM 2675 O O . GLN B 1 86 ? 1.425 17.344 16.312 1 81.12 86 GLN B O 1
ATOM 2680 N N . ALA B 1 87 ? 1.623 16.812 18.438 1 79.25 87 ALA B N 1
ATOM 2681 C CA . ALA B 1 87 ? 0.179 16.672 18.594 1 79.25 87 ALA B CA 1
ATOM 2682 C C . ALA B 1 87 ? -0.52 18.016 18.422 1 79.25 87 ALA B C 1
ATOM 2684 O O . ALA B 1 87 ? -1.6 18.094 17.828 1 79.25 87 ALA B O 1
ATOM 2685 N N . GLN B 1 88 ? 0.08 19.031 18.938 1 79.62 88 GLN B N 1
ATOM 2686 C CA . GLN B 1 88 ? -0.492 20.375 18.828 1 79.62 88 GLN B CA 1
ATOM 2687 C C . GLN B 1 88 ? -0.528 20.844 17.375 1 79.62 88 GLN B C 1
ATOM 2689 O O . GLN B 1 88 ? -1.529 21.391 16.922 1 79.62 88 GLN B O 1
ATOM 2694 N N . VAL B 1 89 ? 0.535 20.578 16.688 1 86.81 89 VAL B N 1
ATOM 2695 C CA . VAL B 1 89 ? 0.589 20.953 15.281 1 86.81 89 VAL B CA 1
ATOM 2696 C C . VAL B 1 89 ? -0.452 20.156 14.5 1 86.81 89 VAL B C 1
ATOM 2698 O O . VAL B 1 89 ? -1.144 20.703 13.641 1 86.81 89 VAL B O 1
ATOM 2701 N N . ALA B 1 90 ? -0.582 18.875 14.859 1 88.06 90 ALA B N 1
ATOM 2702 C CA . ALA B 1 90 ? -1.566 18.016 14.203 1 88.06 90 ALA B CA 1
ATOM 2703 C C . ALA B 1 90 ? -2.982 18.547 14.43 1 88.06 90 ALA B C 1
ATOM 2705 O O . ALA B 1 90 ? -3.811 18.531 13.516 1 88.06 90 ALA B O 1
ATOM 2706 N N . GLN B 1 91 ? -3.242 19.016 15.602 1 83.56 91 GLN B N 1
ATOM 2707 C CA . GLN B 1 91 ? -4.551 19.594 15.906 1 83.56 91 GLN B CA 1
ATOM 2708 C C . GLN B 1 91 ? -4.824 20.828 15.062 1 83.56 91 GLN B C 1
ATOM 2710 O O . GLN B 1 91 ? -5.945 21.031 14.594 1 83.56 91 GLN B O 1
ATOM 2715 N N . GLY B 1 92 ? -3.82 21.656 14.961 1 87 92 GLY B N 1
ATOM 2716 C CA . GLY B 1 92 ? -3.949 22.812 14.078 1 87 92 GLY B CA 1
ATOM 2717 C C . GLY B 1 92 ? -4.27 22.438 12.648 1 87 92 GLY B C 1
ATOM 2718 O O . GLY B 1 92 ? -5.105 23.078 12.008 1 87 92 GLY B O 1
ATOM 2719 N N . ALA B 1 93 ? -3.598 21.422 12.172 1 92.06 93 ALA B N 1
ATOM 2720 C CA . ALA B 1 93 ? -3.811 20.938 10.805 1 92.06 93 ALA B CA 1
ATOM 2721 C C . ALA B 1 93 ? -5.246 20.469 10.609 1 92.06 93 ALA B C 1
ATOM 2723 O O . ALA B 1 93 ? -5.84 20.688 9.555 1 92.06 93 ALA B O 1
ATOM 2724 N N . LEU B 1 94 ? -5.816 19.812 11.656 1 89.12 94 LEU B N 1
ATOM 2725 C CA . LEU B 1 94 ? -7.191 19.328 11.586 1 89.12 94 LEU B CA 1
ATOM 2726 C C . LEU B 1 94 ? -8.156 20.469 11.297 1 89.12 94 LEU B C 1
ATOM 2728 O O . LEU B 1 94 ? -9.156 20.281 10.602 1 89.12 94 LEU B O 1
ATOM 2732 N N . GLY B 1 95 ? -7.836 21.641 11.789 1 90.56 95 GLY B N 1
ATOM 2733 C CA . GLY B 1 95 ? -8.695 22.797 11.609 1 90.56 95 GLY B CA 1
ATOM 2734 C C . GLY B 1 95 ? -8.844 23.203 10.156 1 90.56 95 GLY B C 1
ATOM 2735 O O . GLY B 1 95 ? -9.82 23.875 9.789 1 90.56 95 GLY B O 1
ATOM 2736 N N . TRP B 1 96 ? -7.965 22.75 9.305 1 93.06 96 TRP B N 1
ATOM 2737 C CA . TRP B 1 96 ? -7.992 23.094 7.887 1 93.06 96 TRP B CA 1
ATOM 2738 C C . TRP B 1 96 ? -8.859 22.109 7.105 1 93.06 96 TRP B C 1
ATOM 2740 O O . TRP B 1 96 ? -9.203 22.359 5.945 1 93.06 96 TRP B O 1
ATOM 2750 N N . ILE B 1 97 ? -9.203 20.953 7.707 1 95.75 97 ILE B N 1
ATOM 2751 C CA . ILE B 1 97 ? -9.891 19.891 7 1 95.75 97 ILE B CA 1
ATOM 2752 C C . ILE B 1 97 ? -11.391 19.969 7.273 1 95.75 97 ILE B C 1
ATOM 2754 O O . ILE B 1 97 ? -11.828 19.859 8.422 1 95.75 97 ILE B O 1
ATOM 2758 N N . GLU B 1 98 ? -12.172 20.078 6.238 1 95.88 98 GLU B N 1
ATOM 2759 C CA . GLU B 1 98 ? -13.633 20.172 6.336 1 95.88 98 GLU B CA 1
ATOM 2760 C C . GLU B 1 98 ? -14.273 18.797 6.145 1 95.88 98 GLU B C 1
ATOM 2762 O O . GLU B 1 98 ? -13.648 17.875 5.621 1 95.88 98 GLU B O 1
ATOM 2767 N N . ASP B 1 99 ? -15.562 18.719 6.602 1 93.81 99 ASP B N 1
ATOM 2768 C CA . ASP B 1 99 ? -16.328 17.531 6.289 1 93.81 99 ASP B CA 1
ATOM 2769 C C . ASP B 1 99 ? -16.469 17.328 4.781 1 93.81 99 ASP B C 1
ATOM 2771 O O . ASP B 1 99 ? -16.438 18.312 4.02 1 93.81 99 ASP B O 1
ATOM 2775 N N . ASP B 1 100 ? -16.484 16.062 4.348 1 96.06 100 ASP B N 1
ATOM 2776 C CA . ASP B 1 100 ? -16.688 15.648 2.963 1 96.06 100 ASP B CA 1
ATOM 2777 C C . ASP B 1 100 ? -15.508 16.047 2.084 1 96.06 100 ASP B C 1
ATOM 2779 O O . ASP B 1 100 ? -15.648 16.188 0.867 1 96.06 100 ASP B O 1
ATOM 2783 N N . ALA B 1 101 ? -14.344 16.312 2.766 1 97.44 101 ALA B N 1
ATOM 2784 C CA . ALA B 1 101 ? -13.172 16.734 2.016 1 97.44 101 ALA B CA 1
ATOM 2785 C C . ALA B 1 101 ? -12.391 15.531 1.484 1 97.44 101 ALA B C 1
ATOM 2787 O O . ALA B 1 101 ? -12.297 14.5 2.15 1 97.44 101 ALA B O 1
ATOM 2788 N N . SER B 1 102 ? -11.852 15.68 0.295 1 98.25 102 SER B N 1
ATOM 2789 C CA . SER B 1 102 ? -10.805 14.797 -0.211 1 98.25 102 SER B CA 1
ATOM 2790 C C . SER B 1 102 ? -9.422 15.258 0.244 1 98.25 102 SER B C 1
ATOM 2792 O O . SER B 1 102 ? -8.977 16.344 -0.115 1 98.25 102 SER B O 1
ATOM 2794 N N . VAL B 1 103 ? -8.75 14.398 1.018 1 98.62 103 VAL B N 1
ATOM 2795 C CA . VAL B 1 103 ? -7.551 14.812 1.737 1 98.62 103 VAL B CA 1
ATOM 2796 C C . VAL B 1 103 ? -6.371 13.93 1.331 1 98.62 103 VAL B C 1
ATOM 2798 O O . VAL B 1 103 ? -6.484 12.703 1.31 1 98.62 103 VAL B O 1
ATOM 2801 N N . PHE B 1 104 ? -5.332 14.586 0.911 1 98.69 104 PHE B N 1
ATOM 2802 C CA . PHE B 1 104 ? -4.059 13.883 0.799 1 98.69 104 PHE B CA 1
ATOM 2803 C C . PHE B 1 104 ? -3.174 14.172 2.008 1 98.69 104 PHE B C 1
ATOM 2805 O O . PHE B 1 104 ? -2.98 15.328 2.381 1 98.69 104 PHE B O 1
ATOM 2812 N N . LEU B 1 105 ? -2.602 13.102 2.666 1 98.19 105 LEU B N 1
ATOM 2813 C CA . LEU B 1 105 ? -1.625 13.25 3.74 1 98.19 105 LEU B CA 1
ATOM 2814 C C . LEU B 1 105 ? -0.267 12.703 3.318 1 98.19 105 LEU B C 1
ATOM 2816 O O . LEU B 1 105 ? -0.142 11.516 3.01 1 98.19 105 LEU B O 1
ATOM 2820 N N . GLY B 1 106 ? 0.708 13.586 3.277 1 97.69 106 GLY B N 1
ATOM 2821 C CA . GLY B 1 106 ? 2.07 13.117 3.07 1 97.69 106 GLY B CA 1
ATOM 2822 C C . GLY B 1 106 ? 2.607 12.305 4.23 1 97.69 106 GLY B C 1
ATOM 2823 O O . GLY B 1 106 ? 2.012 12.281 5.309 1 97.69 106 GLY B O 1
ATOM 2824 N N . SER B 1 107 ? 3.688 11.688 3.984 1 94.56 107 SER B N 1
ATOM 2825 C CA . SER B 1 107 ? 4.32 10.875 5.02 1 94.56 107 SER B CA 1
ATOM 2826 C C . SER B 1 107 ? 5.02 11.75 6.055 1 94.56 107 SER B C 1
ATOM 2828 O O . SER B 1 107 ? 5.531 12.828 5.73 1 94.56 107 SER B O 1
ATOM 2830 N N . GLY B 1 108 ? 4.973 11.258 7.336 1 90.75 108 GLY B N 1
ATOM 2831 C CA . GLY B 1 108 ? 5.691 11.961 8.383 1 90.75 108 GLY B CA 1
ATOM 2832 C C . GLY B 1 108 ? 5.137 11.695 9.773 1 90.75 108 GLY B C 1
ATOM 2833 O O . GLY B 1 108 ? 4.055 11.117 9.914 1 90.75 108 GLY B O 1
ATOM 2834 N N . ARG B 1 109 ? 5.859 12.188 10.734 1 86.56 109 ARG B N 1
ATOM 2835 C CA . ARG B 1 109 ? 5.465 11.969 12.125 1 86.56 109 ARG B CA 1
ATOM 2836 C C . ARG B 1 109 ? 4.266 12.836 12.492 1 86.56 109 ARG B C 1
ATOM 2838 O O . ARG B 1 109 ? 3.34 12.367 13.164 1 86.56 109 ARG B O 1
ATOM 2845 N N . ILE B 1 110 ? 4.266 14.039 12.062 1 88.94 110 ILE B N 1
ATOM 2846 C CA . ILE B 1 110 ? 3.188 14.961 12.406 1 88.94 110 ILE B CA 1
ATOM 2847 C C . ILE B 1 110 ? 1.914 14.57 11.664 1 88.94 110 ILE B C 1
ATOM 2849 O O . ILE B 1 110 ? 0.838 14.477 12.258 1 88.94 110 ILE B O 1
ATOM 2853 N N . THR B 1 111 ? 2.064 14.305 10.367 1 94.06 111 THR B N 1
ATOM 2854 C CA . THR B 1 111 ? 0.9 13.93 9.578 1 94.06 111 THR B CA 1
ATOM 2855 C C . THR B 1 111 ? 0.296 12.625 10.086 1 94.06 111 THR B C 1
ATOM 2857 O O . THR B 1 111 ? -0.92 12.43 10.031 1 94.06 111 THR B O 1
ATOM 2860 N N . HIS B 1 112 ? 1.151 11.734 10.562 1 91.06 112 HIS B N 1
ATOM 2861 C CA . HIS B 1 112 ? 0.655 10.492 11.133 1 91.06 112 HIS B CA 1
ATOM 2862 C C . HIS B 1 112 ? -0.271 10.758 12.32 1 91.06 112 HIS B C 1
ATOM 2864 O O . HIS B 1 112 ? -1.282 10.078 12.492 1 91.06 112 HIS B O 1
ATOM 2870 N N . ARG B 1 113 ? 0.013 11.75 13.031 1 86.56 113 ARG B N 1
ATOM 2871 C CA . ARG B 1 113 ? -0.778 12.102 14.211 1 86.56 113 ARG B CA 1
ATOM 2872 C C . ARG B 1 113 ? -2.092 12.758 13.812 1 86.56 113 ARG B C 1
ATOM 2874 O O . ARG B 1 113 ? -3.012 12.867 14.625 1 86.56 113 ARG B O 1
ATOM 2881 N N . VAL B 1 114 ? -2.189 13.18 12.586 1 90.31 114 VAL B N 1
ATOM 2882 C CA . VAL B 1 114 ? -3.426 13.773 12.078 1 90.31 114 VAL B CA 1
ATOM 2883 C C . VAL B 1 114 ? -4.461 12.68 11.836 1 90.31 114 VAL B C 1
ATOM 2885 O O . VAL B 1 114 ? -5.668 12.922 11.938 1 90.31 114 VAL B O 1
ATOM 2888 N N . LEU B 1 115 ? -4.039 11.43 11.547 1 89.06 115 LEU B N 1
ATOM 2889 C CA . LEU B 1 115 ? -4.898 10.352 11.086 1 89.06 115 LEU B CA 1
ATOM 2890 C C . LEU B 1 115 ? -5.996 10.055 12.109 1 89.06 115 LEU B C 1
ATOM 2892 O O . LEU B 1 115 ? -7.184 10.109 11.781 1 89.06 115 LEU B O 1
ATOM 2896 N N . PRO B 1 116 ? -5.637 9.844 13.375 1 80.69 116 PRO B N 1
ATOM 2897 C CA . PRO B 1 116 ? -6.707 9.555 14.336 1 80.69 116 PRO B CA 1
ATOM 2898 C C . PRO B 1 116 ? -7.668 10.727 14.516 1 80.69 116 PRO B C 1
ATOM 2900 O O . PRO B 1 116 ? -8.852 10.523 14.797 1 80.69 116 PRO B O 1
ATOM 2903 N N . LEU B 1 117 ? -7.176 11.961 14.352 1 82.94 117 LEU B N 1
ATOM 2904 C CA . LEU B 1 117 ? -7.988 13.164 14.539 1 82.94 117 LEU B CA 1
ATOM 2905 C C . LEU B 1 117 ? -9.047 13.281 13.453 1 82.94 117 LEU B C 1
ATOM 2907 O O . LEU B 1 117 ? -10.102 13.883 13.664 1 82.94 117 LEU B O 1
ATOM 2911 N N . LEU B 1 118 ? -8.812 12.641 12.305 1 88.75 118 LEU B N 1
ATOM 2912 C CA . LEU B 1 118 ? -9.734 12.711 11.18 1 88.75 118 LEU B CA 1
ATOM 2913 C C . LEU B 1 118 ? -11.039 11.984 11.5 1 88.75 118 LEU B C 1
ATOM 2915 O O . LEU B 1 118 ? -12.039 12.156 10.805 1 88.75 118 LEU B O 1
ATOM 2919 N N . ALA B 1 119 ? -11.008 11.195 12.539 1 79.25 119 ALA B N 1
ATOM 2920 C CA . ALA B 1 119 ? -12.211 10.469 12.938 1 79.25 119 ALA B CA 1
ATOM 2921 C C . ALA B 1 119 ? -13.328 11.43 13.336 1 79.25 119 ALA B C 1
ATOM 2923 O O . ALA B 1 119 ? -14.508 11.055 13.344 1 79.25 119 ALA B O 1
ATOM 2924 N N . SER B 1 120 ? -12.914 12.656 13.719 1 79.69 120 SER B N 1
ATOM 2925 C CA . SER B 1 120 ? -13.898 13.648 14.133 1 79.69 120 SER B CA 1
ATOM 2926 C C . SER B 1 120 ? -14.57 14.297 12.93 1 79.69 120 SER B C 1
ATOM 2928 O O . SER B 1 120 ? -15.547 15.039 13.078 1 79.69 120 SER B O 1
ATOM 2930 N N . ARG B 1 121 ? -14.109 14 11.719 1 84.12 121 ARG B N 1
ATOM 2931 C CA . ARG B 1 121 ? -14.688 14.531 10.492 1 84.12 121 ARG B CA 1
ATOM 2932 C C . ARG B 1 121 ? -15.57 13.492 9.812 1 84.12 121 ARG B C 1
ATOM 2934 O O . ARG B 1 121 ? -15.383 12.289 10.008 1 84.12 121 ARG B O 1
ATOM 2941 N N . GLN B 1 122 ? -16.484 14.008 9.031 1 86.94 122 GLN B N 1
ATOM 2942 C CA . GLN B 1 122 ? -17.406 13.141 8.312 1 86.94 122 GLN B CA 1
ATOM 2943 C C . GLN B 1 122 ? -17.156 13.188 6.809 1 86.94 122 GLN B C 1
ATOM 2945 O O . GLN B 1 122 ? -16.75 14.219 6.277 1 86.94 122 GLN B O 1
ATOM 2950 N N . GLY B 1 123 ? -17.328 12.062 6.148 1 91.06 123 GLY B N 1
ATOM 2951 C CA . GLY B 1 123 ? -17.328 12.016 4.695 1 91.06 123 GLY B CA 1
ATOM 2952 C C . GLY B 1 123 ? -15.953 12.219 4.09 1 91.06 123 GLY B C 1
ATOM 2953 O O . GLY B 1 123 ? -15.828 12.688 2.955 1 91.06 123 GLY B O 1
ATOM 2954 N N . ILE B 1 124 ? -14.922 11.906 4.824 1 94.75 124 ILE B N 1
ATOM 2955 C CA . ILE B 1 124 ? -13.562 12.125 4.352 1 94.75 124 ILE B CA 1
ATOM 2956 C C . ILE B 1 124 ? -13.188 11.055 3.334 1 94.75 124 ILE B C 1
ATOM 2958 O O . ILE B 1 124 ? -13.508 9.875 3.52 1 94.75 124 ILE B O 1
ATOM 2962 N N . ALA B 1 125 ? -12.594 11.492 2.262 1 96.94 125 ALA B N 1
ATOM 2963 C CA . ALA B 1 125 ? -11.875 10.602 1.357 1 96.94 125 ALA B CA 1
ATOM 2964 C C . ALA B 1 125 ? -10.367 10.812 1.475 1 96.94 125 ALA B C 1
ATOM 2966 O O . ALA B 1 125 ? -9.859 11.891 1.177 1 96.94 125 ALA B O 1
ATOM 2967 N N . LEU B 1 126 ? -9.711 9.789 1.858 1 97.5 126 LEU B N 1
ATOM 2968 C CA . LEU B 1 126 ? -8.305 9.906 2.225 1 97.5 126 LEU B CA 1
ATOM 2969 C C . LEU B 1 126 ? -7.41 9.289 1.157 1 97.5 126 LEU B C 1
ATOM 2971 O O . LEU B 1 126 ? -7.656 8.172 0.708 1 97.5 126 LEU B O 1
ATOM 2975 N N . THR B 1 127 ? -6.465 10.023 0.681 1 98.5 127 THR B N 1
ATOM 2976 C CA . THR B 1 127 ? -5.422 9.531 -0.212 1 98.5 127 THR B CA 1
ATOM 2977 C C . THR B 1 127 ? -4.078 9.469 0.51 1 98.5 127 THR B C 1
ATOM 2979 O O . THR B 1 127 ? -3.629 10.453 1.087 1 98.5 127 THR B O 1
ATOM 2982 N N . LEU B 1 128 ? -3.463 8.273 0.5 1 97.94 128 LEU B N 1
ATOM 2983 C CA . LEU B 1 128 ? -2.199 8.039 1.19 1 97.94 128 LEU B CA 1
ATOM 2984 C C . LEU B 1 128 ? -1.183 7.391 0.258 1 97.94 128 LEU B C 1
ATOM 2986 O O . LEU B 1 128 ? -1.558 6.68 -0.677 1 97.94 128 LEU B O 1
ATOM 2990 N N . HIS B 1 129 ? 0.103 7.742 0.563 1 97.69 129 HIS B N 1
ATOM 2991 C CA . HIS B 1 129 ? 1.166 7.066 -0.172 1 97.69 129 HIS B CA 1
ATOM 2992 C C . HIS B 1 129 ? 2.078 6.289 0.771 1 97.69 129 HIS B C 1
ATOM 2994 O O . HIS B 1 129 ? 2.967 5.562 0.321 1 97.69 129 HIS B O 1
ATOM 3000 N N . ASP B 1 130 ? 1.932 6.449 2.051 1 96.06 130 ASP B N 1
ATOM 3001 C CA . ASP B 1 130 ? 2.723 5.777 3.076 1 96.06 130 ASP B CA 1
ATOM 3002 C C . ASP B 1 130 ? 1.975 4.578 3.65 1 96.06 130 ASP B C 1
ATOM 3004 O O . ASP B 1 130 ? 0.955 4.738 4.324 1 96.06 130 ASP B O 1
ATOM 3008 N N . LEU B 1 131 ? 2.518 3.398 3.398 1 92.81 131 LEU B N 1
ATOM 3009 C CA . LEU B 1 131 ? 1.822 2.164 3.752 1 92.81 131 LEU B CA 1
ATOM 3010 C C . LEU B 1 131 ? 1.664 2.043 5.266 1 92.81 131 LEU B C 1
ATOM 3012 O O . LEU B 1 131 ? 0.712 1.424 5.746 1 92.81 131 LEU B O 1
ATOM 3016 N N . ALA B 1 132 ? 2.531 2.631 6.035 1 87.44 132 ALA B N 1
ATOM 3017 C CA . ALA B 1 132 ? 2.379 2.646 7.488 1 87.44 132 ALA B CA 1
ATOM 3018 C C . ALA B 1 132 ? 1.181 3.494 7.902 1 87.44 132 ALA B C 1
ATOM 3020 O O . ALA B 1 132 ? 0.47 3.154 8.852 1 87.44 132 ALA B O 1
ATOM 3021 N N . MET B 1 133 ? 0.992 4.52 7.203 1 92.62 133 MET B N 1
ATOM 3022 C CA . MET B 1 133 ? -0.146 5.387 7.492 1 92.62 133 MET B CA 1
ATOM 3023 C C . MET B 1 133 ? -1.454 4.73 7.07 1 92.62 133 MET B C 1
ATOM 3025 O O . MET B 1 133 ? -2.494 4.941 7.695 1 92.62 133 MET B O 1
ATOM 3029 N N . VAL B 1 134 ? -1.396 3.922 5.98 1 93.19 134 VAL B N 1
ATOM 3030 C CA . VAL B 1 134 ? -2.574 3.18 5.547 1 93.19 134 VAL B CA 1
ATOM 3031 C C . VAL B 1 134 ? -3.029 2.236 6.66 1 93.19 134 VAL B C 1
ATOM 3033 O O . VAL B 1 134 ? -4.219 2.162 6.973 1 93.19 134 VAL B O 1
ATOM 3036 N N . ALA B 1 135 ? -2.096 1.577 7.254 1 82.31 135 ALA B N 1
ATOM 3037 C CA . ALA B 1 135 ? -2.404 0.651 8.336 1 82.31 135 ALA B CA 1
ATOM 3038 C C . ALA B 1 135 ? -3.072 1.376 9.508 1 82.31 135 ALA B C 1
ATOM 3040 O O . ALA B 1 135 ? -4.078 0.906 10.039 1 82.31 135 ALA B O 1
ATOM 3041 N N . THR B 1 136 ? -2.549 2.521 9.82 1 81.44 136 THR B N 1
ATOM 3042 C CA . THR B 1 136 ? -3.102 3.33 10.898 1 81.44 136 THR B CA 1
ATOM 3043 C C . THR B 1 136 ? -4.492 3.838 10.539 1 81.44 136 THR B C 1
ATOM 3045 O O . THR B 1 136 ? -5.414 3.768 11.359 1 81.44 136 THR B O 1
ATOM 3048 N N . ALA B 1 137 ? -4.633 4.316 9.328 1 88.19 137 ALA B N 1
ATOM 3049 C CA . ALA B 1 137 ? -5.914 4.855 8.883 1 88.19 137 ALA B CA 1
ATOM 3050 C C . ALA B 1 137 ? -7.012 3.799 8.969 1 88.19 137 ALA B C 1
ATOM 3052 O O . ALA B 1 137 ? -8.117 4.086 9.43 1 88.19 137 ALA B O 1
ATOM 3053 N N . ARG B 1 138 ? -6.684 2.576 8.523 1 80.12 138 ARG B N 1
ATOM 3054 C CA . ARG B 1 138 ? -7.664 1.495 8.508 1 80.12 138 ARG B CA 1
ATOM 3055 C C . ARG B 1 138 ? -8.117 1.148 9.922 1 80.12 138 ARG B C 1
ATOM 3057 O O . ARG B 1 138 ? -9.234 0.676 10.125 1 80.12 138 ARG B O 1
ATOM 3064 N N . GLN B 1 139 ? -7.277 1.44 10.781 1 70.31 139 GLN B N 1
ATOM 3065 C CA . GLN B 1 139 ? -7.566 1.126 12.172 1 70.31 139 GLN B CA 1
ATOM 3066 C C . GLN B 1 139 ? -8.5 2.16 12.789 1 70.31 139 GLN B C 1
ATOM 3068 O O . GLN B 1 139 ? -9.344 1.824 13.625 1 70.31 139 GLN B O 1
ATOM 3073 N N . PHE B 1 140 ? -8.422 3.418 12.289 1 68.81 140 PHE B N 1
ATOM 3074 C CA . PHE B 1 140 ? -9.07 4.492 13.031 1 68.81 140 PHE B CA 1
ATOM 3075 C C . PHE B 1 140 ? -10.219 5.086 12.227 1 68.81 140 PHE B C 1
ATOM 3077 O O . PHE B 1 140 ? -11.078 5.777 12.781 1 68.81 140 PHE B O 1
ATOM 3084 N N . LEU B 1 141 ? -10.18 4.809 10.984 1 77.62 141 LEU B N 1
ATOM 3085 C CA . LEU B 1 141 ? -11.094 5.578 10.148 1 77.62 141 LEU B CA 1
ATOM 3086 C C . LEU B 1 141 ? -12.023 4.652 9.375 1 77.62 141 LEU B C 1
ATOM 3088 O O . LEU B 1 141 ? -11.625 3.564 8.953 1 77.62 141 LEU B O 1
ATOM 3092 N N . ASP B 1 142 ? -13.211 5.039 9.336 1 77.75 142 ASP B N 1
ATOM 3093 C CA . ASP B 1 142 ? -14.188 4.418 8.445 1 77.75 142 ASP B CA 1
ATOM 3094 C C . ASP B 1 142 ? -14.461 5.297 7.227 1 77.75 142 ASP B C 1
ATOM 3096 O O . ASP B 1 142 ? -15.523 5.906 7.117 1 77.75 142 ASP B O 1
ATOM 3100 N N . CYS B 1 143 ? -13.531 5.441 6.41 1 83.94 143 CYS B N 1
ATOM 3101 C CA . CYS B 1 143 ? -13.648 6.285 5.227 1 83.94 143 CYS B CA 1
ATOM 3102 C C . CYS B 1 143 ? -13.008 5.621 4.016 1 83.94 143 CYS B C 1
ATOM 3104 O O . CYS B 1 143 ? -12.375 4.574 4.141 1 83.94 143 CYS B O 1
ATOM 3106 N N . ALA B 1 144 ? -13.297 6.199 2.912 1 90.25 144 ALA B N 1
ATOM 3107 C CA . ALA B 1 144 ? -12.648 5.742 1.688 1 90.25 144 ALA B CA 1
ATOM 3108 C C . ALA B 1 144 ? -11.148 6.035 1.725 1 90.25 144 ALA B C 1
ATOM 3110 O O . ALA B 1 144 ? -10.734 7.16 2.012 1 90.25 144 ALA B O 1
ATOM 3111 N N . ILE B 1 145 ? -10.367 4.961 1.57 1 95.69 145 ILE B N 1
ATOM 3112 C CA . ILE B 1 145 ? -8.914 5.121 1.553 1 95.69 145 ILE B CA 1
ATOM 3113 C C . ILE B 1 145 ? -8.375 4.773 0.167 1 95.69 145 ILE B C 1
ATOM 3115 O O . ILE B 1 145 ? -8.602 3.67 -0.335 1 95.69 145 ILE B O 1
ATOM 3119 N N . HIS B 1 146 ? -7.766 5.766 -0.421 1 97.69 146 HIS B N 1
ATOM 3120 C CA . HIS B 1 146 ? -7.074 5.613 -1.696 1 97.69 146 HIS B CA 1
ATOM 3121 C C . HIS B 1 146 ? -5.562 5.594 -1.503 1 97.69 146 HIS B C 1
ATOM 3123 O O . HIS B 1 146 ? -5.012 6.441 -0.797 1 97.69 146 HIS B O 1
ATOM 3129 N N . VAL B 1 147 ? -4.922 4.586 -2.113 1 98.12 147 VAL B N 1
ATOM 3130 C CA . VAL B 1 147 ? -3.465 4.504 -2.094 1 98.12 147 VAL B CA 1
ATOM 3131 C C . VAL B 1 147 ? -2.908 4.879 -3.467 1 98.12 147 VAL B C 1
ATOM 3133 O O . VAL B 1 147 ? -3.383 4.383 -4.492 1 98.12 147 VAL B O 1
ATOM 3136 N N . THR B 1 148 ? -1.912 5.707 -3.486 1 98.19 148 THR B N 1
ATOM 3137 C CA . THR B 1 148 ? -1.433 6.297 -4.73 1 98.19 148 THR B CA 1
ATOM 3138 C C . THR B 1 148 ? -0.817 5.23 -5.633 1 98.19 148 THR B C 1
ATOM 3140 O O . THR B 1 148 ? -0.827 5.367 -6.859 1 98.19 148 THR B O 1
ATOM 3143 N N . GLY B 1 149 ? -0.312 4.207 -5.129 1 97.88 149 GLY B N 1
ATOM 3144 C CA . GLY B 1 149 ? 0.58 3.326 -5.867 1 97.88 149 GLY B CA 1
ATOM 3145 C C . GLY B 1 149 ? 1.994 3.865 -5.973 1 97.88 149 GLY B C 1
ATOM 3146 O O . GLY B 1 149 ? 2.363 4.801 -5.262 1 97.88 149 GLY B O 1
ATOM 3147 N N . GLY B 1 150 ? 2.74 3.156 -6.895 1 97.56 150 GLY B N 1
ATOM 3148 C CA . GLY B 1 150 ? 4.121 3.572 -7.078 1 97.56 150 GLY B CA 1
ATOM 3149 C C . GLY B 1 150 ? 5.125 2.537 -6.602 1 97.56 150 GLY B C 1
ATOM 3150 O O . GLY B 1 150 ? 4.812 1.346 -6.543 1 97.56 150 GLY B O 1
ATOM 3151 N N . THR B 1 151 ? 6.332 3.064 -6.387 1 96 151 THR B N 1
ATOM 3152 C CA . THR B 1 151 ? 7.434 2.164 -6.066 1 96 151 THR B CA 1
ATOM 3153 C C . THR B 1 151 ? 7.898 2.369 -4.629 1 96 151 THR B C 1
ATOM 3155 O O . THR B 1 151 ? 7.926 3.498 -4.133 1 96 151 THR B O 1
ATOM 3158 N N . LEU B 1 152 ? 8.219 1.206 -4.008 1 92.44 152 LEU B N 1
ATOM 3159 C CA . LEU B 1 152 ? 8.852 1.271 -2.695 1 92.44 152 LEU B CA 1
ATOM 3160 C C . LEU B 1 152 ? 10.367 1.412 -2.83 1 92.44 152 LEU B C 1
ATOM 3162 O O . LEU B 1 152 ? 11 0.68 -3.598 1 92.44 152 LEU B O 1
ATOM 3166 N N . ALA B 1 153 ? 10.852 2.438 -2.178 1 78.88 153 ALA B N 1
ATOM 3167 C CA . ALA B 1 153 ? 12.297 2.646 -2.203 1 78.88 153 ALA B CA 1
ATOM 3168 C C . ALA B 1 153 ? 12.938 2.178 -0.901 1 78.88 153 ALA B C 1
ATOM 3170 O O . ALA B 1 153 ? 12.703 2.76 0.16 1 78.88 153 ALA B O 1
ATOM 3171 N N . GLY B 1 154 ? 13.758 1.137 -1.065 1 75.5 154 GLY B N 1
ATOM 3172 C CA . GLY B 1 154 ? 14.43 0.649 0.127 1 75.5 154 GLY B CA 1
ATOM 3173 C C . GLY B 1 154 ? 13.469 0.221 1.223 1 75.5 154 GLY B C 1
ATOM 3174 O O . GLY B 1 154 ? 12.508 -0.51 0.965 1 75.5 154 GLY B O 1
ATOM 3175 N N . ASP B 1 155 ? 13.734 0.667 2.396 1 70 155 ASP B N 1
ATOM 3176 C CA . ASP B 1 155 ? 12.938 0.27 3.555 1 70 155 ASP B CA 1
ATOM 3177 C C . ASP B 1 155 ? 11.891 1.327 3.887 1 70 155 ASP B C 1
ATOM 3179 O O . ASP B 1 155 ? 11.164 1.199 4.875 1 70 155 ASP B O 1
ATOM 3183 N N . GLU B 1 156 ? 11.82 2.258 2.982 1 80.25 156 GLU B N 1
ATOM 3184 C CA . GLU B 1 156 ? 10.844 3.316 3.225 1 80.25 156 GLU B CA 1
ATOM 3185 C C . GLU B 1 156 ? 9.43 2.85 2.889 1 80.25 156 GLU B C 1
ATOM 3187 O O . GLU B 1 156 ? 9.203 2.244 1.839 1 80.25 156 GLU B O 1
ATOM 3192 N N . PRO B 1 157 ? 8.5 3.156 3.77 1 85.31 157 PRO B N 1
ATOM 3193 C CA . PRO B 1 157 ? 7.129 2.705 3.521 1 85.31 157 PRO B CA 1
ATOM 3194 C C . PRO B 1 157 ? 6.387 3.59 2.521 1 85.31 157 PRO B C 1
ATOM 3196 O O . PRO B 1 157 ? 5.25 3.289 2.15 1 85.31 157 PRO B O 1
ATOM 3199 N N . GLY B 1 158 ? 7.012 4.594 2.08 1 93.75 158 GLY B N 1
ATOM 3200 C CA . GLY B 1 158 ? 6.367 5.535 1.181 1 93.75 158 GLY B CA 1
ATOM 3201 C C . GLY B 1 158 ? 6.48 5.141 -0.28 1 93.75 158 GLY B C 1
ATOM 3202 O O . GLY B 1 158 ? 7.57 4.809 -0.755 1 93.75 158 GLY B O 1
ATOM 3203 N N . LEU B 1 159 ? 5.363 5.129 -0.91 1 97.19 159 LEU B N 1
ATOM 3204 C CA . LEU B 1 159 ? 5.309 4.922 -2.354 1 97.19 159 LEU B CA 1
ATOM 3205 C C . LEU B 1 159 ? 5.641 6.215 -3.098 1 97.19 159 LEU B C 1
ATOM 3207 O O . LEU B 1 159 ? 5.086 7.27 -2.789 1 97.19 159 LEU B O 1
ATOM 3211 N N . ILE B 1 160 ? 6.531 6.086 -4.074 1 97.19 160 ILE B N 1
ATOM 3212 C CA . ILE B 1 160 ? 6.996 7.277 -4.777 1 97.19 160 ILE B CA 1
ATOM 3213 C C . ILE B 1 160 ? 7.141 6.977 -6.266 1 97.19 160 ILE B C 1
ATOM 3215 O O . ILE B 1 160 ? 6.812 5.879 -6.719 1 97.19 160 ILE B O 1
ATOM 3219 N N . GLY B 1 161 ? 7.508 8.031 -7.039 1 96.25 161 GLY B N 1
ATOM 3220 C CA . GLY B 1 161 ? 7.754 7.879 -8.461 1 96.25 161 GLY B CA 1
ATOM 3221 C C . GLY B 1 161 ? 6.562 8.258 -9.32 1 96.25 161 GLY B C 1
ATOM 3222 O O . GLY B 1 161 ? 5.539 8.711 -8.797 1 96.25 161 GLY B O 1
ATOM 3223 N N . PRO B 1 162 ? 6.727 8.07 -10.609 1 95.56 162 PRO B N 1
ATOM 3224 C CA . PRO B 1 162 ? 5.68 8.492 -11.547 1 95.56 162 PRO B CA 1
ATOM 3225 C C . PRO B 1 162 ? 4.34 7.816 -11.273 1 95.56 162 PRO B C 1
ATOM 3227 O O . PRO B 1 162 ? 3.285 8.438 -11.445 1 95.56 162 PRO B O 1
ATOM 3230 N N . GLY B 1 163 ? 4.398 6.57 -10.883 1 95.94 163 GLY B N 1
ATOM 3231 C CA . GLY B 1 163 ? 3.164 5.875 -10.547 1 95.94 163 GLY B CA 1
ATOM 3232 C C . GLY B 1 163 ? 2.422 6.508 -9.383 1 95.94 163 GLY B C 1
ATOM 3233 O O . GLY B 1 163 ? 1.194 6.629 -9.414 1 95.94 163 GLY B O 1
ATOM 3234 N N . ALA B 1 164 ? 3.133 6.906 -8.383 1 97.75 164 ALA B N 1
ATOM 3235 C CA . ALA B 1 164 ? 2.527 7.57 -7.23 1 97.75 164 ALA B CA 1
ATOM 3236 C C . ALA B 1 164 ? 1.926 8.914 -7.625 1 97.75 164 ALA B C 1
ATOM 3238 O O . ALA B 1 164 ? 0.831 9.266 -7.18 1 97.75 164 ALA B O 1
ATOM 3239 N N . GLU B 1 165 ? 2.666 9.625 -8.461 1 97.44 165 GLU B N 1
ATOM 3240 C CA . GLU B 1 165 ? 2.17 10.914 -8.93 1 97.44 165 GLU B CA 1
ATOM 3241 C C . GLU B 1 165 ? 0.889 10.75 -9.742 1 97.44 165 GLU B C 1
ATOM 3243 O O . GLU B 1 165 ? -0.061 11.523 -9.578 1 97.44 165 GLU B O 1
ATOM 3248 N N . ALA B 1 166 ? 0.878 9.742 -10.578 1 96.75 166 ALA B N 1
ATOM 3249 C CA . ALA B 1 166 ? -0.312 9.469 -11.383 1 96.75 166 ALA B CA 1
ATOM 3250 C C . ALA B 1 166 ? -1.495 9.086 -10.5 1 96.75 166 ALA B C 1
ATOM 3252 O O . ALA B 1 166 ? -2.615 9.555 -10.711 1 96.75 166 ALA B O 1
ATOM 3253 N N . GLY B 1 167 ? -1.268 8.234 -9.523 1 97.19 167 GLY B N 1
ATOM 3254 C CA . GLY B 1 167 ? -2.311 7.844 -8.586 1 97.19 167 GLY B CA 1
ATOM 3255 C C . GLY B 1 167 ? -2.881 9.016 -7.809 1 97.19 167 GLY B C 1
ATOM 3256 O O . GLY B 1 167 ? -4.086 9.07 -7.547 1 97.19 167 GLY B O 1
ATOM 3257 N N . LEU B 1 168 ? -2.041 9.906 -7.465 1 97.88 168 LEU B N 1
ATOM 3258 C CA . LEU B 1 168 ? -2.439 11.125 -6.762 1 97.88 168 LEU B CA 1
ATOM 3259 C C . LEU B 1 168 ? -3.348 11.984 -7.633 1 97.88 168 LEU B C 1
ATOM 3261 O O . LEU B 1 168 ? -4.371 12.484 -7.164 1 97.88 168 LEU B O 1
ATOM 3265 N N . ARG B 1 169 ? -3.021 12.102 -8.898 1 97 169 ARG B N 1
ATOM 3266 C CA . ARG B 1 169 ? -3.719 12.992 -9.812 1 97 169 ARG B CA 1
ATOM 3267 C C . ARG B 1 169 ? -5.027 12.375 -10.297 1 97 169 ARG B C 1
ATOM 3269 O O . ARG B 1 169 ? -5.859 13.055 -10.898 1 97 169 ARG B O 1
ATOM 3276 N N . ALA B 1 170 ? -5.18 11.102 -10.008 1 94.69 170 ALA B N 1
ATOM 3277 C CA . ALA B 1 170 ? -6.34 10.375 -10.516 1 94.69 170 ALA B CA 1
ATOM 3278 C C . ALA B 1 170 ? -7.613 10.797 -9.789 1 94.69 170 ALA B C 1
ATOM 3280 O O . ALA B 1 170 ? -8.719 10.453 -10.211 1 94.69 170 ALA B O 1
ATOM 3281 N N . ARG B 1 171 ? -7.465 11.586 -8.734 1 94 171 ARG B N 1
ATOM 3282 C CA . ARG B 1 171 ? -8.625 12.031 -7.969 1 94 171 ARG B CA 1
ATOM 3283 C C . ARG B 1 171 ? -8.484 13.492 -7.566 1 94 171 ARG B C 1
ATOM 3285 O O . ARG B 1 171 ? -7.375 13.969 -7.312 1 94 171 ARG B O 1
ATOM 3292 N N . PRO B 1 172 ? -9.609 14.102 -7.531 1 96.44 172 PRO B N 1
ATOM 3293 C CA . PRO B 1 172 ? -9.523 15.469 -7.02 1 96.44 172 PRO B CA 1
ATOM 3294 C C . PRO B 1 172 ? -9.086 15.523 -5.555 1 96.44 172 PRO B C 1
ATOM 3296 O O . PRO B 1 172 ? -9.414 14.625 -4.773 1 96.44 172 PRO B O 1
ATOM 3299 N N . LEU B 1 173 ? -8.367 16.562 -5.266 1 98.38 173 LEU B N 1
ATOM 3300 C CA . LEU B 1 173 ? -7.914 16.797 -3.898 1 98.38 173 LEU B CA 1
ATOM 3301 C C . LEU B 1 173 ? -8.344 18.188 -3.41 1 98.38 173 LEU B C 1
ATOM 3303 O O . LEU B 1 173 ? -7.977 19.203 -4.004 1 98.38 173 LEU B O 1
ATOM 3307 N N . ASP B 1 174 ? -9.156 18.172 -2.32 1 98.5 174 ASP B N 1
ATOM 3308 C CA . ASP B 1 174 ? -9.539 19.438 -1.723 1 98.5 174 ASP B CA 1
ATOM 3309 C C . ASP B 1 174 ? -8.375 20.047 -0.948 1 98.5 174 ASP B C 1
ATOM 3311 O O . ASP B 1 174 ? -8.18 21.266 -0.977 1 98.5 174 ASP B O 1
ATOM 3315 N N . ILE B 1 175 ? -7.609 19.156 -0.277 1 98.38 175 ILE B N 1
ATOM 3316 C CA . ILE B 1 175 ? -6.535 19.688 0.555 1 98.38 175 ILE B CA 1
ATOM 3317 C C . ILE B 1 175 ? -5.406 18.672 0.653 1 98.38 175 ILE B C 1
ATOM 3319 O O . ILE B 1 175 ? -5.652 17.469 0.72 1 98.38 175 ILE B O 1
ATOM 3323 N N . CYS B 1 176 ? -4.191 19.172 0.628 1 98.62 176 CYS B N 1
ATOM 3324 C CA . CYS B 1 176 ? -3.037 18.328 0.93 1 98.62 176 CYS B CA 1
ATOM 3325 C C . CYS B 1 176 ? -2.266 18.875 2.127 1 98.62 176 CYS B C 1
ATOM 3327 O O . CYS B 1 176 ? -2.146 20.078 2.293 1 98.62 176 CYS B O 1
ATOM 3329 N N . LEU B 1 177 ? -1.874 17.938 3.041 1 98.38 177 LEU B N 1
ATOM 3330 C CA . LEU B 1 177 ? -1.006 18.234 4.176 1 98.38 177 LEU B CA 1
ATOM 3331 C C . LEU B 1 177 ? 0.319 17.484 4.055 1 98.38 177 LEU B C 1
ATOM 3333 O O . LEU B 1 177 ? 0.336 16.281 3.76 1 98.38 177 LEU B O 1
ATOM 3337 N N . PHE B 1 178 ? 1.394 18.172 4.207 1 97.31 178 PHE B N 1
ATOM 3338 C CA . PHE B 1 178 ? 2.699 17.531 4.133 1 97.31 178 PHE B CA 1
ATOM 3339 C C . PHE B 1 178 ? 3.684 18.188 5.094 1 97.31 178 PHE B C 1
ATOM 3341 O O . PHE B 1 178 ? 3.525 19.359 5.449 1 97.31 178 PHE B O 1
ATOM 3348 N N . GLU B 1 179 ? 4.652 17.438 5.543 1 93.62 179 GLU B N 1
ATOM 3349 C CA . GLU B 1 179 ? 5.652 17.922 6.492 1 93.62 179 GLU B CA 1
ATOM 3350 C C . GLU B 1 179 ? 6.875 18.484 5.773 1 93.62 179 GLU B C 1
ATOM 3352 O O . GLU B 1 179 ? 7.332 17.906 4.777 1 93.62 179 GLU B O 1
ATOM 3357 N N . ILE B 1 180 ? 7.371 19.562 6.281 1 91.38 180 ILE B N 1
ATOM 3358 C CA . ILE B 1 180 ? 8.578 20.156 5.734 1 91.38 180 ILE B CA 1
ATOM 3359 C C . ILE B 1 180 ? 9.656 20.234 6.816 1 91.38 180 ILE B C 1
ATOM 3361 O O . ILE B 1 180 ? 9.352 20.172 8.008 1 91.38 180 ILE B O 1
ATOM 3365 N N . CYS B 1 181 ? 10.875 20.344 6.336 1 87 181 CYS B N 1
ATOM 3366 C CA . CYS B 1 181 ? 11.992 20.375 7.277 1 87 181 CYS B CA 1
ATOM 3367 C C . CYS B 1 181 ? 12.68 21.734 7.25 1 87 181 CYS B C 1
ATOM 3369 O O . CYS B 1 181 ? 13.555 22.016 8.07 1 87 181 CYS B O 1
ATOM 3371 N N . GLY B 1 182 ? 12.273 22.516 6.285 1 84.81 182 GLY B N 1
ATOM 3372 C CA . GLY B 1 182 ? 12.914 23.828 6.207 1 84.81 182 GLY B CA 1
ATOM 3373 C C . GLY B 1 182 ? 12.453 24.641 5.016 1 84.81 182 GLY B C 1
ATOM 3374 O O . GLY B 1 182 ? 11.586 24.203 4.25 1 84.81 182 GLY B O 1
ATOM 3375 N N . ILE B 1 183 ? 12.969 25.859 4.988 1 84.88 183 ILE B N 1
ATOM 3376 C CA . ILE B 1 183 ? 12.781 26.781 3.875 1 84.88 183 ILE B CA 1
ATOM 3377 C C . ILE B 1 183 ? 14.141 27.281 3.379 1 84.88 183 ILE B C 1
ATOM 3379 O O . ILE B 1 183 ? 14.992 27.672 4.176 1 84.88 183 ILE B O 1
ATOM 3383 N N . ASP B 1 184 ? 14.344 27.156 2.057 1 86 184 ASP B N 1
ATOM 3384 C CA . ASP B 1 184 ? 15.664 27.547 1.57 1 86 184 ASP B CA 1
ATOM 3385 C C . ASP B 1 184 ? 15.703 29.031 1.219 1 86 184 ASP B C 1
ATOM 3387 O O . ASP B 1 184 ? 14.727 29.75 1.434 1 86 184 ASP B O 1
ATOM 3391 N N . ASP B 1 185 ? 16.906 29.438 0.703 1 82.44 185 ASP B N 1
ATOM 3392 C CA . ASP B 1 185 ? 17.156 30.859 0.451 1 82.44 185 ASP B CA 1
ATOM 3393 C C . ASP B 1 185 ? 16.328 31.359 -0.723 1 82.44 185 ASP B C 1
ATOM 3395 O O . ASP B 1 185 ? 16.219 32.562 -0.936 1 82.44 185 ASP B O 1
ATOM 3399 N N . ARG B 1 186 ? 15.75 30.469 -1.434 1 86.12 186 ARG B N 1
ATOM 3400 C CA . ARG B 1 186 ? 14.898 30.844 -2.561 1 86.12 186 ARG B CA 1
ATOM 3401 C C . ARG B 1 186 ? 13.43 30.75 -2.188 1 86.12 186 ARG B C 1
ATOM 3403 O O . ARG B 1 186 ? 12.562 30.734 -3.062 1 86.12 186 ARG B O 1
ATOM 3410 N N . ASN B 1 187 ? 13.133 30.609 -0.857 1 83.06 187 ASN B N 1
ATOM 3411 C CA . ASN B 1 187 ? 11.781 30.578 -0.303 1 83.06 187 ASN B CA 1
ATOM 3412 C C . ASN B 1 187 ? 11.039 29.312 -0.699 1 83.06 187 ASN B C 1
ATOM 3414 O O . ASN B 1 187 ? 9.82 29.328 -0.885 1 83.06 187 ASN B O 1
ATOM 3418 N N . ARG B 1 188 ? 11.781 28.312 -0.863 1 91.25 188 ARG B N 1
ATOM 3419 C CA . ARG B 1 188 ? 11.133 27.047 -1.17 1 91.25 188 ARG B CA 1
ATOM 3420 C C . ARG B 1 188 ? 11.039 26.156 0.073 1 91.25 188 ARG B C 1
ATOM 3422 O O . ARG B 1 188 ? 11.977 26.094 0.87 1 91.25 188 ARG B O 1
ATOM 3429 N N . LEU B 1 189 ? 9.898 25.531 0.229 1 92.31 189 LEU B N 1
ATOM 3430 C CA . LEU B 1 189 ? 9.727 24.562 1.299 1 92.31 189 LEU B CA 1
ATOM 3431 C C . LEU B 1 189 ? 10.484 23.281 0.993 1 92.31 189 LEU B C 1
ATOM 3433 O O . LEU B 1 189 ? 10.445 22.781 -0.135 1 92.31 189 LEU B O 1
ATOM 3437 N N . LEU B 1 190 ? 11.18 22.75 2.016 1 92.44 190 LEU B N 1
ATOM 3438 C CA . LEU B 1 190 ? 12.031 21.594 1.829 1 92.44 190 LEU B CA 1
ATOM 3439 C C . LEU B 1 190 ? 11.5 20.391 2.617 1 92.44 190 LEU B C 1
ATOM 3441 O O . LEU B 1 190 ? 11 20.547 3.732 1 92.44 190 LEU B O 1
ATOM 3445 N N . CYS B 1 191 ? 11.578 19.219 1.999 1 92.69 191 CYS B N 1
ATOM 3446 C CA . CYS B 1 191 ? 11.344 18 2.771 1 92.69 191 CYS B CA 1
ATOM 3447 C C . CYS B 1 191 ? 12.555 17.078 2.703 1 92.69 191 CYS B C 1
ATOM 3449 O O . CYS B 1 191 ? 13.438 17.266 1.866 1 92.69 191 CYS B O 1
ATOM 3451 N N . ARG B 1 192 ? 12.656 16.125 3.539 1 86.12 192 ARG B N 1
ATOM 3452 C CA . ARG B 1 192 ? 13.859 15.328 3.736 1 86.12 192 ARG B CA 1
ATOM 3453 C C . ARG B 1 192 ? 13.992 14.266 2.646 1 86.12 192 ARG B C 1
ATOM 3455 O O . ARG B 1 192 ? 15.109 13.945 2.221 1 86.12 192 ARG B O 1
ATOM 3462 N N . ASP B 1 193 ? 12.914 13.719 2.148 1 88.12 193 ASP B N 1
ATOM 3463 C CA . ASP B 1 193 ? 12.93 12.609 1.195 1 88.12 193 ASP B CA 1
ATOM 3464 C C . ASP B 1 193 ? 12.766 13.117 -0.236 1 88.12 193 ASP B C 1
ATOM 3466 O O . ASP B 1 193 ? 11.727 13.688 -0.579 1 88.12 193 ASP B O 1
ATOM 3470 N N . PRO B 1 194 ? 13.797 12.867 -1.132 1 88.25 194 PRO B N 1
ATOM 3471 C CA . PRO B 1 194 ? 13.695 13.383 -2.498 1 88.25 194 PRO B CA 1
ATOM 3472 C C . PRO B 1 194 ? 12.547 12.758 -3.285 1 88.25 194 PRO B C 1
ATOM 3474 O O . PRO B 1 194 ? 11.93 13.43 -4.117 1 88.25 194 PRO B O 1
ATOM 3477 N N . GLY B 1 195 ? 12.297 11.469 -3.057 1 88.12 195 GLY B N 1
ATOM 3478 C CA . GLY B 1 195 ? 11.164 10.852 -3.738 1 88.12 195 GLY B CA 1
ATOM 3479 C C . GLY B 1 195 ? 9.828 11.43 -3.324 1 88.12 195 GLY B C 1
ATOM 3480 O O . GLY B 1 195 ? 8.945 11.625 -4.16 1 88.12 195 GLY B O 1
ATOM 3481 N N . ALA B 1 196 ? 9.742 11.789 -2.113 1 94.62 196 ALA B N 1
ATOM 3482 C CA . ALA B 1 196 ? 8.508 12.383 -1.609 1 94.62 196 ALA B CA 1
ATOM 3483 C C . ALA B 1 196 ? 8.367 13.828 -2.082 1 94.62 196 ALA B C 1
ATOM 3485 O O . ALA B 1 196 ? 7.25 14.312 -2.297 1 94.62 196 ALA B O 1
ATOM 3486 N N . ALA B 1 197 ? 9.492 14.477 -2.248 1 96.44 197 ALA B N 1
ATOM 3487 C CA . ALA B 1 197 ? 9.453 15.883 -2.629 1 96.44 197 ALA B CA 1
ATOM 3488 C C . ALA B 1 197 ? 8.68 16.078 -3.934 1 96.44 197 ALA B C 1
ATOM 3490 O O . ALA B 1 197 ? 7.828 16.953 -4.031 1 96.44 197 ALA B O 1
ATOM 3491 N N . ARG B 1 198 ? 8.969 15.266 -4.891 1 96.38 198 ARG B N 1
ATOM 3492 C CA . ARG B 1 198 ? 8.273 15.359 -6.168 1 96.38 198 ARG B CA 1
ATOM 3493 C C . ARG B 1 198 ? 6.785 15.062 -6.012 1 96.38 198 ARG B C 1
ATOM 3495 O O . ARG B 1 198 ? 5.945 15.727 -6.625 1 96.38 198 ARG B O 1
ATOM 3502 N N . LEU B 1 199 ? 6.484 14.102 -5.254 1 98 199 LEU B N 1
ATOM 3503 C CA . LEU B 1 199 ? 5.094 13.742 -5 1 98 199 LEU B CA 1
ATOM 3504 C C . LEU B 1 199 ? 4.359 14.883 -4.301 1 98 199 LEU B C 1
ATOM 3506 O O . LEU B 1 199 ? 3.225 15.211 -4.66 1 98 199 LEU B O 1
ATOM 3510 N N . TYR B 1 200 ? 4.984 15.531 -3.32 1 98.44 200 TYR B N 1
ATOM 3511 C CA . TYR B 1 200 ? 4.359 16.641 -2.602 1 98.44 200 TYR B CA 1
ATOM 3512 C C . TYR B 1 200 ? 4.18 17.844 -3.512 1 98.44 200 TYR B C 1
ATOM 3514 O O . TYR B 1 200 ? 3.184 18.562 -3.412 1 98.44 200 TYR B O 1
ATOM 3522 N N . SER B 1 201 ? 5.16 18.031 -4.387 1 98.31 201 SER B N 1
ATOM 3523 C CA . SER B 1 201 ? 4.992 19.078 -5.379 1 98.31 201 SER B CA 1
ATOM 3524 C C . SER B 1 201 ? 3.744 18.844 -6.227 1 98.31 201 SER B C 1
ATOM 3526 O O . SER B 1 201 ? 2.955 19.766 -6.445 1 98.31 201 SER B O 1
ATOM 3528 N N . ALA B 1 202 ? 3.578 17.625 -6.652 1 98.25 202 ALA B N 1
ATOM 3529 C CA . ALA B 1 202 ? 2.393 17.266 -7.426 1 98.25 202 ALA B CA 1
ATOM 3530 C C . ALA B 1 202 ? 1.12 17.469 -6.605 1 98.25 202 ALA B C 1
ATOM 3532 O O . ALA B 1 202 ? 0.101 17.922 -7.133 1 98.25 202 ALA B O 1
ATOM 3533 N N . ALA B 1 203 ? 1.146 17.156 -5.328 1 98.69 203 ALA B N 1
ATOM 3534 C CA . ALA B 1 203 ? -0.011 17.328 -4.453 1 98.69 203 ALA B CA 1
ATOM 3535 C C . ALA B 1 203 ? -0.387 18.797 -4.312 1 98.69 203 ALA B C 1
ATOM 3537 O O . ALA B 1 203 ? -1.566 19.156 -4.379 1 98.69 203 ALA B O 1
ATOM 3538 N N . VAL B 1 204 ? 0.634 19.594 -4.125 1 98.25 204 VAL B N 1
ATOM 3539 C CA . VAL B 1 204 ? 0.415 21.031 -3.979 1 98.25 204 VAL B CA 1
ATOM 3540 C C . VAL B 1 204 ? -0.245 21.578 -5.238 1 98.25 204 VAL B C 1
ATOM 3542 O O . VAL B 1 204 ? -1.207 22.344 -5.16 1 98.25 204 VAL B O 1
ATOM 3545 N N . GLU B 1 205 ? 0.223 21.172 -6.395 1 97.88 205 GLU B N 1
ATOM 3546 C CA . GLU B 1 205 ? -0.297 21.641 -7.676 1 97.88 205 GLU B CA 1
ATOM 3547 C C . GLU B 1 205 ? -1.722 21.141 -7.91 1 97.88 205 GLU B C 1
ATOM 3549 O O . GLU B 1 205 ? -2.533 21.844 -8.523 1 97.88 205 GLU B O 1
ATOM 3554 N N . HIS B 1 206 ? -2.025 20 -7.402 1 98.31 206 HIS B N 1
ATOM 3555 C CA . HIS B 1 206 ? -3.26 19.312 -7.746 1 98.31 206 HIS B CA 1
ATOM 3556 C C . HIS B 1 206 ? -4.363 19.609 -6.742 1 98.31 206 HIS B C 1
ATOM 3558 O O . HIS B 1 206 ? -5.547 19.422 -7.031 1 98.31 206 HIS B O 1
ATOM 3564 N N . SER B 1 207 ? -4.039 20.109 -5.555 1 98.31 207 SER B N 1
ATOM 3565 C CA . SER B 1 207 ? -5.02 20.328 -4.496 1 98.31 207 SER B CA 1
ATOM 3566 C C . SER B 1 207 ? -5.582 21.734 -4.535 1 98.31 207 SER B C 1
ATOM 3568 O O . SER B 1 207 ? -4.918 22.672 -5.012 1 98.31 207 SER B O 1
ATOM 3570 N N . THR B 1 208 ? -6.809 21.891 -4.062 1 97.69 208 THR B N 1
ATOM 3571 C CA . THR B 1 208 ? -7.402 23.219 -3.914 1 97.69 208 THR B CA 1
ATOM 3572 C C . THR B 1 208 ? -6.676 24.016 -2.84 1 97.69 208 THR B C 1
ATOM 3574 O O . THR B 1 208 ? -6.453 25.219 -3 1 97.69 208 THR B O 1
ATOM 3577 N N . LYS B 1 209 ? -6.305 23.375 -1.754 1 96.38 209 LYS B N 1
ATOM 3578 C CA . LYS B 1 209 ? -5.543 23.984 -0.668 1 96.38 209 LYS B CA 1
ATOM 3579 C C . LYS B 1 209 ? -4.32 23.141 -0.317 1 96.38 209 LYS B C 1
ATOM 3581 O O . LYS B 1 209 ? -4.375 21.906 -0.367 1 96.38 209 LYS B O 1
ATOM 3586 N N . ALA B 1 210 ? -3.287 23.812 0.037 1 97.25 210 ALA B N 1
ATOM 3587 C CA . ALA B 1 210 ? -2.061 23.156 0.484 1 97.25 210 ALA B CA 1
ATOM 3588 C C . ALA B 1 210 ? -1.599 23.719 1.827 1 97.25 210 ALA B C 1
ATOM 3590 O O . ALA B 1 210 ? -1.474 24.938 1.993 1 97.25 210 ALA B O 1
ATOM 3591 N N . VAL B 1 211 ? -1.347 22.797 2.828 1 95.81 211 VAL B N 1
ATOM 3592 C CA . VAL B 1 211 ? -0.922 23.203 4.164 1 95.81 211 VAL B CA 1
ATOM 3593 C C . VAL B 1 211 ? 0.339 22.438 4.559 1 95.81 211 VAL B C 1
ATOM 3595 O O . VAL B 1 211 ? 0.361 21.203 4.527 1 95.81 211 VAL B O 1
ATOM 3598 N N . ALA B 1 212 ? 1.33 23.156 4.926 1 94.69 212 ALA B N 1
ATOM 3599 C CA . ALA B 1 212 ? 2.576 22.547 5.391 1 94.69 212 ALA B CA 1
ATOM 3600 C C . ALA B 1 212 ? 2.602 22.453 6.91 1 94.69 212 ALA B C 1
ATOM 3602 O O . ALA B 1 212 ? 2.039 23.297 7.605 1 94.69 212 ALA B O 1
ATOM 3603 N N . LEU B 1 213 ? 3.217 21.391 7.367 1 92.94 213 LEU B N 1
ATOM 3604 C CA . LEU B 1 213 ? 3.395 21.172 8.797 1 92.94 213 LEU B CA 1
ATOM 3605 C C . LEU B 1 213 ? 4.875 21.109 9.156 1 92.94 213 LEU B C 1
ATOM 3607 O O . LEU B 1 213 ? 5.68 20.547 8.422 1 92.94 213 LEU B O 1
ATOM 3611 N N . ALA B 1 214 ? 5.195 21.75 10.258 1 88.62 214 ALA B N 1
ATOM 3612 C CA . ALA B 1 214 ? 6.586 21.719 10.703 1 88.62 214 ALA B CA 1
ATOM 3613 C C . ALA B 1 214 ? 6.68 21.891 12.219 1 88.62 214 ALA B C 1
ATOM 3615 O O . ALA B 1 214 ? 5.863 22.594 12.82 1 88.62 214 ALA B O 1
ATOM 3616 N N . LEU B 1 215 ? 7.629 21.188 12.859 1 77.94 215 LEU B N 1
ATOM 3617 C CA . LEU B 1 215 ? 7.953 21.5 14.242 1 77.94 215 LEU B CA 1
ATOM 3618 C C . LEU B 1 215 ? 9.07 22.531 14.32 1 77.94 215 LEU B C 1
ATOM 3620 O O . LEU B 1 215 ? 8.938 23.531 15.023 1 77.94 215 LEU B O 1
ATOM 3624 N N . ASP B 1 216 ? 10.188 22.047 13.727 1 71.31 216 ASP B N 1
ATOM 3625 C CA . ASP B 1 216 ? 11.352 22.922 13.68 1 71.31 216 ASP B CA 1
ATOM 3626 C C . ASP B 1 216 ? 11.789 23.188 12.242 1 71.31 216 ASP B C 1
ATOM 3628 O O . ASP B 1 216 ? 11.766 22.297 11.406 1 71.31 216 ASP B O 1
ATOM 3632 N N . LEU B 1 217 ? 11.641 24.516 11.883 1 67.75 217 LEU B N 1
ATOM 3633 C CA . LEU B 1 217 ? 12.102 24.891 10.547 1 67.75 217 LEU B CA 1
ATOM 3634 C C . LEU B 1 217 ? 13.578 25.281 10.57 1 67.75 217 LEU B C 1
ATOM 3636 O O . LEU B 1 217 ? 13.977 26.156 11.344 1 67.75 217 LEU B O 1
ATOM 3640 N N . ASP B 1 218 ? 14.453 24.172 10.43 1 58.91 218 ASP B N 1
ATOM 3641 C CA . ASP B 1 218 ? 15.867 24.516 10.391 1 58.91 218 ASP B CA 1
ATOM 3642 C C . ASP B 1 218 ? 16.281 25 9 1 58.91 218 ASP B C 1
ATOM 3644 O O . ASP B 1 218 ? 16.125 24.266 8.016 1 58.91 218 ASP B O 1
ATOM 3648 N N . SER B 1 219 ? 16.453 26.375 8.797 1 56.03 219 SER B N 1
ATOM 3649 C CA . SER B 1 219 ? 16.906 26.969 7.551 1 56.03 219 SER B CA 1
ATOM 3650 C C . SER B 1 219 ? 18.172 26.281 7.047 1 56.03 219 SER B C 1
ATOM 3652 O O . SER B 1 219 ? 18.531 26.406 5.875 1 56.03 219 SER B O 1
ATOM 3654 N N . THR B 1 220 ? 18.969 25.734 7.914 1 53.34 220 THR B N 1
ATOM 3655 C CA . THR B 1 220 ? 20.297 25.297 7.535 1 53.34 220 THR B CA 1
ATOM 3656 C C . THR B 1 220 ? 20.281 23.844 7.043 1 53.34 220 THR B C 1
ATOM 3658 O O . THR B 1 220 ? 21.297 23.312 6.605 1 53.34 220 THR B O 1
ATOM 3661 N N . THR B 1 221 ? 19.156 23.25 7.137 1 58.94 221 THR B N 1
ATOM 3662 C CA . THR B 1 221 ? 19.25 21.812 7.02 1 58.94 221 THR B CA 1
ATOM 3663 C C . THR B 1 221 ? 19 21.359 5.578 1 58.94 221 THR B C 1
ATOM 3665 O O . THR B 1 221 ? 18.297 22.047 4.828 1 58.94 221 THR B O 1
ATOM 3668 N N . GLY B 1 222 ? 19.859 20.578 4.941 1 75.94 222 GLY B N 1
ATOM 3669 C CA . GLY B 1 222 ? 19.766 19.844 3.691 1 75.94 222 GLY B CA 1
ATOM 3670 C C . GLY B 1 222 ? 18.406 19.219 3.455 1 75.94 222 GLY B C 1
ATOM 3671 O O . GLY B 1 222 ? 17.656 18.969 4.402 1 75.94 222 GLY B O 1
ATOM 3672 N N . GLY B 1 223 ? 17.672 19.672 2.373 1 89.06 223 GLY B N 1
ATOM 3673 C CA . GLY B 1 223 ? 16.406 19.094 1.921 1 89.06 223 GLY B CA 1
ATOM 3674 C C . GLY B 1 223 ? 16.188 19.266 0.431 1 89.06 223 GLY B C 1
ATOM 3675 O O . GLY B 1 223 ? 17.047 19.766 -0.285 1 89.06 223 GLY B O 1
ATOM 3676 N N . HIS B 1 224 ? 15.094 18.656 0.085 1 94.31 224 HIS B N 1
ATOM 3677 C CA . HIS B 1 224 ? 14.688 18.703 -1.314 1 94.31 224 HIS B CA 1
ATOM 3678 C C . HIS B 1 224 ? 13.461 19.594 -1.505 1 94.31 224 HIS B C 1
ATOM 3680 O O . HIS B 1 224 ? 12.484 19.469 -0.768 1 94.31 224 HIS B O 1
ATOM 3686 N N . PRO B 1 225 ? 13.531 20.5 -2.475 1 95.25 225 PRO B N 1
ATOM 3687 C CA . PRO B 1 225 ? 12.453 21.484 -2.645 1 95.25 225 PRO B CA 1
ATOM 3688 C C . PRO B 1 225 ? 11.133 20.828 -3.059 1 95.25 225 PRO B C 1
ATOM 3690 O O . PRO B 1 225 ? 11.125 19.922 -3.895 1 95.25 225 PRO B O 1
ATOM 3693 N N . VAL B 1 226 ? 10.07 21.312 -2.455 1 97.31 226 VAL B N 1
ATOM 3694 C CA . VAL B 1 226 ? 8.719 20.859 -2.764 1 97.31 226 VAL B CA 1
ATOM 3695 C C . VAL B 1 226 ? 7.988 21.922 -3.576 1 97.31 226 VAL B C 1
ATOM 3697 O O . VAL B 1 226 ? 7.5 21.656 -4.672 1 97.31 226 VAL B O 1
ATOM 3700 N N . CYS B 1 227 ? 7.949 23.109 -3.082 1 96.62 227 CYS B N 1
ATOM 3701 C CA . CYS B 1 227 ? 7.23 24.203 -3.709 1 96.62 227 CYS B CA 1
ATOM 3702 C C . CYS B 1 227 ? 7.672 25.547 -3.125 1 96.62 227 CYS B C 1
ATOM 3704 O O . CYS B 1 227 ? 8.359 25.594 -2.1 1 96.62 227 CYS B O 1
ATOM 3706 N N . ASP B 1 228 ? 7.285 26.562 -3.9 1 93 228 ASP B N 1
ATOM 3707 C CA . ASP B 1 228 ? 7.473 27.906 -3.365 1 93 228 ASP B CA 1
ATOM 3708 C C . ASP B 1 228 ? 6.516 28.172 -2.209 1 93 228 ASP B C 1
ATOM 3710 O O . ASP B 1 228 ? 5.363 27.75 -2.236 1 93 228 ASP B O 1
ATOM 3714 N N . ILE B 1 229 ? 7.004 28.938 -1.22 1 88.75 229 ILE B N 1
ATOM 3715 C CA . ILE B 1 229 ? 6.211 29.25 -0.035 1 88.75 229 ILE B CA 1
ATOM 3716 C C . ILE B 1 229 ? 4.918 29.938 -0.448 1 88.75 229 ILE B C 1
ATOM 3718 O O . ILE B 1 229 ? 3.893 29.812 0.229 1 88.75 229 ILE B O 1
ATOM 3722 N N . ALA B 1 230 ? 4.855 30.594 -1.588 1 86.94 230 ALA B N 1
ATOM 3723 C CA . ALA B 1 230 ? 3.693 31.344 -2.072 1 86.94 230 ALA B CA 1
ATOM 3724 C C . ALA B 1 230 ? 2.602 30.391 -2.553 1 86.94 230 ALA B C 1
ATOM 3726 O O . ALA B 1 230 ? 1.455 30.797 -2.748 1 86.94 230 ALA B O 1
ATOM 3727 N N . GLN B 1 231 ? 2.918 29.141 -2.699 1 92.62 231 GLN B N 1
ATOM 3728 C CA . GLN B 1 231 ? 1.985 28.188 -3.275 1 92.62 231 GLN B CA 1
ATOM 3729 C C . GLN B 1 231 ? 1.167 27.484 -2.188 1 92.62 231 GLN B C 1
ATOM 3731 O O . GLN B 1 231 ? 0.231 26.75 -2.486 1 92.62 231 GLN B O 1
ATOM 3736 N N . ILE B 1 232 ? 1.546 27.734 -0.92 1 93.25 232 ILE B N 1
ATOM 3737 C CA . ILE B 1 232 ? 0.77 27.078 0.126 1 93.25 232 ILE B CA 1
ATOM 3738 C C . ILE B 1 232 ? -0.252 28.047 0.701 1 93.25 232 ILE B C 1
ATOM 3740 O O . ILE B 1 232 ? -0.056 29.266 0.648 1 93.25 232 ILE B O 1
ATOM 3744 N N . ASP B 1 233 ? -1.277 27.5 1.262 1 90.5 233 ASP B N 1
ATOM 3745 C CA . ASP B 1 233 ? -2.359 28.281 1.855 1 90.5 233 ASP B CA 1
ATOM 3746 C C . ASP B 1 233 ? -2.158 28.438 3.359 1 90.5 233 ASP B C 1
ATOM 3748 O O . ASP B 1 233 ? -2.707 29.359 3.971 1 90.5 233 ASP B O 1
ATOM 3752 N N . GLY B 1 234 ? -1.359 27.516 3.934 1 88.69 234 GLY B N 1
ATOM 3753 C CA . GLY B 1 234 ? -1.146 27.594 5.371 1 88.69 234 GLY B CA 1
ATOM 3754 C C . GLY B 1 234 ? 0.078 26.828 5.828 1 88.69 234 GLY B C 1
ATOM 3755 O O . GLY B 1 234 ? 0.578 25.953 5.109 1 88.69 234 GLY B O 1
ATOM 3756 N N . LEU B 1 235 ? 0.491 27.219 6.965 1 89.5 235 LEU B N 1
ATOM 3757 C CA . LEU B 1 235 ? 1.577 26.562 7.672 1 89.5 235 LEU B CA 1
ATOM 3758 C C . LEU B 1 235 ? 1.243 26.391 9.148 1 89.5 235 LEU B C 1
ATOM 3760 O O . LEU B 1 235 ? 0.885 27.359 9.828 1 89.5 235 LEU B O 1
ATOM 3764 N N . CYS B 1 236 ? 1.226 25.141 9.586 1 88.69 236 CYS B N 1
ATOM 3765 C CA . CYS B 1 236 ? 1.053 24.844 11.008 1 88.69 236 CYS B CA 1
ATOM 3766 C C . CYS B 1 236 ? 2.385 24.5 11.664 1 88.69 236 CYS B C 1
ATOM 3768 O O . CYS B 1 236 ? 3.088 23.594 11.211 1 88.69 236 CYS B O 1
ATOM 3770 N N . THR B 1 237 ? 2.75 25.25 12.641 1 87 237 THR B N 1
ATOM 3771 C CA . THR B 1 237 ? 4.004 25.016 13.352 1 87 237 THR B CA 1
ATOM 3772 C C . THR B 1 237 ? 3.818 25.219 14.852 1 87 237 THR B C 1
ATOM 3774 O O . THR B 1 237 ? 2.713 25.5 15.312 1 87 237 THR B O 1
ATOM 3777 N N . HIS B 1 238 ? 4.961 24.859 15.516 1 78.06 238 HIS B N 1
ATOM 3778 C CA . HIS B 1 238 ? 4.969 25.062 16.969 1 78.06 238 HIS B CA 1
ATOM 3779 C C . HIS B 1 238 ? 5.711 26.344 17.344 1 78.06 238 HIS B C 1
ATOM 3781 O O . HIS B 1 238 ? 6.559 26.812 16.594 1 78.06 238 HIS B O 1
ATOM 3787 N N . GLN B 1 239 ? 5.363 26.922 18.438 1 66.44 239 GLN B N 1
ATOM 3788 C CA . GLN B 1 239 ? 5.824 28.219 18.922 1 66.44 239 GLN B CA 1
ATOM 3789 C C . GLN B 1 239 ? 7.348 28.266 19.016 1 66.44 239 GLN B C 1
ATOM 3791 O O . GLN B 1 239 ? 7.945 29.344 19 1 66.44 239 GLN B O 1
ATOM 3796 N N . ASP B 1 240 ? 7.922 27.125 19.047 1 63.44 240 ASP B N 1
ATOM 3797 C CA . ASP B 1 240 ? 9.367 27.141 19.25 1 63.44 240 ASP B CA 1
ATOM 3798 C C . ASP B 1 240 ? 10.102 27.438 17.953 1 63.44 240 ASP B C 1
ATOM 3800 O O . ASP B 1 240 ? 11.328 27.375 17.891 1 63.44 240 ASP B O 1
ATOM 3804 N N . MET B 1 241 ? 9.367 27.938 17.016 1 65.19 241 MET B N 1
ATOM 3805 C CA . MET B 1 241 ? 10.016 28.25 15.75 1 65.19 241 MET B CA 1
ATOM 3806 C C . MET B 1 241 ? 10.914 29.484 15.883 1 65.19 241 MET B C 1
ATOM 3808 O O . MET B 1 241 ? 10.562 30.422 16.578 1 65.19 241 MET B O 1
ATOM 3812 N N . GLU B 1 242 ? 12.039 29.312 15.203 1 63.19 242 GLU B N 1
ATOM 3813 C CA . GLU B 1 242 ? 13 30.406 15.227 1 63.19 242 GLU B CA 1
ATOM 3814 C C . GLU B 1 242 ? 12.367 31.703 14.719 1 63.19 242 GLU B C 1
ATOM 3816 O O . GLU B 1 242 ? 11.609 31.688 13.742 1 63.19 242 GLU B O 1
ATOM 3821 N N . PRO B 1 243 ? 12.617 32.75 15.422 1 61.31 243 PRO B N 1
ATOM 3822 C CA . PRO B 1 243 ? 12.07 34.062 15.047 1 61.31 243 PRO B CA 1
ATOM 3823 C C . PRO B 1 243 ? 12.281 34.375 13.562 1 61.31 243 PRO B C 1
ATOM 3825 O O . PRO B 1 243 ? 11.406 34.969 12.93 1 61.31 243 PRO B O 1
ATOM 3828 N N . GLY B 1 244 ? 13.383 34.031 13.055 1 63.25 244 GLY B N 1
ATOM 3829 C CA . GLY B 1 244 ? 13.672 34.281 11.656 1 63.25 244 GLY B CA 1
ATOM 3830 C C . GLY B 1 244 ? 12.68 33.625 10.711 1 63.25 244 GLY B C 1
ATOM 3831 O O . GLY B 1 244 ? 12.328 34.219 9.68 1 63.25 244 GLY B O 1
ATOM 3832 N N . ALA B 1 245 ? 12.203 32.594 11.164 1 64.25 245 ALA B N 1
ATOM 3833 C CA . ALA B 1 245 ? 11.242 31.891 10.32 1 64.25 245 ALA B CA 1
ATOM 3834 C C . ALA B 1 245 ? 9.906 32.625 10.281 1 64.25 245 ALA B C 1
ATOM 3836 O O . ALA B 1 245 ? 9.258 32.688 9.234 1 64.25 245 ALA B O 1
ATOM 3837 N N . PHE B 1 246 ? 9.648 33.281 11.398 1 66.75 246 PHE B N 1
ATOM 3838 C CA . PHE B 1 246 ? 8.406 34.062 11.461 1 66.75 246 PHE B CA 1
ATOM 3839 C C . PHE B 1 246 ? 8.445 35.25 10.516 1 66.75 246 PHE B C 1
ATOM 3841 O O . PHE B 1 246 ? 7.469 35.531 9.828 1 66.75 246 PHE B O 1
ATOM 3848 N N . ASP B 1 247 ? 9.562 35.812 10.523 1 69.62 247 ASP B N 1
ATOM 3849 C CA . ASP B 1 247 ? 9.727 37 9.656 1 69.62 247 ASP B CA 1
ATOM 3850 C C . ASP B 1 247 ? 9.633 36.594 8.188 1 69.62 247 ASP B C 1
ATOM 3852 O O . ASP B 1 247 ? 9.039 37.312 7.379 1 69.62 247 ASP B O 1
ATOM 3856 N N . LEU B 1 248 ? 10.18 35.562 7.91 1 68.06 248 LEU B N 1
ATOM 3857 C CA . LEU B 1 248 ? 10.141 35.062 6.539 1 68.06 248 LEU B CA 1
ATOM 3858 C C . LEU B 1 248 ? 8.703 34.75 6.109 1 68.06 248 LEU B C 1
ATOM 3860 O O . LEU B 1 248 ? 8.305 35.094 4.996 1 68.06 248 LEU B O 1
ATOM 3864 N N . LEU B 1 249 ? 7.984 34.219 6.961 1 72.44 249 LEU B N 1
ATOM 3865 C CA . LEU B 1 249 ? 6.609 33.844 6.641 1 72.44 249 LEU B CA 1
ATOM 3866 C C . LEU B 1 249 ? 5.734 35.094 6.465 1 72.44 249 LEU B C 1
ATOM 3868 O O . LEU B 1 249 ? 4.871 35.125 5.586 1 72.44 249 LEU B O 1
ATOM 3872 N N . ALA B 1 250 ? 6.039 36.062 7.293 1 70.44 250 ALA B N 1
ATOM 3873 C CA . ALA B 1 250 ? 5.297 37.312 7.168 1 70.44 250 ALA B CA 1
ATOM 3874 C C . ALA B 1 250 ? 5.59 38 5.832 1 70.44 250 ALA B C 1
ATOM 3876 O O . ALA B 1 250 ? 4.688 38.562 5.207 1 70.44 250 ALA B O 1
ATOM 3877 N N . HIS B 1 251 ? 6.695 37.844 5.383 1 72.25 251 HIS B N 1
ATOM 3878 C CA . HIS B 1 251 ? 7.102 38.406 4.105 1 72.25 251 HIS B CA 1
ATOM 3879 C C . HIS B 1 251 ? 6.355 37.75 2.947 1 72.25 251 HIS B C 1
ATOM 3881 O O . HIS B 1 251 ? 6.121 38.375 1.917 1 72.25 251 HIS B O 1
ATOM 3887 N N . HIS B 1 252 ? 5.945 36.656 3.164 1 70.69 252 HIS B N 1
ATOM 3888 C CA . HIS B 1 252 ? 5.27 35.906 2.102 1 70.69 252 HIS B CA 1
ATOM 3889 C C . HIS B 1 252 ? 3.758 35.906 2.312 1 70.69 252 HIS B C 1
ATOM 3891 O O . HIS B 1 252 ? 3.064 35 1.826 1 70.69 252 HIS B O 1
ATOM 3897 N N . ARG B 1 253 ? 3.314 36.781 3.031 1 69.81 253 ARG B N 1
ATOM 3898 C CA . ARG B 1 253 ? 1.892 37.062 3.225 1 69.81 253 ARG B CA 1
ATOM 3899 C C . ARG B 1 253 ? 1.215 35.875 3.939 1 69.81 253 ARG B C 1
ATOM 3901 O O . ARG B 1 253 ? 0.091 35.5 3.598 1 69.81 253 ARG B O 1
ATOM 3908 N N . LEU B 1 254 ? 2.023 35.219 4.637 1 70.5 254 LEU B N 1
ATOM 3909 C CA . LEU B 1 254 ? 1.441 34.219 5.547 1 70.5 254 LEU B CA 1
ATOM 3910 C C . LEU B 1 254 ? 1.311 34.812 6.953 1 70.5 254 LEU B C 1
ATOM 3912 O O . LEU B 1 254 ? 2.314 35.125 7.598 1 70.5 254 LEU B O 1
ATOM 3916 N N . GLN B 1 255 ? 0.045 35.094 7.328 1 71.19 255 GLN B N 1
ATOM 3917 C CA . GLN B 1 255 ? -0.21 35.688 8.625 1 71.19 255 GLN B CA 1
ATOM 3918 C C . GLN B 1 255 ? -0.245 34.625 9.734 1 71.19 255 GLN B C 1
ATOM 3920 O O . GLN B 1 255 ? -0.872 33.594 9.578 1 71.19 255 GLN B O 1
ATOM 3925 N N . ALA B 1 256 ? 0.483 34.969 10.742 1 72.19 256 ALA B N 1
ATOM 3926 C CA . ALA B 1 256 ? 0.589 34.031 11.859 1 72.19 256 ALA B CA 1
ATOM 3927 C C . ALA B 1 256 ? -0.564 34.219 12.844 1 72.19 256 ALA B C 1
ATOM 3929 O O . ALA B 1 256 ? -0.954 35.344 13.148 1 72.19 256 ALA B O 1
ATOM 3930 N N . THR B 1 257 ? -1.263 33.188 13.023 1 71.94 257 THR B N 1
ATOM 3931 C CA . THR B 1 257 ? -2.223 33.156 14.117 1 71.94 257 THR B CA 1
ATOM 3932 C C . THR B 1 257 ? -1.759 32.188 15.219 1 71.94 257 THR B C 1
ATOM 3934 O O . THR B 1 257 ? -1.527 31.016 14.961 1 71.94 257 THR B O 1
ATOM 3937 N N . ARG B 1 258 ? -1.448 32.875 16.359 1 69.25 258 ARG B N 1
ATOM 3938 C CA . ARG B 1 258 ? -1.064 32.062 17.5 1 69.25 258 ARG B CA 1
ATOM 3939 C C . ARG B 1 258 ? -2.287 31.422 18.156 1 69.25 258 ARG B C 1
ATOM 3941 O O . ARG B 1 258 ? -3.287 32.094 18.406 1 69.25 258 ARG B O 1
ATOM 3948 N N . LYS B 1 259 ? -2.24 30.109 18.125 1 68.19 259 LYS B N 1
ATOM 3949 C CA . LYS B 1 259 ? -3.336 29.375 18.75 1 68.19 259 LYS B CA 1
ATOM 3950 C C . LYS B 1 259 ? -2.908 28.797 20.094 1 68.19 259 LYS B C 1
ATOM 3952 O O . LYS B 1 259 ? -1.77 28.984 20.531 1 68.19 259 LYS B O 1
ATOM 3957 N N . ALA B 1 260 ? -3.893 28.297 20.828 1 60.38 260 ALA B N 1
ATOM 3958 C CA . ALA B 1 260 ? -3.613 27.75 22.141 1 60.38 260 ALA B CA 1
ATOM 3959 C C . ALA B 1 260 ? -2.566 26.641 22.078 1 60.38 260 ALA B C 1
ATOM 3961 O O . ALA B 1 260 ? -2.334 26.078 21 1 60.38 260 ALA B O 1
ATOM 3962 N N . GLU B 1 261 ? -1.835 26.484 23.125 1 61.03 261 GLU B N 1
ATOM 3963 C CA . GLU B 1 261 ? -0.893 25.391 23.359 1 61.03 261 GLU B CA 1
ATOM 3964 C C . GLU B 1 261 ? 0.338 25.516 22.469 1 61.03 261 GLU B C 1
ATOM 3966 O O . GLU B 1 261 ? 0.964 24.516 22.125 1 61.03 261 GLU B O 1
ATOM 3971 N N . GLY B 1 262 ? 0.472 26.734 21.922 1 58.81 262 GLY B N 1
ATOM 3972 C CA . GLY B 1 262 ? 1.72 27.016 21.219 1 58.81 262 GLY B CA 1
ATOM 3973 C C . GLY B 1 262 ? 1.642 26.734 19.734 1 58.81 262 GLY B C 1
ATOM 3974 O O . GLY B 1 262 ? 2.664 26.719 19.047 1 58.81 262 GLY B O 1
ATOM 3975 N N . ARG B 1 263 ? 0.455 26.578 19.297 1 66.5 263 ARG B N 1
ATOM 3976 C CA . ARG B 1 263 ? 0.244 26.344 17.875 1 66.5 263 ARG B CA 1
ATOM 3977 C C . ARG B 1 263 ? 0.208 27.656 17.109 1 66.5 263 ARG B C 1
ATOM 3979 O O . ARG B 1 263 ? -0.368 28.641 17.578 1 66.5 263 ARG B O 1
ATOM 3986 N N . ILE B 1 264 ? 0.995 27.672 16.031 1 67.31 264 ILE B N 1
ATOM 3987 C CA . ILE B 1 264 ? 0.924 28.828 15.156 1 67.31 264 ILE B CA 1
ATOM 3988 C C . ILE B 1 264 ? 0.472 28.391 13.758 1 67.31 264 ILE B C 1
ATOM 3990 O O . ILE B 1 264 ? 0.916 27.359 13.25 1 67.31 264 ILE B O 1
ATOM 3994 N N . GLU B 1 265 ? -0.47 29.125 13.312 1 72.38 265 GLU B N 1
ATOM 3995 C CA . GLU B 1 265 ? -0.968 28.891 11.969 1 72.38 265 GLU B CA 1
ATOM 3996 C C . GLU B 1 265 ? -0.744 30.094 11.062 1 72.38 265 GLU B C 1
ATOM 3998 O O . GLU B 1 265 ? -0.932 31.234 11.484 1 72.38 265 GLU B O 1
ATOM 4003 N N . PHE B 1 266 ? -0.075 29.766 10 1 72.25 266 PHE B N 1
ATOM 4004 C CA . PHE B 1 266 ? 0.064 30.797 8.984 1 72.25 266 PHE B CA 1
ATOM 4005 C C . PHE B 1 266 ? -0.921 30.562 7.84 1 72.25 266 PHE B C 1
ATOM 4007 O O . PHE B 1 266 ? -1.111 29.422 7.398 1 72.25 266 PHE B O 1
ATOM 4014 N N . ALA B 1 267 ? -1.734 31.609 7.555 1 75.12 267 ALA B N 1
ATOM 4015 C CA . ALA B 1 267 ? -2.672 31.531 6.438 1 75.12 267 ALA B CA 1
ATOM 4016 C C . ALA B 1 267 ? -2.463 32.688 5.457 1 75.12 267 ALA B C 1
ATOM 4018 O O . ALA B 1 267 ? -2.008 33.75 5.848 1 75.12 267 ALA B O 1
ATOM 4019 N N . ARG B 1 268 ? -2.666 32.25 4.148 1 69.38 268 ARG B N 1
ATOM 4020 C CA . ARG B 1 268 ? -2.539 33.281 3.125 1 69.38 268 ARG B CA 1
ATOM 4021 C C . ARG B 1 268 ? -3.646 34.312 3.26 1 69.38 268 ARG B C 1
ATOM 4023 O O . ARG B 1 268 ? -4.805 33.969 3.496 1 69.38 268 ARG B O 1
ATOM 4030 N N . THR B 1 269 ? -3.287 35.562 3.402 1 57.88 269 THR B N 1
ATOM 4031 C CA . THR B 1 269 ? -4.223 36.688 3.381 1 57.88 269 THR B CA 1
ATOM 4032 C C . THR B 1 269 ? -4.496 37.125 1.948 1 57.88 269 THR B C 1
ATOM 4034 O O . THR B 1 269 ? -3.619 37.031 1.085 1 57.88 269 THR B O 1
#

Secondary structure (DSSP, 8-state):
--HHHHHHHHHHHHHHHHHHHHSEEEHHHHHHHHT--HHHHHHHHHHHHHTTSEEEETTEEEE-HHHHHTTT--TT--HHHHHHHHHHHHHHHHTTPPTT-EEEE-SSHHHHHHHHHGGGSSS-EEEE-BHHHHHHHHHH--SEEEE--EEE-TT--BEESHHHHHHHHTS-EEEEEEE--EE-TTSEEEES-HHHHHHHHHHHHHEEEEEEE-S---TTS--EEEEEGGG-SEEEEETT--HHHHHHHHHTTEEEEEPGGGEEEEEE-/--HHHHHHHHHHHHHHHHHHHHSEEEHHHHHHHHT--HHHHHHHHHHHHHTTSEEEETTEEEE-HHHHHTTT--TT--HHHHHHHHHHHHHHHHTTPPTT-EEEE-SSHHHHHHHHHGGGSSS-EEEE-BHHHHHHHHHH--SEEEE--EEE-TT--BEESHHHHHHHHTS-EEEEEEE--EE-TTSEEEES-HHHHHHHHHHHHHEEEEEEE-S---TTS--EEEEEGGG-SEEEEETTS-HHHHHHHHHTTEEEEE-GGGEEEEEE-

Radius of gyration: 25.43 Å; Cα contacts (8 Å, |Δi|>4): 1105; chains: 2; bounding box: 60×74×63 Å

InterPro domains:
  IPR001034 DeoR-type HTH domain [PF08220] (11-64)
  IPR001034 DeoR-type HTH domain [PS51000] (8-63)
  IPR001034 DeoR-type HTH domain [SM00420] (11-63)
  IPR014036 DeoR-like transcriptional repressor, C-terminal sensor domain [PF00455] (87-214)
  IPR036388 Winged helix-like DNA-binding domain superfamily [G3DSA:1.10.10.10] (8-69)
  IPR036390 Winged helix DNA-binding domain superfamily [SSF46785] (10-68)
  IPR037171 NagB/RpiA transferase-like [SSF100950] (87-214)
  IPR050313 Carbohydrate Metabolism HTH-type Transcriptional Regulators [PTHR30363] (8-214)

Nearest PDB structures (foldseek):
  7l6l-assembly1_E  TM=8.750E-01  e=1.789E-09  Escherichia coli K-12
  6zxt-assembly1_A  TM=5.284E-01  e=4.640E-07  Chlamydomonas reinhardtii
  5uf2-assembly1_A  TM=5.551E-01  e=1.722E-06  Neisseria gonorrhoeae NCCP11945
  2g7u-assembly1_A  TM=6.079E-01  e=2.413E-03  Rhodococcus jostii RHA1
  7clu-assembly1_B  TM=2.994E-01  e=2.230E-05  Serratia marcescens

Foldseek 3Di:
DVVVVLLLLVLLVVQLVVLVVVQKDALVVSCVVSVHDSVSSVVSLVVCVVVQQWDDDDRMTGGRCVVVPVPPPVPDPPCVVCVLFLLLLLVVVLVVDAALFEEEEEDDDSSLNVLLVCQVHHNYAYEYFFVVSVVVNVSRHDYHYFYQAADDDDPGRGHFDPSSLNSLLVDAGAEYEYEFQAAEPQQFTWHADQRRLASLLSNLVRHNAYEYEYAEHDHPDDGDGRGHLLSHFKYKYFQPYDPVVVVSLVVSQFDWDQDPPGIIMTGHD/DVVVVLLLLVLLVVVLVVLVVVQKDALVVSCVVSVHDSVSSVVSLVVCVVVQQWDDDDRMTGGRCVVVPVPPPVPDPPCVVCPLQLLLLLVVVLVVDAALFEEEEEDDDSSLNVLLVCQVHHNYAYEYFFVVSVVVNVSRHDYHYFYQAADDDDPGRGHFDPSSLNSLLVDAGAEYEYEFQAAEPQQFTFHADQRRLASLLSNLVRHNAYEYEYEEHDHPDDGDGRGHLLSHFKYKYFQPYDPVVVVSLVVSQFDWDQDPPGIIMTGHD

pLDDT: mean 76.81, std 19.39, range [24.31, 98.69]

Sequence (538 aa):
MQDQGNSSLKRRLQIVELARKTDEVRVEALSVLFGVSTVTIRNDLHYLEQQGYVVRAFGKARYNPALLKTAAEIPGAPAAAQGPAQAQVAQGALGWIEDDASVFLGSGRITHRVLPLLASRQGIALTLHDLAMVATARQFLDCAIHVTGGTLAGDEPGLIGPGAEAGLRARPLDICLFEICGIDDRNRLLCRDPGAARLYSAAVEHSTKAVALALDLDSTTGGHPVCDIAQIDGLCTHQDMEPGAFDLLAHHRLQATRKAEGRIEFARTMQDQGNSSLKRRLQIVELARKTDEVRVEALSVLFGVSTVTIRNDLHYLEQQGYVVRAFGKARYNPALLKTAAEIPGAPAAAQGPAQAQVAQGALGWIEDDASVFLGSGRITHRVLPLLASRQGIALTLHDLAMVATARQFLDCAIHVTGGTLAGDEPGLIGPGAEAGLRARPLDICLFEICGIDDRNRLLCRDPGAARLYSAAVEHSTKAVALALDLDSTTGGHPVCDIAQIDGLCTHQDMEPGAFDLLAHHRLQATRKAEGRIEFART

Organism: Delftia acidovorans (strain DSM 14801 / SPH-1) (NCBI:txid398578)